Protein AF-A0A397JER7-F1 (afdb_monomer_lite)

Structure (mmCIF, N/CA/C/O backbone):
data_AF-A0A397JER7-F1
#
_entry.id   AF-A0A397JER7-F1
#
loop_
_atom_site.group_PDB
_atom_site.id
_atom_site.type_symbol
_atom_site.label_atom_id
_atom_site.label_alt_id
_atom_site.label_comp_id
_atom_site.label_asym_id
_atom_site.label_entity_id
_atom_site.label_seq_id
_atom_site.pdbx_PDB_ins_code
_atom_site.Cartn_x
_atom_site.Cartn_y
_atom_site.Cartn_z
_atom_site.occupancy
_atom_site.B_iso_or_equiv
_atom_site.auth_seq_id
_atom_site.auth_comp_id
_atom_site.auth_asym_id
_atom_site.auth_atom_id
_atom_site.pdbx_PDB_model_num
ATOM 1 N N . MET A 1 1 ? -2.626 11.116 -39.412 1.00 38.66 1 MET A N 1
ATOM 2 C CA . MET A 1 1 ? -1.523 12.015 -39.000 1.00 38.66 1 MET A CA 1
ATOM 3 C C . MET A 1 1 ? -2.077 13.429 -38.934 1.00 38.66 1 MET A C 1
ATOM 5 O O . MET A 1 1 ? -2.364 13.953 -39.995 1.00 38.66 1 MET A O 1
ATOM 9 N N . ASN A 1 2 ? -2.366 13.943 -37.727 1.00 33.88 2 ASN A N 1
ATOM 10 C CA . ASN A 1 2 ? -2.564 15.376 -37.386 1.00 33.88 2 ASN A CA 1
ATOM 11 C C . ASN A 1 2 ? -3.170 15.623 -35.983 1.00 33.88 2 ASN A C 1
ATOM 13 O O . ASN A 1 2 ? -3.496 16.757 -35.665 1.00 33.88 2 ASN A O 1
ATOM 17 N N . HIS A 1 3 ? -3.252 14.618 -35.100 1.00 29.52 3 HIS A N 1
ATOM 18 C CA . HIS A 1 3 ? -3.629 14.844 -33.691 1.00 29.52 3 HIS A CA 1
ATOM 19 C C . HIS A 1 3 ? -2.485 14.651 -32.680 1.00 29.52 3 HIS A C 1
ATOM 21 O O . HIS A 1 3 ? -2.607 15.083 -31.542 1.00 29.52 3 HIS A O 1
ATOM 27 N N . LEU A 1 4 ? -1.331 14.117 -33.102 1.00 27.48 4 LEU A N 1
ATOM 28 C CA . LEU A 1 4 ? -0.162 13.933 -32.227 1.00 27.48 4 LEU A CA 1
ATOM 29 C C . LEU A 1 4 ? 0.678 15.217 -32.045 1.00 27.48 4 LEU A C 1
ATOM 31 O O . LEU A 1 4 ? 1.490 15.313 -31.135 1.00 27.48 4 LEU A O 1
ATOM 35 N N . SER A 1 5 ? 0.471 16.223 -32.902 1.00 28.89 5 SER A N 1
ATOM 36 C CA . SER A 1 5 ? 1.252 17.469 -32.908 1.00 28.89 5 SER A CA 1
ATOM 37 C C . SER A 1 5 ? 0.798 18.494 -31.864 1.00 28.89 5 SER A C 1
ATOM 39 O O . SER A 1 5 ? 1.547 19.427 -31.591 1.00 28.89 5 SER A O 1
ATOM 41 N N . LEU A 1 6 ? -0.409 18.360 -31.303 1.00 26.73 6 LEU A N 1
ATOM 42 C CA . LEU A 1 6 ? -0.947 19.350 -30.363 1.00 26.73 6 LEU A CA 1
ATOM 43 C C . LEU A 1 6 ? -0.578 19.035 -28.903 1.00 26.73 6 LEU A C 1
ATOM 45 O O . LEU A 1 6 ? -0.463 19.950 -28.096 1.00 26.73 6 LEU A O 1
ATOM 49 N N . LEU A 1 7 ? -0.313 17.762 -28.577 1.00 28.97 7 LEU A N 1
ATOM 50 C CA . LEU A 1 7 ? 0.130 17.352 -27.237 1.00 28.97 7 LEU A CA 1
ATOM 51 C C . LEU A 1 7 ? 1.578 17.779 -26.938 1.00 28.97 7 LEU A C 1
ATOM 53 O O . LEU A 1 7 ? 1.926 18.042 -25.791 1.00 28.97 7 LEU A O 1
ATOM 57 N N . LEU A 1 8 ? 2.419 17.888 -27.973 1.00 27.78 8 LEU A N 1
ATOM 58 C CA . LEU A 1 8 ? 3.852 18.156 -27.821 1.00 27.78 8 LEU A CA 1
ATOM 59 C C . LEU A 1 8 ? 4.189 19.634 -27.543 1.00 27.78 8 LEU A C 1
ATOM 61 O O . LEU A 1 8 ? 5.320 19.938 -27.178 1.00 27.78 8 LEU A O 1
ATOM 65 N N . GLN A 1 9 ? 3.236 20.559 -27.706 1.00 25.73 9 GLN A N 1
ATOM 66 C CA . GLN A 1 9 ? 3.479 22.001 -27.535 1.00 25.73 9 GLN A CA 1
ATOM 67 C C . GLN A 1 9 ? 3.109 22.555 -26.154 1.00 25.73 9 GLN A C 1
ATOM 69 O O . GLN A 1 9 ? 3.455 23.694 -25.858 1.00 25.73 9 GLN A O 1
ATOM 74 N N . VAL A 1 10 ? 2.474 21.767 -25.282 1.00 28.38 10 VAL A N 1
ATOM 75 C CA . VAL A 1 10 ? 2.087 22.232 -23.934 1.00 28.38 10 VAL A CA 1
ATOM 76 C C . VAL A 1 10 ? 3.136 21.876 -22.862 1.00 28.38 10 VAL A C 1
ATOM 78 O O . VAL A 1 10 ? 3.124 22.442 -21.778 1.00 28.38 10 VAL A O 1
ATOM 81 N N . LEU A 1 11 ? 4.108 21.010 -23.166 1.00 26.31 11 LEU A N 1
ATOM 82 C CA . LEU A 1 11 ? 5.014 20.406 -22.173 1.00 26.31 11 LEU A CA 1
ATOM 83 C C . LEU A 1 11 ? 6.433 21.003 -22.092 1.00 26.31 11 LEU A C 1
ATOM 85 O O . LEU A 1 11 ? 7.289 20.437 -21.419 1.00 26.31 11 LEU A O 1
ATOM 89 N N . LEU A 1 12 ? 6.709 22.134 -22.752 1.00 25.31 12 LEU A N 1
ATOM 90 C CA . LEU A 1 12 ? 8.080 22.656 -22.903 1.00 25.31 12 LEU A CA 1
ATOM 91 C C . LEU A 1 12 ? 8.395 23.978 -22.194 1.00 25.31 12 LEU A C 1
ATOM 93 O O . LEU A 1 12 ? 9.414 24.599 -22.490 1.00 25.31 12 LEU A O 1
ATOM 97 N N . LEU A 1 13 ? 7.598 24.402 -21.217 1.00 24.88 13 LEU A N 1
ATOM 98 C CA . LEU A 1 13 ? 7.982 25.522 -20.361 1.00 24.88 13 LEU A CA 1
ATOM 99 C C . LEU A 1 13 ? 7.815 25.141 -18.892 1.00 24.88 13 LEU A C 1
ATOM 101 O O . LEU A 1 13 ? 6.727 24.764 -18.473 1.00 24.88 13 LEU A O 1
ATOM 105 N N . ILE A 1 14 ? 8.905 25.347 -18.141 1.00 24.58 14 ILE A N 1
ATOM 106 C CA . ILE A 1 14 ? 9.056 25.334 -16.674 1.00 24.58 14 ILE A CA 1
ATOM 107 C C . ILE A 1 14 ? 9.749 24.075 -16.108 1.00 24.58 14 ILE A C 1
ATOM 109 O O . ILE A 1 14 ? 9.133 23.164 -15.574 1.00 24.58 14 ILE A O 1
ATOM 113 N N . PHE A 1 15 ? 11.083 24.103 -16.149 1.00 24.19 15 PHE A N 1
ATOM 114 C CA . PHE A 1 15 ? 11.981 23.580 -15.106 1.00 24.19 15 PHE A CA 1
ATOM 115 C C . PHE A 1 15 ? 13.158 24.577 -14.991 1.00 24.19 15 PHE A C 1
ATOM 117 O O . PHE A 1 15 ? 13.509 25.188 -16.005 1.00 24.19 15 PHE A O 1
ATOM 124 N N . PRO A 1 16 ? 13.751 24.801 -13.798 1.00 26.41 16 PRO A N 1
ATOM 125 C CA . PRO A 1 16 ? 14.803 23.890 -13.348 1.00 26.41 16 PRO A CA 1
ATOM 126 C C . PRO A 1 16 ? 14.810 23.559 -11.842 1.00 26.41 16 PRO A C 1
ATOM 128 O O . PRO A 1 16 ? 14.403 24.321 -10.973 1.00 26.41 16 PRO A O 1
ATOM 131 N N . LEU A 1 17 ? 15.331 22.362 -11.591 1.00 32.44 17 LEU A N 1
ATOM 132 C CA . LEU A 1 17 ? 15.682 21.712 -10.326 1.00 32.44 17 LEU A CA 1
ATOM 133 C C . LEU A 1 17 ? 16.881 22.376 -9.617 1.00 32.44 17 LEU A C 1
ATOM 135 O O . LEU A 1 17 ? 17.688 23.017 -10.290 1.00 32.44 17 LEU A O 1
ATOM 139 N N . PRO A 1 18 ? 17.111 22.101 -8.312 1.00 24.80 18 PRO A N 1
ATOM 140 C CA . PRO A 1 18 ? 18.399 21.474 -7.977 1.00 24.80 18 PRO A CA 1
ATOM 141 C C . PRO A 1 18 ? 18.400 20.431 -6.835 1.00 24.80 18 PRO A C 1
ATOM 143 O O . PRO A 1 18 ? 17.459 20.260 -6.061 1.00 24.80 18 PRO A O 1
ATOM 146 N N . GLN A 1 19 ? 19.527 19.715 -6.795 1.00 21.89 19 GLN A N 1
ATOM 147 C CA . GLN A 1 19 ? 19.892 18.527 -6.023 1.00 21.89 19 GLN A CA 1
ATOM 148 C C . GLN A 1 19 ? 20.399 18.808 -4.577 1.00 21.89 19 GLN A C 1
ATOM 150 O O . GLN A 1 19 ? 21.109 19.773 -4.327 1.00 21.89 19 GLN A O 1
ATOM 155 N N . ILE A 1 20 ? 19.986 17.923 -3.653 1.00 23.84 20 ILE A N 1
ATOM 156 C CA . ILE A 1 20 ? 20.642 17.181 -2.524 1.00 23.84 20 ILE A CA 1
ATOM 157 C C . ILE A 1 20 ? 22.156 17.492 -2.219 1.00 23.84 20 ILE A C 1
ATOM 159 O O . ILE A 1 20 ? 22.902 17.695 -3.164 1.00 23.84 20 ILE A O 1
ATOM 163 N N . ILE A 1 21 ? 22.730 17.531 -0.980 1.00 24.03 21 ILE A N 1
ATOM 164 C CA . ILE A 1 21 ? 23.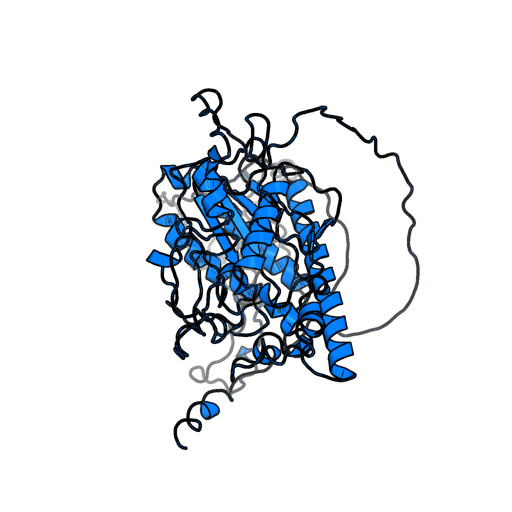135 16.420 -0.045 1.00 24.03 21 ILE A CA 1
ATOM 165 C C . ILE A 1 21 ? 23.742 16.913 1.325 1.00 24.03 21 ILE A C 1
ATOM 167 O O . ILE A 1 21 ? 24.524 17.851 1.352 1.00 24.03 21 ILE A O 1
ATOM 171 N N . TYR A 1 22 ? 23.345 16.205 2.415 1.00 24.33 22 TYR A N 1
ATOM 172 C CA . TYR A 1 22 ? 23.897 15.791 3.759 1.00 24.33 22 TYR A CA 1
ATOM 173 C C . TYR A 1 22 ? 25.068 16.490 4.533 1.00 24.33 22 TYR A C 1
ATOM 175 O O . TYR A 1 22 ? 26.111 16.728 3.949 1.00 24.33 22 TYR A O 1
ATOM 183 N N . THR A 1 23 ? 24.909 16.911 5.821 1.00 26.55 23 THR A N 1
ATOM 184 C CA . THR A 1 23 ? 25.050 16.297 7.214 1.00 26.55 23 THR A CA 1
ATOM 185 C C . THR A 1 23 ? 26.431 16.492 7.887 1.00 26.55 23 THR A C 1
ATOM 187 O O . THR A 1 23 ? 27.401 16.608 7.163 1.00 26.55 23 THR A O 1
ATOM 190 N N . GLN A 1 24 ? 26.631 16.576 9.222 1.00 26.62 24 GLN A N 1
ATOM 191 C CA . GLN A 1 24 ? 26.221 15.671 10.323 1.00 26.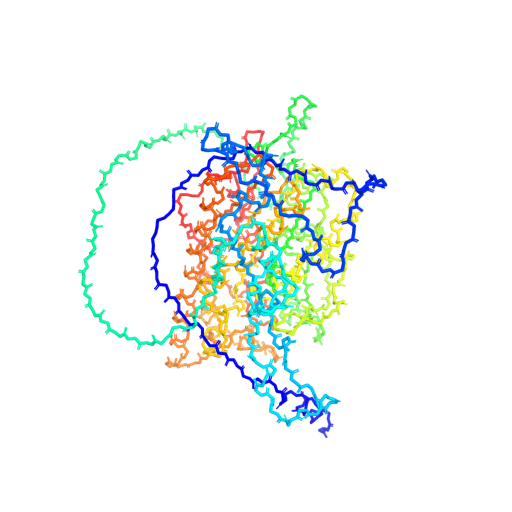62 24 GLN A CA 1
ATOM 192 C C . GLN A 1 24 ? 26.450 16.289 11.735 1.00 26.62 24 GLN A C 1
ATOM 194 O O . GLN A 1 24 ? 27.405 17.035 11.913 1.00 26.62 24 GLN A O 1
ATOM 199 N N . GLU A 1 25 ? 25.630 15.842 12.708 1.00 27.94 25 GLU A N 1
ATOM 200 C CA . GLU A 1 25 ? 25.949 15.565 14.136 1.00 27.94 25 GLU A CA 1
ATOM 201 C C . GLU A 1 25 ? 26.277 16.731 15.115 1.00 27.94 25 GLU A C 1
ATOM 203 O O . GLU A 1 25 ? 26.907 17.708 14.751 1.00 27.94 25 GLU A O 1
ATOM 208 N N . ASN A 1 26 ? 25.898 16.750 16.406 1.00 24.47 26 ASN A N 1
ATOM 209 C CA . ASN A 1 26 ? 25.633 15.686 17.385 1.00 24.47 26 ASN A CA 1
ATOM 210 C C . ASN A 1 26 ? 24.863 16.215 18.632 1.00 24.47 26 ASN A C 1
ATOM 212 O O . ASN A 1 26 ? 24.969 17.390 18.975 1.00 24.47 26 ASN A O 1
ATOM 216 N N . ASN A 1 27 ? 24.233 15.283 19.367 1.00 29.62 27 ASN A N 1
ATOM 217 C CA . ASN A 1 27 ? 23.820 15.317 20.791 1.00 29.62 27 ASN A CA 1
ATOM 218 C C . ASN A 1 27 ? 22.599 16.149 21.245 1.00 29.62 27 ASN A C 1
ATOM 220 O O . ASN A 1 27 ? 22.736 17.326 21.564 1.00 29.62 27 ASN A O 1
ATOM 224 N N . ILE A 1 28 ? 21.457 15.483 21.500 1.00 24.56 28 ILE A N 1
ATOM 225 C CA . ILE A 1 28 ? 20.437 15.948 22.470 1.00 24.56 28 ILE A CA 1
ATOM 226 C C . ILE A 1 28 ? 19.901 14.757 23.308 1.00 24.56 28 ILE A C 1
ATOM 228 O O . ILE A 1 28 ? 19.659 13.691 22.738 1.00 24.56 28 ILE A O 1
ATOM 232 N N . PRO A 1 29 ? 19.712 14.888 24.643 1.00 26.34 29 PRO A N 1
ATOM 233 C CA . PRO A 1 29 ? 19.227 13.815 25.519 1.00 26.34 29 PRO A CA 1
ATOM 234 C C . PRO A 1 29 ? 17.696 13.633 25.476 1.00 26.34 29 PRO A C 1
ATOM 236 O O . PRO A 1 29 ? 16.947 14.581 25.255 1.00 26.34 29 PRO A O 1
ATOM 239 N N . LYS A 1 30 ? 17.239 12.406 25.763 1.00 28.89 30 LYS A N 1
ATOM 240 C CA . LYS A 1 30 ? 15.824 11.990 25.864 1.00 28.89 30 LYS A CA 1
ATOM 241 C C . LYS A 1 30 ? 15.076 12.694 27.015 1.00 28.89 30 LYS A C 1
ATOM 243 O O . LYS A 1 30 ? 15.583 12.713 28.135 1.00 28.89 30 LYS A O 1
ATOM 248 N N . TYR A 1 31 ? 13.839 13.146 26.769 1.00 25.48 31 TYR A N 1
ATOM 249 C CA . TYR A 1 31 ? 12.870 13.559 27.800 1.00 25.48 31 TYR A CA 1
ATOM 250 C C . TYR A 1 31 ? 11.531 12.811 27.678 1.00 25.48 31 TYR A C 1
ATOM 252 O O . TYR A 1 31 ? 11.071 12.496 26.585 1.00 25.48 31 TYR A O 1
ATOM 260 N N . ASN A 1 32 ? 10.951 12.514 28.845 1.00 29.20 32 ASN A N 1
ATOM 261 C CA . ASN A 1 32 ? 9.743 11.721 29.090 1.00 29.20 32 ASN A CA 1
ATOM 262 C C . ASN A 1 32 ? 8.442 12.420 28.650 1.00 29.20 32 ASN A C 1
ATOM 264 O O . ASN A 1 32 ? 8.234 13.595 28.947 1.00 29.20 32 ASN A O 1
ATOM 268 N N . ASN A 1 33 ? 7.528 11.641 28.066 1.00 37.84 33 ASN A N 1
ATOM 269 C CA . ASN A 1 33 ? 6.139 12.014 27.794 1.00 37.84 33 ASN A CA 1
ATOM 270 C C . ASN A 1 33 ? 5.319 12.116 29.089 1.00 37.84 33 ASN A C 1
ATOM 272 O O . ASN A 1 33 ? 5.347 11.192 29.899 1.00 37.84 33 ASN A O 1
ATOM 276 N N . ASN A 1 34 ? 4.575 13.217 29.251 1.00 31.39 34 ASN A N 1
ATOM 277 C CA . ASN A 1 34 ? 3.165 13.250 29.679 1.00 31.39 34 ASN A CA 1
ATOM 278 C C . ASN A 1 34 ? 2.741 14.689 30.016 1.00 31.39 34 ASN A C 1
ATOM 280 O O . ASN A 1 34 ? 3.036 15.166 31.112 1.00 31.39 34 ASN A O 1
ATOM 284 N N . LYS A 1 35 ? 2.042 15.347 29.075 1.00 26.75 35 LYS A N 1
ATOM 285 C CA . LYS A 1 35 ? 0.994 16.382 29.252 1.00 26.75 35 LYS A CA 1
ATOM 286 C C . LYS A 1 35 ? 0.714 17.046 27.893 1.00 26.75 35 LYS A C 1
ATOM 288 O O . LYS A 1 35 ? 1.528 17.827 27.414 1.00 26.75 35 LYS A O 1
ATOM 293 N N . GLN A 1 36 ? -0.429 16.745 27.274 1.00 24.31 36 GLN A N 1
ATOM 294 C CA . GLN A 1 36 ? -0.978 17.589 26.207 1.00 24.31 36 GLN A CA 1
ATOM 295 C C . GLN A 1 36 ? -1.466 18.896 26.844 1.00 24.31 36 GLN A C 1
ATOM 297 O O . GLN A 1 36 ? -2.300 18.870 27.748 1.00 24.31 36 GLN A O 1
ATOM 302 N N . ILE A 1 37 ? -0.924 20.029 26.400 1.00 27.19 37 ILE A N 1
ATOM 303 C CA . ILE A 1 37 ? -1.392 21.364 26.782 1.00 27.19 37 ILE A CA 1
ATOM 304 C C . ILE A 1 37 ? -2.347 21.825 25.679 1.00 27.19 37 ILE A C 1
ATOM 306 O O . ILE A 1 37 ? -1.920 22.070 24.555 1.00 27.19 37 ILE A O 1
ATOM 310 N N . ILE A 1 38 ? -3.640 21.911 25.993 1.00 23.47 38 ILE A N 1
ATOM 311 C CA . ILE A 1 38 ? -4.645 22.543 25.132 1.00 23.47 38 ILE A CA 1
ATOM 312 C C . ILE A 1 38 ? -4.639 24.036 25.466 1.00 23.47 38 ILE A C 1
ATOM 314 O O . ILE A 1 38 ? -4.937 24.416 26.598 1.00 23.47 38 ILE A O 1
ATOM 318 N N . PHE A 1 39 ? -4.296 24.884 24.498 1.00 24.64 39 PHE A N 1
ATOM 319 C CA . PHE A 1 39 ? -4.461 26.330 24.621 1.00 24.64 39 PHE A CA 1
ATOM 320 C C . PHE A 1 39 ? -5.865 26.705 24.136 1.00 24.64 39 PHE A C 1
ATOM 322 O O . PHE A 1 39 ? -6.149 26.615 22.946 1.00 24.64 39 PHE A O 1
ATOM 329 N N . SER A 1 40 ? -6.745 27.134 25.043 1.00 26.67 40 SER A N 1
ATOM 330 C CA . SER A 1 40 ? -7.962 27.867 24.681 1.00 26.67 40 SER A CA 1
ATOM 331 C C . SER A 1 40 ? -7.814 29.313 25.145 1.00 26.67 40 SER A C 1
ATOM 333 O O . SER A 1 40 ? -7.783 29.565 26.350 1.00 26.67 40 SER A O 1
ATOM 335 N N . SER A 1 41 ? -7.725 30.269 24.223 1.00 30.84 41 SER A N 1
ATOM 336 C CA . SER A 1 41 ? -7.898 31.685 24.551 1.00 30.84 41 SER A CA 1
ATOM 337 C C . SER A 1 41 ? -9.358 32.074 24.326 1.00 30.84 41 SER A C 1
ATOM 339 O O . SER A 1 41 ? -9.845 32.143 23.201 1.00 30.84 41 SER A O 1
ATOM 341 N N . THR A 1 42 ? -10.084 32.327 25.412 1.00 31.78 42 THR A N 1
ATOM 342 C CA . THR A 1 42 ? -11.348 33.069 25.371 1.00 31.78 42 THR A CA 1
ATOM 343 C C . THR A 1 42 ? -11.035 34.544 25.598 1.00 31.78 42 THR A C 1
ATOM 345 O O . THR A 1 42 ? -10.649 34.916 26.705 1.00 31.78 42 THR A O 1
ATOM 348 N N . PHE A 1 43 ? -11.192 35.378 24.568 1.00 36.62 43 PHE A N 1
ATOM 349 C CA . PHE A 1 43 ? -11.146 36.836 24.704 1.00 36.62 43 PHE A CA 1
ATOM 350 C C . PHE A 1 43 ? -12.448 37.311 25.350 1.00 36.62 43 PHE A C 1
ATOM 352 O O . PHE A 1 43 ? -13.461 37.479 24.680 1.00 36.62 43 PHE A O 1
ATOM 359 N N . ASN A 1 44 ? -12.433 37.461 26.667 1.00 38.75 44 ASN A N 1
ATOM 360 C CA . ASN A 1 44 ? -13.498 38.101 27.425 1.00 38.75 44 ASN A CA 1
ATOM 361 C C . ASN A 1 44 ? -12.827 38.917 28.525 1.00 38.75 44 ASN A C 1
ATOM 363 O O . ASN A 1 44 ? -12.443 38.326 29.529 1.00 38.75 44 ASN A O 1
ATOM 367 N N . ASN A 1 45 ? -12.666 40.229 28.321 1.00 40.66 45 ASN A N 1
ATOM 368 C CA . ASN A 1 45 ? -12.812 41.272 29.345 1.00 40.66 45 ASN A CA 1
ATOM 369 C C . ASN A 1 45 ? -12.665 42.677 28.730 1.00 40.66 45 ASN A C 1
ATOM 371 O O . ASN A 1 45 ? -11.826 42.920 27.872 1.00 40.66 45 ASN A O 1
ATOM 375 N N . ASN A 1 46 ? -13.478 43.622 29.210 1.00 45.56 46 ASN A N 1
ATOM 376 C CA . ASN A 1 46 ? -13.518 45.029 28.781 1.00 45.56 46 ASN A CA 1
ATOM 377 C C . ASN A 1 46 ? -12.324 45.883 29.281 1.00 45.56 46 ASN A C 1
ATOM 379 O O . ASN A 1 46 ? -12.415 47.107 29.261 1.00 45.56 46 ASN A O 1
ATOM 383 N N . ASP A 1 47 ? -11.227 45.255 29.716 1.00 52.94 47 ASP A N 1
ATOM 384 C CA . ASP A 1 47 ? -10.031 45.917 30.267 1.00 52.94 47 ASP A CA 1
ATOM 385 C C . ASP A 1 47 ? -8.765 45.684 29.411 1.00 52.94 47 ASP A C 1
ATOM 387 O O . ASP A 1 47 ? -7.662 46.071 29.805 1.00 52.94 47 ASP A O 1
ATOM 391 N N . ASP A 1 48 ? -8.896 45.063 28.233 1.00 56.81 48 ASP A N 1
ATOM 392 C CA . ASP A 1 48 ? -7.763 44.800 27.342 1.00 56.81 48 ASP A CA 1
ATOM 393 C C . ASP A 1 48 ? -7.303 46.090 26.635 1.00 56.81 48 ASP A C 1
ATOM 395 O O . ASP A 1 48 ? -8.031 46.698 25.846 1.00 56.81 48 ASP A O 1
ATOM 399 N N . LEU A 1 49 ? -6.061 46.512 26.900 1.00 59.94 49 LEU A N 1
ATOM 400 C CA . LEU A 1 49 ? -5.416 47.621 26.195 1.00 59.94 49 LEU A CA 1
ATOM 401 C C . LEU A 1 49 ? -5.051 47.177 24.767 1.00 59.94 49 LEU A C 1
ATOM 403 O O . LEU A 1 49 ? -3.994 46.592 24.534 1.00 59.94 49 LEU A O 1
ATOM 407 N N . LEU A 1 50 ? -5.931 47.457 23.808 1.00 64.44 50 LEU A N 1
ATOM 408 C CA . LEU A 1 50 ? -5.674 47.240 22.386 1.00 64.44 50 LEU A CA 1
ATOM 409 C C . LEU A 1 50 ? -4.940 48.452 21.806 1.00 64.44 50 LEU A C 1
ATOM 411 O O . LEU A 1 50 ? -5.496 49.547 21.733 1.00 64.44 50 LEU A O 1
ATOM 415 N N . VAL A 1 51 ? -3.694 48.250 21.384 1.00 65.25 51 VAL A N 1
ATOM 416 C CA . VAL A 1 51 ? -2.844 49.291 20.791 1.00 65.25 51 VAL A CA 1
ATOM 417 C C . VAL A 1 51 ? -2.469 48.929 19.361 1.00 65.25 51 VAL A C 1
ATOM 419 O O . VAL A 1 51 ? -2.375 47.755 19.006 1.00 65.25 51 VAL A O 1
ATOM 422 N N . THR A 1 52 ? -2.231 49.942 18.530 1.00 65.94 52 THR A N 1
ATOM 423 C CA . THR A 1 52 ? -1.789 49.740 17.135 1.00 65.94 52 THR A CA 1
ATOM 424 C C . THR A 1 52 ? -0.266 49.694 16.999 1.00 65.94 52 THR A C 1
ATOM 426 O O . THR A 1 52 ? 0.252 49.250 15.976 1.00 65.94 52 THR A O 1
ATOM 429 N N . ASN A 1 53 ? 0.458 50.103 18.046 1.00 69.81 53 ASN A N 1
ATOM 430 C CA . ASN A 1 53 ? 1.912 50.087 18.118 1.00 69.81 53 ASN A CA 1
ATOM 431 C C . ASN A 1 53 ? 2.370 49.497 19.458 1.00 69.81 53 ASN A C 1
ATOM 433 O O . ASN A 1 53 ? 1.952 49.953 20.519 1.00 69.81 53 ASN A O 1
ATOM 437 N N . ILE A 1 54 ? 3.281 48.520 19.421 1.00 76.25 54 ILE A N 1
ATOM 438 C CA . ILE A 1 54 ? 3.786 47.846 20.627 1.00 76.25 54 ILE A CA 1
ATOM 439 C C . ILE A 1 54 ? 4.453 48.810 21.623 1.00 76.25 54 ILE A C 1
ATOM 441 O O . ILE A 1 54 ? 4.458 48.549 22.822 1.00 76.25 54 ILE A O 1
ATOM 445 N N . ASN A 1 55 ? 4.963 49.956 21.164 1.00 78.88 55 ASN A N 1
ATOM 446 C CA . ASN A 1 55 ? 5.571 50.962 22.036 1.00 78.88 55 ASN A CA 1
ATOM 447 C C . ASN A 1 55 ? 4.565 51.652 22.972 1.00 78.88 55 ASN A C 1
ATOM 449 O O . ASN A 1 55 ? 4.977 52.232 23.975 1.00 78.88 55 ASN A O 1
ATOM 453 N N . GLU A 1 56 ? 3.268 51.579 22.665 1.00 79.12 56 GLU A N 1
ATOM 454 C CA . GLU A 1 56 ? 2.187 52.074 23.525 1.00 79.12 56 GLU A CA 1
ATOM 455 C C . GLU A 1 56 ? 1.886 51.104 24.681 1.00 79.12 56 GLU A C 1
ATOM 457 O O . GLU A 1 56 ? 1.274 51.495 25.676 1.00 79.12 56 GLU A O 1
ATOM 462 N N . CYS A 1 57 ? 2.355 49.851 24.599 1.00 77.94 57 CYS A N 1
ATOM 463 C CA . CYS A 1 57 ? 2.238 48.901 25.698 1.00 77.94 57 CYS A CA 1
ATOM 464 C C . CYS A 1 57 ? 3.196 49.262 26.848 1.00 77.94 57 CYS A C 1
ATOM 466 O O . CYS A 1 57 ? 4.387 49.503 26.611 1.00 77.94 57 CYS A O 1
ATOM 468 N N . PRO A 1 58 ? 2.747 49.198 28.115 1.00 81.31 58 PRO A N 1
ATOM 469 C CA . PRO A 1 58 ? 3.616 49.441 29.262 1.00 81.31 58 PRO A CA 1
ATOM 470 C C . PRO A 1 58 ? 4.752 48.410 29.335 1.00 81.31 58 PRO A C 1
ATOM 472 O O . PRO A 1 58 ? 4.562 47.233 29.026 1.00 81.31 58 PRO A O 1
ATOM 475 N N . LYS A 1 59 ? 5.944 48.835 29.775 1.00 81.75 59 LYS A N 1
ATOM 476 C CA . LYS A 1 59 ? 7.061 47.917 30.053 1.00 81.75 59 LYS A CA 1
ATOM 477 C C . LYS A 1 59 ? 6.759 47.068 31.291 1.00 81.75 59 LYS A C 1
ATOM 479 O O . LYS A 1 59 ? 6.117 47.532 32.232 1.00 81.75 59 LYS A O 1
ATOM 484 N N . LEU A 1 60 ? 7.269 45.837 31.308 1.00 78.56 60 LEU A N 1
ATOM 485 C CA . LEU A 1 60 ? 7.196 44.964 32.477 1.00 78.56 60 LEU A CA 1
ATOM 486 C C . LEU A 1 60 ? 8.378 45.232 33.411 1.00 78.56 60 LEU A C 1
ATOM 488 O O . LEU A 1 60 ? 9.509 45.419 32.966 1.00 78.56 60 LEU A O 1
ATOM 492 N N . ASN A 1 61 ? 8.117 45.215 34.717 1.00 78.62 61 ASN A N 1
ATOM 493 C CA . ASN A 1 61 ? 9.183 45.211 35.710 1.00 78.62 61 ASN A CA 1
ATOM 494 C C . ASN A 1 61 ? 9.815 43.816 35.759 1.00 78.62 61 ASN A C 1
ATOM 496 O O . ASN A 1 61 ? 9.116 42.829 36.032 1.00 78.62 61 ASN A O 1
ATOM 500 N N . SER A 1 62 ? 11.128 43.757 35.530 1.00 69.12 62 SER A N 1
ATOM 501 C CA . SER A 1 62 ? 11.908 42.521 35.597 1.00 69.12 62 SER A CA 1
ATOM 502 C C . SER A 1 62 ? 11.734 41.837 36.947 1.00 69.12 62 SER A C 1
ATOM 504 O O . SER A 1 62 ? 11.795 42.484 37.997 1.00 69.12 62 SER A O 1
ATOM 506 N N . ARG A 1 63 ? 11.555 40.514 36.932 1.00 71.75 63 ARG A N 1
ATOM 507 C CA . ARG A 1 63 ? 11.518 39.732 38.170 1.00 71.75 63 ARG A CA 1
ATOM 508 C C . ARG A 1 63 ? 12.862 39.775 38.886 1.00 71.75 63 ARG A C 1
ATOM 510 O O . ARG A 1 63 ? 13.927 39.699 38.279 1.00 71.75 63 ARG A O 1
ATOM 517 N N . ASN A 1 64 ? 12.799 39.832 40.206 1.00 70.56 64 ASN A N 1
ATOM 518 C CA . ASN A 1 64 ? 13.945 39.684 41.088 1.00 70.56 64 ASN A CA 1
ATOM 519 C C . ASN A 1 64 ? 14.446 38.227 40.999 1.00 70.56 64 ASN A C 1
ATOM 521 O O . ASN A 1 64 ? 13.629 37.316 40.865 1.00 70.56 64 ASN A O 1
ATOM 525 N N . ASN A 1 65 ? 15.750 37.975 41.170 1.00 64.50 65 ASN A N 1
ATOM 526 C CA . ASN A 1 65 ? 16.346 36.626 41.055 1.00 64.50 65 ASN A CA 1
ATOM 527 C C . ASN A 1 65 ? 15.715 35.549 41.965 1.00 64.50 65 ASN A C 1
ATOM 529 O O . ASN A 1 65 ? 15.862 34.363 41.694 1.00 64.50 65 ASN A O 1
ATOM 533 N N . ASN A 1 66 ? 14.985 35.945 43.012 1.00 65.06 66 ASN A N 1
ATOM 534 C CA . ASN A 1 66 ? 14.281 35.030 43.917 1.00 65.06 66 ASN A CA 1
ATOM 535 C C . ASN A 1 66 ? 12.865 34.637 43.440 1.00 65.06 66 ASN A C 1
ATOM 537 O O . ASN A 1 66 ? 12.236 33.807 44.084 1.00 65.06 66 ASN A O 1
ATOM 541 N N . ASN A 1 67 ? 12.367 35.219 42.340 1.00 69.31 67 ASN A N 1
ATOM 542 C CA . ASN A 1 67 ? 11.005 35.034 41.812 1.00 69.31 67 ASN A CA 1
ATOM 543 C C . ASN A 1 67 ? 10.985 34.564 40.341 1.00 69.31 67 ASN A C 1
ATOM 545 O O . ASN A 1 67 ? 10.015 34.811 39.618 1.00 69.31 67 ASN A O 1
ATOM 549 N N . LEU A 1 68 ? 12.049 33.905 39.872 1.00 75.56 68 LEU A N 1
ATOM 550 C CA . LEU A 1 68 ? 12.096 33.346 38.518 1.00 75.56 68 LEU A CA 1
ATOM 551 C C . LEU A 1 68 ? 10.988 32.293 38.317 1.00 75.56 68 LEU A C 1
ATOM 553 O O . LEU A 1 68 ? 10.710 31.522 39.240 1.00 75.56 68 LEU A O 1
ATOM 557 N N . PRO A 1 69 ? 10.345 32.247 37.136 1.00 74.62 69 PRO A N 1
ATOM 558 C CA . PRO A 1 69 ? 9.311 31.258 36.860 1.00 74.62 69 PRO A CA 1
ATOM 559 C C . PRO A 1 69 ? 9.912 29.848 36.870 1.00 74.62 69 PRO A C 1
ATOM 561 O O . PRO A 1 69 ? 10.918 29.578 36.217 1.00 74.62 69 PRO A O 1
ATOM 564 N N . THR A 1 70 ? 9.286 28.938 37.611 1.00 73.25 70 THR A N 1
ATOM 565 C CA . THR A 1 70 ? 9.672 27.516 37.680 1.00 73.25 70 THR A CA 1
ATOM 566 C C . THR A 1 70 ? 8.785 26.628 36.803 1.00 73.25 70 THR A C 1
ATOM 568 O O . THR A 1 70 ? 9.030 25.429 36.683 1.00 73.25 70 THR A O 1
ATOM 571 N N . SER A 1 71 ? 7.765 27.218 36.175 1.00 72.38 71 SER A N 1
ATOM 572 C CA . SER A 1 71 ? 6.774 26.562 35.330 1.00 72.38 71 SER A CA 1
ATOM 573 C C . SER A 1 71 ? 6.506 27.391 34.078 1.00 72.38 71 SER A C 1
ATOM 575 O O . SER A 1 71 ? 6.493 28.621 34.121 1.00 72.38 71 SER A O 1
ATOM 577 N N . VAL A 1 72 ? 6.221 26.710 32.967 1.00 58.16 72 VAL A N 1
ATOM 578 C CA . VAL A 1 72 ? 5.847 27.350 31.696 1.00 58.16 72 VAL A CA 1
ATOM 579 C C . VAL A 1 72 ? 4.529 28.124 31.784 1.00 58.16 72 VAL A C 1
ATOM 581 O O . VAL A 1 72 ? 4.322 29.063 31.026 1.00 58.16 72 VAL A O 1
ATOM 584 N N . HIS A 1 73 ? 3.658 27.764 32.731 1.00 66.19 73 HIS A N 1
ATOM 585 C CA . HIS A 1 73 ? 2.384 28.450 32.964 1.00 66.19 73 HIS A CA 1
ATOM 586 C C . HIS A 1 73 ? 2.545 29.802 33.670 1.00 66.19 73 HIS A C 1
ATOM 588 O O . HIS A 1 73 ? 1.620 30.607 33.645 1.00 66.19 73 HIS A O 1
ATOM 594 N N . ASP A 1 74 ? 3.717 30.057 34.255 1.00 71.69 74 ASP A N 1
ATOM 595 C CA . ASP A 1 74 ? 4.027 31.307 34.947 1.00 71.69 74 ASP A CA 1
ATOM 596 C C . ASP A 1 74 ? 4.877 32.245 34.084 1.00 71.69 74 ASP A C 1
ATOM 598 O O . ASP A 1 74 ? 5.319 33.276 34.585 1.00 71.69 74 ASP A O 1
ATOM 602 N N . LEU A 1 75 ? 5.161 31.901 32.822 1.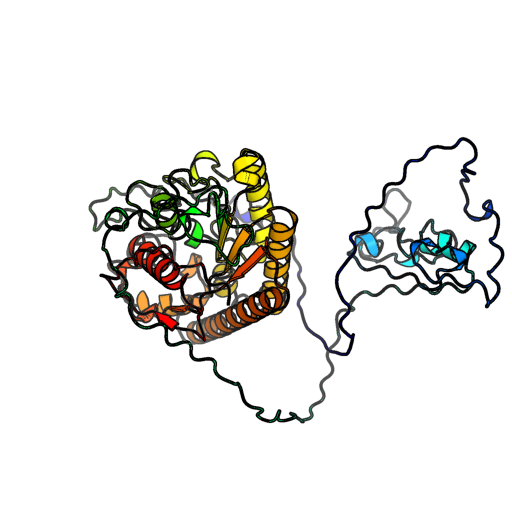00 73.00 75 LEU A N 1
ATOM 603 C CA . LEU A 1 75 ? 6.001 32.719 31.947 1.00 73.00 75 LEU A CA 1
ATOM 604 C C . LEU A 1 75 ? 5.283 34.003 31.532 1.00 73.00 75 LEU A C 1
ATOM 606 O O . LEU A 1 75 ? 4.150 33.982 31.054 1.00 73.00 75 LEU A O 1
ATOM 610 N N . ARG A 1 76 ? 5.987 35.126 31.651 1.00 77.19 76 ARG A N 1
ATOM 611 C CA . ARG A 1 76 ? 5.606 36.407 31.051 1.00 77.19 76 ARG A CA 1
ATOM 612 C C . ARG A 1 76 ? 6.511 36.719 29.857 1.00 77.19 76 ARG A C 1
ATOM 614 O O . ARG A 1 76 ? 7.593 36.141 29.743 1.00 77.19 76 ARG A O 1
ATOM 621 N N . PRO A 1 77 ? 6.134 37.667 28.985 1.00 74.19 77 PRO A N 1
ATOM 622 C CA . PRO A 1 77 ? 6.971 38.055 27.853 1.00 74.19 77 PRO A CA 1
ATOM 623 C C . PRO A 1 77 ? 8.400 38.489 28.217 1.00 74.19 77 PRO A C 1
ATOM 625 O O . PRO A 1 77 ? 9.323 38.205 27.460 1.00 74.19 77 PRO A O 1
ATOM 628 N N . ASP A 1 78 ? 8.614 39.112 29.382 1.00 78.88 78 ASP A N 1
ATOM 629 C CA . ASP A 1 78 ? 9.951 39.498 29.857 1.00 78.88 78 ASP A CA 1
ATOM 630 C C . ASP A 1 78 ? 10.805 38.309 30.335 1.00 78.88 78 ASP A C 1
ATOM 632 O O . ASP A 1 78 ? 12.030 38.429 30.408 1.00 78.88 78 ASP A O 1
ATOM 636 N N . ASP A 1 79 ? 10.191 37.155 30.611 1.00 75.69 79 ASP A N 1
ATOM 637 C CA . ASP A 1 79 ? 10.878 35.924 31.018 1.00 75.69 79 ASP A CA 1
ATOM 638 C C . ASP A 1 79 ? 11.455 35.153 29.804 1.00 75.69 79 ASP A C 1
ATOM 640 O O . ASP A 1 79 ? 12.344 34.313 29.963 1.00 75.69 79 ASP A O 1
ATOM 644 N N . ILE A 1 80 ? 11.009 35.459 28.576 1.00 74.38 80 ILE A N 1
ATOM 645 C CA . ILE A 1 80 ? 11.475 34.804 27.342 1.00 74.38 80 ILE A CA 1
ATOM 646 C C . ILE A 1 80 ? 12.731 35.504 26.815 1.00 74.38 80 ILE A C 1
ATOM 648 O O . ILE A 1 80 ? 12.704 36.660 26.398 1.00 74.38 80 ILE A O 1
ATOM 652 N N . LYS A 1 81 ? 13.858 34.783 26.826 1.00 69.00 81 LYS A N 1
ATOM 653 C CA . LYS A 1 81 ? 15.178 35.308 26.420 1.00 69.00 81 LYS A CA 1
ATOM 654 C C . LYS A 1 81 ? 15.655 34.837 25.048 1.00 69.00 81 LYS A C 1
ATOM 656 O O . LYS A 1 81 ? 16.603 35.404 24.507 1.00 69.00 81 LYS A O 1
ATOM 661 N N . LEU A 1 82 ? 14.990 33.836 24.478 1.00 62.81 82 LEU A N 1
ATOM 662 C CA . LEU A 1 82 ? 15.291 33.285 23.163 1.00 62.81 82 LEU A CA 1
ATOM 663 C C . LEU A 1 82 ? 13.989 32.900 22.467 1.00 62.81 82 LEU A C 1
ATOM 665 O O . LEU A 1 82 ? 13.166 32.199 23.054 1.00 62.81 82 LEU A O 1
ATOM 669 N N . ILE A 1 83 ? 13.836 33.322 21.215 1.00 59.06 83 ILE A N 1
ATOM 670 C CA . ILE A 1 83 ? 12.780 32.835 20.324 1.00 59.06 83 ILE A CA 1
ATOM 671 C C . ILE A 1 83 ? 13.437 32.126 19.149 1.00 59.06 83 ILE A C 1
ATOM 673 O O . ILE A 1 83 ? 14.401 32.625 18.563 1.00 59.06 83 ILE A O 1
ATOM 677 N N . LEU A 1 84 ? 12.897 30.950 18.842 1.00 56.84 84 LEU A N 1
ATOM 678 C CA . LEU A 1 84 ? 13.284 30.088 17.737 1.00 56.84 84 LEU A CA 1
ATOM 679 C C . LEU A 1 84 ? 12.044 29.856 16.877 1.00 56.84 84 LEU A C 1
ATOM 681 O O . LEU A 1 84 ? 10.982 29.545 17.414 1.00 56.84 84 LEU A O 1
ATOM 685 N N . ALA A 1 85 ? 12.185 29.953 15.562 1.00 54.88 85 ALA A N 1
ATOM 686 C CA . ALA A 1 85 ? 11.183 29.492 14.614 1.00 54.88 85 ALA A CA 1
ATOM 687 C C . ALA A 1 85 ? 11.847 28.598 13.573 1.00 54.88 85 ALA A C 1
ATOM 689 O O . ALA A 1 85 ? 12.990 28.810 13.159 1.00 54.88 85 ALA A O 1
ATOM 690 N N . LEU A 1 86 ? 11.096 27.573 13.194 1.00 49.94 86 LEU A N 1
ATOM 691 C CA . LEU A 1 86 ? 11.442 26.561 12.214 1.00 49.94 86 LEU A CA 1
ATOM 692 C C . LEU A 1 86 ? 10.255 26.475 11.264 1.00 49.94 86 LEU A C 1
ATOM 694 O O . LEU A 1 86 ? 9.126 26.298 11.720 1.00 49.94 86 LEU A O 1
ATOM 698 N N . GLY A 1 87 ? 10.500 26.595 9.967 1.00 52.28 87 GLY A N 1
ATOM 699 C CA . GLY A 1 87 ? 9.428 26.527 8.990 1.00 52.28 87 GLY A CA 1
ATOM 700 C C . GLY A 1 87 ? 9.918 26.692 7.562 1.00 52.28 87 GLY A C 1
ATOM 701 O O . GLY A 1 87 ? 11.117 26.632 7.290 1.00 52.28 87 GLY A O 1
ATOM 702 N N . ASP A 1 88 ? 8.962 26.823 6.654 1.00 56.28 88 ASP A N 1
ATOM 703 C CA . ASP A 1 88 ? 9.169 26.887 5.211 1.00 56.28 88 ASP A CA 1
ATOM 704 C C . ASP A 1 88 ? 9.417 28.324 4.715 1.00 56.28 88 ASP A C 1
ATOM 706 O O . ASP A 1 88 ? 9.708 29.241 5.491 1.00 56.28 88 ASP A O 1
ATOM 710 N N . SER A 1 89 ? 9.272 28.525 3.404 1.00 62.31 89 SER A N 1
ATOM 711 C CA . SER A 1 89 ? 9.420 29.817 2.733 1.00 62.31 89 SER A CA 1
ATOM 712 C C . SER A 1 89 ? 8.536 30.921 3.330 1.00 62.31 89 SER A C 1
ATOM 714 O O . SER A 1 89 ? 8.940 32.085 3.325 1.00 62.31 89 SER A O 1
ATOM 716 N N . ILE A 1 90 ? 7.388 30.585 3.925 1.00 60.59 90 ILE A N 1
ATOM 717 C CA . ILE A 1 90 ? 6.503 31.545 4.600 1.00 60.59 90 ILE A CA 1
ATOM 718 C C . ILE A 1 90 ? 7.160 32.044 5.892 1.00 60.59 90 ILE A C 1
ATOM 720 O O . ILE A 1 90 ? 7.174 33.243 6.167 1.00 60.59 90 ILE A O 1
ATOM 724 N N . THR A 1 91 ? 7.794 31.146 6.653 1.00 69.50 91 THR A N 1
ATOM 725 C CA . THR A 1 91 ? 8.532 31.512 7.879 1.00 69.50 91 THR A CA 1
ATOM 726 C C . THR A 1 91 ? 9.743 32.393 7.565 1.00 69.50 91 THR A C 1
ATOM 728 O O . THR A 1 91 ? 10.105 33.260 8.364 1.00 69.50 91 THR A O 1
ATOM 731 N N . THR A 1 92 ? 10.338 32.227 6.381 1.00 66.50 92 THR A N 1
ATOM 732 C CA . THR A 1 92 ? 11.457 33.055 5.898 1.00 66.50 92 THR A CA 1
ATOM 733 C C . THR A 1 92 ? 11.044 34.385 5.264 1.00 66.50 92 THR A C 1
ATOM 735 O O . THR A 1 92 ? 11.925 35.181 4.944 1.00 66.50 92 THR A O 1
ATOM 738 N N . ALA A 1 93 ? 9.737 34.627 5.092 1.00 70.25 93 ALA A N 1
ATOM 739 C CA . ALA A 1 93 ? 9.195 35.774 4.361 1.00 70.25 93 ALA A CA 1
ATOM 740 C C . ALA A 1 93 ? 9.750 35.879 2.925 1.00 70.25 93 ALA A C 1
ATOM 742 O O . ALA A 1 93 ? 10.230 36.925 2.484 1.00 70.25 93 ALA A O 1
ATOM 743 N N . PHE A 1 94 ? 9.720 34.756 2.203 1.00 68.19 94 PHE A N 1
ATOM 744 C CA . PHE A 1 94 ? 10.163 34.674 0.812 1.00 68.19 94 PHE A CA 1
ATOM 745 C C . PHE A 1 94 ? 9.355 35.628 -0.076 1.00 68.19 94 PHE A C 1
ATOM 747 O O . PHE A 1 94 ? 8.126 35.566 -0.092 1.00 68.19 94 PHE A O 1
ATOM 754 N N . GLY A 1 95 ? 10.047 36.530 -0.771 1.00 65.38 95 GLY A N 1
ATOM 755 C CA . GLY A 1 95 ? 9.453 37.550 -1.636 1.00 65.38 95 GLY A CA 1
ATOM 756 C C . GLY A 1 95 ? 8.680 38.660 -0.910 1.00 65.38 95 GLY A C 1
ATOM 757 O O . GLY A 1 95 ? 8.046 39.470 -1.573 1.00 65.38 95 GLY A O 1
ATOM 758 N N . ALA A 1 96 ? 8.702 38.717 0.428 1.00 72.69 96 ALA A N 1
ATOM 759 C CA . ALA A 1 96 ? 7.789 39.573 1.194 1.00 72.69 96 ALA A CA 1
ATOM 760 C C . ALA A 1 96 ? 7.996 41.090 1.028 1.00 72.69 96 ALA A C 1
ATOM 762 O O . ALA A 1 96 ? 7.060 41.838 1.291 1.00 72.69 96 ALA A O 1
ATOM 763 N N . ASP A 1 97 ? 9.177 41.541 0.600 1.00 71.56 97 ASP A N 1
ATOM 764 C CA . ASP A 1 97 ? 9.472 42.961 0.329 1.00 71.56 97 ASP A CA 1
ATOM 765 C C . ASP A 1 97 ? 10.005 43.156 -1.107 1.00 71.56 97 ASP A C 1
ATOM 767 O O . ASP A 1 97 ? 10.746 44.092 -1.412 1.00 71.56 97 ASP A O 1
ATOM 771 N N . ALA A 1 98 ? 9.664 42.223 -2.006 1.00 70.94 98 ALA A N 1
ATOM 772 C CA . ALA A 1 98 ? 9.986 42.337 -3.422 1.00 70.94 98 ALA A CA 1
ATOM 773 C C . ALA A 1 98 ? 9.124 43.436 -4.061 1.00 70.94 98 ALA A C 1
ATOM 775 O O . ALA A 1 98 ? 7.897 43.439 -3.922 1.00 70.94 98 ALA A O 1
ATOM 776 N N . LYS A 1 99 ? 9.747 44.373 -4.785 1.00 64.38 99 LYS A N 1
ATOM 777 C CA . LYS A 1 99 ? 9.012 45.472 -5.425 1.00 64.38 99 LYS A CA 1
ATOM 778 C C . LYS A 1 99 ? 8.353 45.003 -6.712 1.00 64.38 99 LYS A C 1
ATOM 780 O O . LYS A 1 99 ? 9.018 44.762 -7.718 1.00 64.38 99 LYS A O 1
ATOM 785 N N . CYS A 1 100 ? 7.028 44.926 -6.691 1.00 56.72 100 CYS A N 1
ATOM 786 C CA . CYS A 1 100 ? 6.244 44.609 -7.874 1.00 56.72 100 CYS A CA 1
ATOM 787 C C . CYS A 1 100 ? 6.185 45.814 -8.829 1.00 56.72 100 CYS A C 1
ATOM 789 O O . CYS A 1 100 ? 6.383 46.969 -8.448 1.00 56.72 100 CYS A O 1
ATOM 791 N N . LYS A 1 101 ? 5.895 45.549 -10.105 1.00 53.34 101 LYS A N 1
ATOM 792 C CA . LYS A 1 101 ? 5.904 46.546 -11.192 1.00 53.34 101 LYS A CA 1
ATOM 793 C C . LYS A 1 101 ? 4.974 47.747 -10.949 1.00 53.34 101 LYS A C 1
ATOM 795 O O . LYS A 1 101 ? 5.250 48.843 -11.435 1.00 53.34 101 LYS A O 1
ATOM 800 N N . ASP A 1 102 ? 3.911 47.542 -10.177 1.00 57.50 102 ASP A N 1
ATOM 801 C CA . ASP A 1 102 ? 2.932 48.573 -9.822 1.00 57.50 102 ASP A CA 1
ATOM 802 C C . ASP A 1 102 ? 3.417 49.499 -8.682 1.00 57.50 102 ASP A C 1
ATOM 804 O O . ASP A 1 102 ? 2.875 50.589 -8.509 1.00 57.50 102 ASP A O 1
ATOM 808 N N . ASP A 1 103 ? 4.504 49.132 -7.990 1.00 57.56 103 ASP A N 1
ATOM 809 C CA . ASP A 1 103 ? 5.120 49.887 -6.885 1.00 57.56 103 ASP A CA 1
ATOM 810 C C . ASP A 1 103 ? 6.384 50.664 -7.316 1.00 57.56 103 ASP A C 1
ATOM 812 O O . ASP A 1 103 ? 7.170 51.136 -6.489 1.00 57.56 103 ASP A O 1
ATOM 816 N N . GLY A 1 104 ? 6.601 50.808 -8.630 1.00 58.00 104 GLY A N 1
ATOM 817 C CA . GLY A 1 104 ? 7.728 51.555 -9.200 1.00 58.00 104 GLY A CA 1
ATOM 818 C C . GLY A 1 104 ? 9.073 50.819 -9.171 1.00 58.00 104 GLY A C 1
ATOM 819 O O . GLY A 1 104 ? 10.115 51.471 -9.237 1.00 58.00 104 GLY A O 1
ATOM 820 N N . GLY A 1 105 ? 9.066 49.487 -9.051 1.00 57.78 105 GLY A N 1
ATOM 821 C CA . GLY A 1 105 ? 10.264 48.646 -9.145 1.00 57.78 105 GLY A CA 1
ATOM 822 C C . GLY A 1 105 ? 10.733 48.419 -10.589 1.00 57.78 105 GLY A C 1
ATOM 823 O O . GLY A 1 105 ? 9.920 48.253 -11.502 1.00 57.78 105 GLY A O 1
ATOM 824 N N . ASP A 1 106 ? 12.051 48.381 -10.804 1.00 56.66 106 ASP A N 1
ATOM 825 C CA . ASP A 1 106 ? 12.633 47.867 -12.049 1.00 56.66 106 ASP A CA 1
ATOM 826 C C . ASP A 1 106 ? 12.402 46.346 -12.109 1.00 56.66 106 ASP A C 1
ATOM 828 O O . ASP A 1 106 ? 12.522 45.688 -11.082 1.00 56.66 106 ASP A O 1
ATOM 832 N N . ASN A 1 107 ? 12.062 45.781 -13.283 1.00 53.81 107 ASN A N 1
ATOM 833 C CA . ASN A 1 107 ? 11.714 44.355 -13.489 1.00 53.81 107 ASN A CA 1
ATOM 834 C C . ASN A 1 107 ? 12.882 43.387 -13.175 1.00 53.81 107 ASN A C 1
ATOM 836 O O . ASN A 1 107 ? 13.400 42.702 -14.064 1.00 53.81 107 ASN A O 1
ATOM 840 N N . ASN A 1 108 ? 13.319 43.323 -11.926 1.00 55.62 108 ASN A N 1
ATOM 841 C CA . ASN A 1 108 ? 14.345 42.422 -11.454 1.00 55.62 108 ASN A CA 1
ATOM 842 C C . ASN A 1 108 ? 13.671 41.229 -10.777 1.00 55.62 108 ASN A C 1
ATOM 844 O O . ASN A 1 108 ? 13.523 41.186 -9.561 1.00 55.62 108 ASN A O 1
ATOM 848 N N . TYR A 1 109 ? 13.292 40.237 -11.584 1.00 54.97 109 TYR A N 1
ATOM 849 C CA . TYR A 1 109 ? 12.674 38.976 -11.145 1.00 54.97 109 TYR A CA 1
ATOM 850 C C . TYR A 1 109 ? 13.491 38.197 -10.096 1.00 54.97 109 TYR A C 1
ATOM 852 O O . TYR A 1 109 ? 13.010 37.217 -9.536 1.00 54.97 109 TYR A O 1
ATOM 860 N N . LEU A 1 110 ? 14.736 38.604 -9.833 1.00 53.12 110 LEU A N 1
ATOM 861 C CA . LEU A 1 110 ? 15.556 38.041 -8.766 1.00 53.12 110 LEU A CA 1
ATOM 862 C C . LEU A 1 110 ? 15.122 38.519 -7.373 1.00 53.12 110 LEU A C 1
ATOM 864 O O . LEU A 1 110 ? 15.411 37.820 -6.406 1.00 53.12 110 LEU A O 1
ATOM 868 N N . GLU A 1 111 ? 14.423 39.655 -7.251 1.00 53.31 111 GLU A N 1
ATOM 869 C CA . GLU A 1 111 ? 13.971 40.160 -5.947 1.00 53.31 111 GLU A CA 1
ATOM 870 C C . GLU A 1 111 ? 12.873 39.294 -5.318 1.00 53.31 111 GLU A C 1
ATOM 872 O O . GLU A 1 111 ? 12.881 39.037 -4.115 1.00 53.31 111 GLU A O 1
ATOM 877 N N . GLU A 1 112 ? 12.004 38.723 -6.151 1.00 57.03 112 GLU A N 1
ATOM 878 C CA . GLU A 1 112 ? 10.969 37.758 -5.753 1.00 57.03 112 GLU A CA 1
ATOM 879 C C . GLU A 1 112 ? 11.552 36.427 -5.244 1.00 57.03 112 GLU A C 1
ATOM 881 O O . GLU A 1 112 ? 10.829 35.607 -4.682 1.00 57.03 112 GLU A O 1
ATOM 886 N N . LEU A 1 113 ? 12.863 36.214 -5.420 1.00 52.28 113 LEU A N 1
ATOM 887 C CA . LEU A 1 113 ? 13.583 35.030 -4.959 1.00 52.28 113 LEU A CA 1
ATOM 888 C C . LEU A 1 113 ? 14.367 35.261 -3.654 1.00 52.28 113 LEU A C 1
ATOM 890 O O . LEU A 1 113 ? 15.060 34.346 -3.199 1.00 52.28 113 LEU A O 1
ATOM 894 N N . TYR A 1 114 ? 14.289 36.454 -3.049 1.00 53.00 114 TYR A N 1
ATOM 895 C CA . TYR A 1 114 ? 14.939 36.738 -1.767 1.00 53.00 114 TYR A CA 1
ATOM 896 C C . TYR A 1 114 ? 14.075 36.347 -0.568 1.00 53.00 114 TYR A C 1
ATOM 898 O O . TYR A 1 114 ? 12.857 36.500 -0.546 1.00 53.00 114 TYR A O 1
ATOM 906 N N . GLU A 1 115 ? 14.740 35.887 0.488 1.00 69.94 115 GLU A N 1
ATOM 907 C CA . GLU A 1 115 ? 14.130 35.687 1.798 1.00 69.94 115 GLU A CA 1
ATOM 908 C C . GLU A 1 115 ? 14.293 36.952 2.643 1.00 69.94 115 GLU A C 1
ATOM 910 O O . GLU A 1 115 ? 15.385 37.247 3.140 1.00 69.94 115 GLU A O 1
ATOM 915 N N . TYR A 1 116 ? 13.200 37.680 2.860 1.00 73.62 116 TYR A N 1
ATOM 916 C CA . TYR A 1 116 ? 13.183 38.906 3.659 1.00 73.62 116 TYR A CA 1
ATOM 917 C C . TYR A 1 116 ? 13.009 38.577 5.143 1.00 73.62 116 TYR A C 1
ATOM 919 O O . TYR A 1 116 ? 12.080 39.007 5.821 1.00 73.62 116 TYR A O 1
ATOM 927 N N . ARG A 1 117 ? 13.931 37.775 5.680 1.00 75.31 117 ARG A N 1
ATOM 928 C CA . ARG A 1 117 ? 13.833 37.203 7.036 1.00 75.31 117 ARG A CA 1
ATOM 929 C C . ARG A 1 117 ? 13.643 38.256 8.125 1.00 75.31 117 ARG A C 1
ATOM 931 O O . ARG A 1 117 ? 13.000 37.974 9.132 1.00 75.31 117 ARG A O 1
ATOM 938 N N . GLY A 1 118 ? 14.189 39.449 7.911 1.00 73.69 118 GLY A N 1
ATOM 939 C CA . GLY A 1 118 ? 14.081 40.588 8.811 1.00 73.69 118 GLY A CA 1
ATOM 940 C C . GLY A 1 118 ? 12.664 41.155 8.966 1.00 73.69 118 GLY A C 1
ATOM 941 O O . GLY A 1 118 ? 12.370 41.719 10.018 1.00 73.69 118 GLY A O 1
ATOM 942 N N . VAL A 1 119 ? 11.750 40.891 8.020 1.00 76.19 119 VAL A N 1
ATOM 943 C CA . VAL A 1 119 ? 10.337 41.326 8.077 1.00 76.19 119 VAL A CA 1
ATOM 944 C C . VAL A 1 119 ? 9.347 40.183 8.333 1.00 76.19 119 VAL A C 1
ATOM 946 O O . VAL A 1 119 ? 8.137 40.395 8.352 1.00 76.19 119 VAL A O 1
ATOM 949 N N . SER A 1 120 ? 9.835 38.962 8.575 1.00 81.50 120 SER A N 1
ATOM 950 C CA . SER A 1 120 ? 8.987 37.802 8.881 1.00 81.50 120 SER A CA 1
ATOM 951 C C . SER A 1 120 ? 8.101 38.036 10.106 1.00 81.50 120 SER A C 1
ATOM 953 O O . SER A 1 120 ? 8.578 38.449 11.161 1.00 81.50 120 SER A O 1
ATOM 955 N N . TYR A 1 121 ? 6.815 37.686 10.025 1.00 73.31 121 TYR A N 1
ATOM 956 C CA . TYR A 1 121 ? 5.898 37.818 11.164 1.00 73.31 121 TYR A CA 1
ATOM 957 C C . TYR A 1 121 ? 6.341 36.974 12.374 1.00 73.31 121 TYR A C 1
ATOM 959 O O . TYR A 1 121 ? 6.067 37.332 13.520 1.00 73.31 121 TYR A O 1
ATOM 967 N N . ALA A 1 122 ? 7.039 35.856 12.142 1.00 73.88 122 ALA A N 1
ATOM 968 C CA . ALA A 1 122 ? 7.455 34.939 13.197 1.00 73.88 122 ALA A CA 1
ATOM 969 C C . ALA A 1 122 ? 8.739 35.401 13.905 1.00 73.88 122 ALA A C 1
ATOM 971 O O . ALA A 1 122 ? 8.846 35.279 15.125 1.00 73.88 122 ALA A O 1
ATOM 972 N N . MET A 1 123 ? 9.722 35.919 13.157 1.00 74.75 123 MET A N 1
ATOM 973 C CA . MET A 1 123 ? 11.065 36.220 13.690 1.00 74.75 123 MET A CA 1
ATOM 974 C C . MET A 1 123 ? 11.721 37.497 13.157 1.00 74.75 123 MET A C 1
ATOM 976 O O . MET A 1 123 ? 12.891 37.732 13.447 1.00 74.75 123 MET A O 1
ATOM 980 N N . GLY A 1 124 ? 11.010 38.312 12.385 1.00 78.25 124 GLY A N 1
ATOM 981 C CA . GLY A 1 124 ? 11.556 39.512 11.766 1.00 78.25 124 GLY A CA 1
ATOM 982 C C . GLY A 1 124 ? 12.132 40.474 12.798 1.00 78.25 124 GLY A C 1
ATOM 983 O O . GLY A 1 124 ? 11.416 40.942 13.676 1.00 78.25 124 GLY A O 1
ATOM 984 N N . GLY A 1 125 ? 13.438 40.715 12.742 1.00 71.94 125 GLY A N 1
ATOM 985 C CA . GLY A 1 125 ? 14.143 41.566 13.700 1.00 71.94 125 GLY A CA 1
ATOM 986 C C . GLY A 1 125 ? 14.398 42.986 13.205 1.00 71.94 125 GLY A C 1
ATOM 987 O O . GLY A 1 125 ? 15.014 43.752 13.947 1.00 71.94 125 GLY A O 1
ATOM 988 N N . ASP A 1 126 ? 13.976 43.316 11.981 1.00 76.75 126 ASP A N 1
ATOM 989 C CA . ASP A 1 126 ? 14.214 44.631 11.394 1.00 76.75 126 ASP A CA 1
ATOM 990 C C . ASP A 1 126 ? 13.426 45.701 12.150 1.00 76.75 126 ASP A C 1
ATOM 992 O O . ASP A 1 126 ? 12.323 45.464 12.662 1.00 76.75 126 ASP A O 1
ATOM 996 N N . ASP A 1 127 ? 14.006 46.895 12.233 1.00 72.38 127 ASP A N 1
ATOM 997 C CA . ASP A 1 127 ? 13.387 48.018 12.922 1.00 72.38 127 ASP A CA 1
ATOM 998 C C . ASP A 1 127 ? 12.068 48.392 12.225 1.00 72.38 127 ASP A C 1
ATOM 1000 O O . ASP A 1 127 ? 12.041 48.764 11.055 1.00 72.38 127 ASP A O 1
ATOM 1004 N N . GLY A 1 128 ? 10.957 48.280 12.959 1.00 69.25 128 GLY A N 1
ATOM 1005 C CA . GLY A 1 128 ? 9.610 48.551 12.446 1.00 69.25 128 GLY A CA 1
ATOM 1006 C C . GLY A 1 128 ? 8.855 47.330 11.908 1.00 69.25 128 GLY A C 1
ATOM 1007 O O . GLY A 1 128 ? 7.664 47.454 11.628 1.00 69.25 128 GLY A O 1
ATOM 1008 N N . ALA A 1 129 ? 9.479 46.148 11.828 1.00 73.25 129 ALA A N 1
ATOM 1009 C CA . ALA A 1 129 ? 8.773 44.925 11.450 1.00 73.25 129 ALA A CA 1
ATOM 1010 C C . ALA A 1 129 ? 7.713 44.550 12.502 1.00 73.25 129 ALA A C 1
ATOM 1012 O O . ALA A 1 129 ? 8.008 44.461 13.701 1.00 73.25 129 ALA A O 1
ATOM 1013 N N . ILE A 1 130 ? 6.481 44.294 12.051 1.00 75.06 130 ILE A N 1
ATOM 1014 C CA . ILE A 1 130 ? 5.395 43.789 12.898 1.00 75.06 130 ILE A CA 1
ATOM 1015 C C . ILE A 1 130 ? 5.579 42.278 13.041 1.00 75.06 130 ILE A C 1
ATOM 1017 O O . ILE A 1 130 ? 5.046 41.483 12.269 1.00 75.06 130 ILE A O 1
ATOM 1021 N N . SER A 1 131 ? 6.394 41.887 14.014 1.00 78.19 131 SER A N 1
ATOM 1022 C CA . SER A 1 131 ? 6.765 40.495 14.238 1.00 78.19 131 SER A CA 1
ATOM 1023 C C . SER A 1 131 ? 6.655 40.107 15.705 1.00 78.19 131 SER A C 1
ATOM 1025 O O . SER A 1 131 ? 6.810 40.927 16.616 1.00 78.19 131 SER A O 1
ATOM 1027 N N . LEU A 1 132 ? 6.479 38.808 15.938 1.00 74.69 132 LEU A N 1
ATOM 1028 C CA . LEU A 1 132 ? 6.503 38.227 17.272 1.00 74.69 132 LEU A CA 1
ATOM 1029 C C . LEU A 1 132 ? 7.836 38.524 17.979 1.00 74.69 132 LEU A C 1
ATOM 1031 O O . LEU A 1 132 ? 7.846 38.900 19.147 1.00 74.69 132 LEU A O 1
ATOM 1035 N N . ALA A 1 133 ? 8.962 38.444 17.263 1.00 75.06 133 ALA A N 1
ATOM 1036 C CA . ALA A 1 133 ? 10.278 38.776 17.805 1.00 75.06 133 ALA A CA 1
ATOM 1037 C C . ALA A 1 133 ? 10.364 40.225 18.315 1.00 75.06 133 ALA A C 1
ATOM 1039 O O . ALA A 1 133 ? 10.814 40.444 19.442 1.00 75.06 133 ALA A O 1
ATOM 1040 N N . ASN A 1 134 ? 9.888 41.205 17.544 1.00 77.38 134 ASN A N 1
ATOM 1041 C CA . ASN A 1 134 ? 9.880 42.606 17.970 1.00 77.38 134 ASN A CA 1
ATOM 1042 C C . ASN A 1 134 ? 8.882 42.858 19.108 1.00 77.38 134 ASN A C 1
ATOM 1044 O O . ASN A 1 134 ? 9.172 43.649 20.011 1.00 77.38 134 ASN A O 1
ATOM 1048 N N . PHE A 1 135 ? 7.763 42.128 19.143 1.00 81.62 135 PHE A N 1
ATOM 1049 C CA . PHE A 1 135 ? 6.834 42.176 20.271 1.00 81.62 135 PHE A CA 1
ATOM 1050 C C . PHE A 1 135 ? 7.484 41.705 21.573 1.00 81.62 135 PHE A C 1
ATOM 1052 O O . PHE A 1 135 ? 7.376 42.382 22.593 1.00 81.62 135 PHE A O 1
ATOM 1059 N N . TYR A 1 136 ? 8.225 40.596 21.557 1.00 76.44 136 TYR A N 1
ATOM 1060 C CA . TYR A 1 136 ? 8.940 40.127 22.747 1.00 76.44 136 TYR A CA 1
ATOM 1061 C C . TYR A 1 136 ? 10.162 40.990 23.089 1.00 76.44 136 TYR A C 1
ATOM 1063 O O . TYR A 1 136 ? 10.441 41.193 24.271 1.00 76.44 136 TYR A O 1
ATOM 1071 N N . LYS A 1 137 ? 10.855 41.567 22.097 1.00 78.38 137 LYS A N 1
ATOM 1072 C CA . LYS A 1 137 ? 11.985 42.494 22.309 1.00 78.38 137 LYS A CA 1
ATOM 1073 C C . LYS A 1 137 ? 11.560 43.763 23.051 1.00 78.38 137 LYS A C 1
ATOM 1075 O O . LYS A 1 137 ? 12.339 44.308 23.832 1.00 78.38 137 LYS A O 1
ATOM 1080 N N . HIS A 1 138 ? 10.307 44.200 22.882 1.00 82.19 138 HIS A N 1
ATOM 1081 C CA . HIS A 1 138 ? 9.736 45.287 23.683 1.00 82.19 138 HIS A CA 1
ATOM 1082 C C . HIS A 1 138 ? 9.792 44.982 25.188 1.00 82.19 138 HIS A C 1
ATOM 1084 O O . HIS A 1 138 ? 10.129 45.865 25.976 1.00 82.19 138 HIS A O 1
ATOM 1090 N N . TYR A 1 139 ? 9.521 43.744 25.599 1.00 78.81 139 TYR A N 1
ATOM 1091 C CA . TYR A 1 139 ? 9.488 43.351 27.013 1.00 78.81 139 TYR A CA 1
ATOM 1092 C C . TYR A 1 139 ? 10.814 42.787 27.529 1.00 78.81 139 TYR A C 1
ATOM 1094 O O . TYR A 1 139 ? 11.132 42.946 28.706 1.00 78.81 139 TYR A O 1
ATOM 1102 N N . SER A 1 140 ? 11.610 42.170 26.658 1.00 76.75 140 SER A N 1
ATOM 1103 C CA . SER A 1 140 ? 12.953 41.681 26.957 1.00 76.75 140 SER A CA 1
ATOM 1104 C C . SER A 1 140 ? 13.952 42.286 25.965 1.00 76.75 140 SER A C 1
ATOM 1106 O O . SER A 1 140 ? 14.215 41.684 24.926 1.00 76.75 140 SER A O 1
ATOM 1108 N N . PRO A 1 141 ? 14.561 43.444 26.281 1.00 71.75 141 PRO A N 1
ATOM 1109 C CA . PRO A 1 141 ? 15.550 44.088 25.409 1.00 71.75 141 PRO A CA 1
ATOM 1110 C C . PRO A 1 141 ? 16.759 43.198 25.073 1.00 71.75 141 PRO A C 1
ATOM 1112 O O . PRO A 1 141 ? 17.353 43.337 24.011 1.00 71.75 141 PRO A O 1
ATOM 1115 N N . GLU A 1 142 ? 17.078 42.247 25.957 1.00 69.31 142 GLU A N 1
ATOM 1116 C CA . GLU A 1 142 ? 18.150 41.249 25.807 1.00 69.31 142 GLU A CA 1
ATOM 1117 C C . GLU A 1 142 ? 17.726 40.003 25.004 1.00 69.31 142 GLU A C 1
ATOM 1119 O O . GLU A 1 142 ? 18.450 39.004 24.969 1.00 69.31 142 GLU A O 1
ATOM 1124 N N . LEU A 1 143 ? 16.525 40.009 24.414 1.00 61.25 143 LEU A N 1
ATOM 1125 C CA . LEU A 1 143 ? 16.017 38.898 23.617 1.00 61.25 143 LEU A CA 1
ATOM 1126 C C . LEU A 1 143 ? 16.971 38.604 22.457 1.00 61.25 143 LEU A C 1
ATOM 1128 O O . LEU A 1 143 ? 17.258 39.465 21.625 1.00 61.25 143 LEU A O 1
ATOM 1132 N N . ARG A 1 144 ? 17.402 37.347 22.366 1.00 60.09 144 ARG A N 1
ATOM 1133 C CA . ARG A 1 144 ? 18.116 36.838 21.198 1.00 60.09 144 ARG A CA 1
ATOM 1134 C C . ARG A 1 144 ? 17.127 36.157 20.265 1.00 60.09 144 ARG A C 1
ATOM 1136 O O . ARG A 1 144 ? 16.269 35.392 20.698 1.00 60.09 144 ARG A O 1
ATOM 1143 N N . VAL A 1 145 ? 17.266 36.435 18.979 1.00 50.66 145 VAL A N 1
ATOM 1144 C CA . VAL A 1 145 ? 16.438 35.866 17.916 1.00 50.66 145 VAL A CA 1
ATOM 1145 C C . VAL A 1 145 ? 17.364 35.006 17.071 1.00 50.66 145 VAL A C 1
ATOM 1147 O O . VAL A 1 145 ? 18.364 35.503 16.556 1.00 50.66 145 VAL A O 1
ATOM 1150 N N . LEU A 1 146 ? 17.083 33.707 16.987 1.00 41.22 146 LEU A N 1
ATOM 1151 C CA . LEU A 1 146 ? 17.917 32.770 16.237 1.00 41.22 146 LEU A CA 1
ATOM 1152 C C . LEU A 1 146 ? 17.049 31.991 15.251 1.00 41.22 146 LEU A C 1
ATOM 1154 O O . LEU A 1 146 ? 16.350 31.051 15.623 1.00 41.22 146 LEU A O 1
ATOM 1158 N N . LEU A 1 147 ? 17.101 32.395 13.987 1.00 41.25 147 LEU A N 1
ATOM 1159 C CA . LEU A 1 147 ? 16.407 31.721 12.899 1.00 41.25 147 LEU A CA 1
ATOM 1160 C C . LEU A 1 147 ? 17.310 30.607 12.352 1.00 41.25 147 LEU A C 1
ATOM 1162 O O . LEU A 1 147 ? 18.367 30.877 11.780 1.00 41.25 147 LEU A O 1
ATOM 1166 N N . LEU A 1 148 ? 16.910 29.352 12.554 1.00 35.97 148 LEU A N 1
ATOM 1167 C CA . LEU A 1 148 ? 17.651 28.184 12.081 1.00 35.97 148 LEU A CA 1
ATOM 1168 C C . LEU A 1 148 ? 17.049 27.700 10.765 1.00 35.97 148 LEU A C 1
ATOM 1170 O O . LEU A 1 148 ? 15.958 27.140 10.740 1.00 35.97 148 LEU A O 1
ATOM 1174 N N . ILE A 1 149 ? 17.779 27.904 9.671 1.00 37.16 149 ILE A N 1
ATOM 1175 C CA . ILE A 1 149 ? 17.429 27.386 8.345 1.00 37.16 149 ILE A CA 1
ATOM 1176 C C . ILE A 1 149 ? 18.669 26.696 7.782 1.00 37.16 149 ILE A C 1
ATOM 1178 O O . ILE A 1 149 ? 19.776 27.224 7.885 1.00 37.16 149 ILE A O 1
ATOM 1182 N N . PHE A 1 150 ? 18.491 25.502 7.218 1.00 30.89 150 PHE A N 1
ATOM 1183 C CA . PHE A 1 150 ? 19.570 24.730 6.605 1.00 30.89 150 PHE A CA 1
ATOM 1184 C C . PHE A 1 150 ? 20.122 25.465 5.366 1.00 30.89 150 PHE A C 1
ATOM 1186 O O . PHE A 1 150 ? 19.357 25.684 4.427 1.00 30.89 150 PHE A O 1
ATOM 1193 N N . PRO A 1 151 ? 21.420 25.819 5.303 1.00 32.53 151 PRO A N 1
ATOM 1194 C CA . PRO A 1 151 ? 22.034 26.275 4.062 1.00 32.53 151 PRO A CA 1
ATOM 1195 C C . PRO A 1 151 ? 22.324 25.073 3.143 1.00 32.53 151 PRO A C 1
ATOM 1197 O O . PRO A 1 151 ? 22.695 23.995 3.610 1.00 32.53 151 PRO A O 1
ATOM 1200 N N . LEU A 1 152 ? 22.181 25.256 1.827 1.00 28.91 152 LEU A N 1
ATOM 1201 C CA . LEU A 1 152 ? 22.762 24.364 0.810 1.00 28.91 152 LEU A CA 1
ATOM 1202 C C . LEU A 1 152 ? 24.301 24.334 0.986 1.00 28.91 152 LEU A C 1
ATOM 1204 O O . LEU A 1 152 ? 24.887 25.418 1.032 1.00 28.91 152 LEU A O 1
ATOM 1208 N N . PRO A 1 153 ? 24.998 23.178 1.079 1.00 33.03 153 PRO A N 1
ATOM 1209 C CA . PRO A 1 153 ? 26.447 23.182 1.281 1.00 33.03 153 PRO A CA 1
ATOM 1210 C C . PRO A 1 153 ? 27.250 23.168 -0.031 1.00 33.03 153 PRO A C 1
ATOM 1212 O O . PRO A 1 153 ? 26.977 22.392 -0.946 1.00 33.03 153 PRO A O 1
ATOM 1215 N N . GLN A 1 154 ? 28.299 24.000 -0.072 1.00 26.39 154 GLN A N 1
ATOM 1216 C CA . GLN A 1 154 ? 29.434 23.908 -0.995 1.00 26.39 154 GLN A CA 1
ATOM 1217 C C . GLN A 1 154 ? 30.384 22.762 -0.587 1.00 26.39 154 GLN A C 1
ATOM 1219 O O . GLN A 1 154 ? 30.594 22.500 0.595 1.00 26.39 154 GLN A O 1
ATOM 1224 N N . ILE A 1 155 ? 30.971 22.100 -1.588 1.00 25.66 155 ILE A N 1
ATOM 1225 C CA . ILE A 1 155 ? 31.882 20.947 -1.487 1.00 25.66 155 ILE A CA 1
ATOM 1226 C C . ILE A 1 155 ? 33.278 21.373 -1.004 1.00 25.66 155 ILE A C 1
ATOM 1228 O O . ILE A 1 155 ? 33.917 22.176 -1.679 1.00 25.66 155 ILE A O 1
ATOM 1232 N N . ILE A 1 156 ? 33.810 20.748 0.059 1.00 21.95 156 ILE A N 1
ATOM 1233 C CA . ILE A 1 156 ? 35.263 20.619 0.302 1.00 21.95 156 ILE A CA 1
ATOM 1234 C C . ILE A 1 156 ? 35.564 19.219 0.872 1.00 21.95 156 ILE A C 1
ATOM 1236 O O . ILE A 1 156 ? 34.969 18.794 1.857 1.00 21.95 156 ILE A O 1
ATOM 1240 N N . TYR A 1 157 ? 36.491 18.505 0.226 1.00 25.61 157 TYR A N 1
ATOM 1241 C CA . TYR A 1 157 ? 37.039 17.204 0.632 1.00 25.61 157 TYR A CA 1
ATOM 1242 C C . TYR A 1 157 ? 38.051 17.341 1.777 1.00 25.61 157 TYR A C 1
ATOM 1244 O O . TYR A 1 157 ? 38.971 18.141 1.639 1.00 25.61 157 TYR A O 1
ATOM 1252 N N . THR A 1 158 ? 38.015 16.432 2.759 1.00 21.36 158 THR A N 1
ATOM 1253 C CA . THR A 1 158 ? 39.228 15.833 3.356 1.00 21.36 158 THR A CA 1
ATOM 1254 C C . THR A 1 158 ? 38.945 14.428 3.911 1.00 21.36 158 THR A C 1
ATOM 1256 O O . THR A 1 158 ? 37.925 14.177 4.546 1.00 21.36 158 THR A O 1
ATOM 1259 N N . GLN A 1 159 ? 39.858 13.493 3.625 1.00 34.91 159 GLN A N 1
ATOM 1260 C CA . GLN A 1 159 ? 39.932 12.153 4.220 1.00 34.91 159 GLN A CA 1
ATOM 1261 C C . GLN A 1 159 ? 40.354 12.248 5.695 1.00 34.91 159 GLN A C 1
ATOM 1263 O O . GLN A 1 159 ? 41.244 13.036 5.989 1.00 34.91 159 GLN A O 1
ATOM 1268 N N . GLU A 1 160 ? 39.816 11.398 6.579 1.00 26.31 160 GLU A N 1
ATOM 1269 C CA . GLU A 1 160 ? 40.615 10.415 7.337 1.00 26.31 160 GLU A CA 1
ATOM 1270 C C . GLU A 1 160 ? 39.783 9.534 8.287 1.00 26.31 160 GLU A C 1
ATOM 1272 O O . GLU A 1 160 ? 38.676 9.856 8.707 1.00 26.31 160 GLU A O 1
ATOM 1277 N N . ASN A 1 161 ? 40.358 8.363 8.556 1.00 33.72 161 ASN A N 1
ATOM 1278 C CA . ASN A 1 161 ? 39.808 7.194 9.230 1.00 33.72 161 ASN A CA 1
ATOM 1279 C C . ASN A 1 161 ? 39.571 7.401 10.736 1.00 33.72 161 ASN A C 1
ATOM 1281 O O . ASN A 1 161 ? 40.427 7.973 11.402 1.00 33.72 161 ASN A O 1
ATOM 1285 N N . ASN A 1 162 ? 38.502 6.803 11.289 1.00 26.41 162 ASN A N 1
ATOM 1286 C CA . ASN A 1 162 ? 38.565 5.908 12.463 1.00 26.41 162 ASN A CA 1
ATOM 1287 C C . ASN A 1 162 ? 37.172 5.385 12.870 1.00 26.41 162 ASN A C 1
ATOM 1289 O O . ASN A 1 162 ? 36.304 6.133 13.308 1.00 26.41 162 ASN A O 1
ATOM 1293 N N . ILE A 1 163 ? 36.990 4.066 12.768 1.00 25.05 163 ILE A N 1
ATOM 1294 C CA . ILE A 1 163 ? 35.803 3.316 13.209 1.00 25.05 163 ILE A CA 1
ATOM 1295 C C . ILE A 1 163 ? 36.013 2.874 14.669 1.00 25.05 163 ILE A C 1
ATOM 1297 O O . ILE A 1 163 ? 36.976 2.142 14.922 1.00 25.05 163 ILE A O 1
ATOM 1301 N N . PRO A 1 164 ? 35.125 3.188 15.634 1.00 24.39 164 PRO A N 1
ATOM 1302 C CA . PRO A 1 164 ? 35.128 2.506 16.922 1.00 24.39 164 PRO A CA 1
ATOM 1303 C C . PRO A 1 164 ? 34.366 1.178 16.817 1.00 24.39 164 PRO A C 1
ATOM 1305 O O . PRO A 1 164 ? 33.177 1.137 16.504 1.00 24.39 164 PRO A O 1
ATOM 1308 N N . LYS A 1 165 ? 35.059 0.073 17.114 1.00 28.03 165 LYS A N 1
ATOM 1309 C CA . LYS A 1 165 ? 34.458 -1.246 17.356 1.00 28.03 165 LYS A CA 1
ATOM 1310 C C . LYS A 1 165 ? 33.605 -1.197 18.627 1.00 28.03 165 LYS A C 1
ATOM 1312 O O . LYS A 1 165 ? 34.135 -0.900 19.696 1.00 28.03 165 LYS A O 1
ATOM 1317 N N . TYR A 1 166 ? 32.328 -1.566 18.529 1.00 25.27 166 TYR A N 1
ATOM 1318 C CA . TYR A 1 166 ? 31.489 -1.821 19.701 1.00 25.27 166 TYR A CA 1
ATOM 1319 C C . TYR A 1 166 ? 31.572 -3.282 20.146 1.00 25.27 166 TYR A C 1
ATOM 1321 O O . TYR A 1 166 ? 31.496 -4.215 19.349 1.00 25.27 166 TYR A O 1
ATOM 1329 N N . ASN A 1 167 ? 31.774 -3.436 21.454 1.00 25.52 167 ASN A N 1
ATOM 1330 C CA . ASN A 1 167 ? 31.944 -4.691 22.167 1.00 25.52 167 ASN A CA 1
ATOM 1331 C C . ASN A 1 167 ? 30.618 -5.441 22.336 1.00 25.52 167 ASN A C 1
ATOM 1333 O O . ASN A 1 167 ? 29.603 -4.868 22.731 1.00 25.52 167 ASN A O 1
ATOM 1337 N N . ASN A 1 168 ? 30.696 -6.755 22.131 1.00 34.91 168 ASN A N 1
ATOM 1338 C CA . ASN A 1 168 ? 29.692 -7.747 22.488 1.00 34.91 168 ASN A CA 1
ATOM 1339 C C . ASN A 1 168 ? 29.307 -7.648 23.967 1.00 34.91 168 ASN A C 1
ATOM 1341 O O . ASN A 1 168 ? 30.148 -7.894 24.828 1.00 34.91 168 ASN A O 1
ATOM 1345 N N . ASN A 1 169 ? 28.024 -7.430 24.258 1.00 26.92 169 ASN A N 1
ATOM 1346 C CA . ASN A 1 169 ? 27.439 -7.825 25.535 1.00 26.92 169 ASN A CA 1
ATOM 1347 C C . ASN A 1 169 ? 26.106 -8.549 25.309 1.00 26.92 169 ASN A C 1
ATOM 1349 O O . ASN A 1 169 ? 25.102 -7.954 24.938 1.00 26.92 169 ASN A O 1
ATOM 1353 N N . LYS A 1 170 ? 26.184 -9.870 25.515 1.00 28.31 170 LYS A N 1
ATOM 1354 C CA . LYS A 1 170 ? 25.139 -10.868 25.797 1.00 28.31 170 LYS A CA 1
ATOM 1355 C C . LYS A 1 170 ? 23.686 -10.417 25.577 1.00 28.31 170 LYS A C 1
ATOM 1357 O O . LYS A 1 170 ? 23.040 -9.918 26.495 1.00 28.31 170 LYS A O 1
ATOM 1362 N N . GLN A 1 171 ? 23.139 -10.756 24.409 1.00 24.61 171 GLN A N 1
ATOM 1363 C CA . GLN A 1 171 ? 21.704 -11.002 24.281 1.00 24.61 171 GLN A CA 1
ATOM 1364 C C . GLN A 1 171 ? 21.344 -12.231 25.123 1.00 24.61 171 GLN A C 1
ATOM 1366 O O . GLN A 1 171 ? 21.795 -13.345 24.855 1.00 24.61 171 GLN A O 1
ATOM 1371 N N . ILE A 1 172 ? 20.535 -12.023 26.159 1.00 24.73 172 ILE A N 1
ATOM 1372 C CA . ILE A 1 172 ? 19.778 -13.101 26.790 1.00 24.73 172 ILE A CA 1
ATOM 1373 C C . ILE A 1 172 ? 18.649 -13.433 25.813 1.00 24.73 172 ILE A C 1
ATOM 1375 O O . ILE A 1 172 ? 17.677 -12.691 25.694 1.00 24.73 172 ILE A O 1
ATOM 1379 N N . ILE A 1 173 ? 18.826 -14.518 25.061 1.00 22.66 173 ILE A N 1
ATOM 1380 C CA . ILE A 1 173 ? 17.806 -15.067 24.169 1.00 22.66 173 ILE A CA 1
ATOM 1381 C C . ILE A 1 173 ? 16.743 -15.720 25.053 1.00 22.66 173 ILE A C 1
ATOM 1383 O O . ILE A 1 173 ? 16.941 -16.820 25.572 1.00 22.66 173 ILE A O 1
ATOM 1387 N N . PHE A 1 174 ? 15.602 -15.054 25.222 1.00 23.66 174 PHE A N 1
ATOM 1388 C CA . PHE A 1 174 ? 14.382 -15.730 25.647 1.00 23.66 174 PHE A CA 1
ATOM 1389 C C . PHE A 1 174 ? 13.865 -16.546 24.460 1.00 23.66 174 PHE A C 1
ATOM 1391 O O . PHE A 1 174 ? 13.084 -16.060 23.647 1.00 23.66 174 PHE A O 1
ATOM 1398 N N . SER A 1 175 ? 14.324 -17.793 24.337 1.00 22.84 175 SER A N 1
ATOM 1399 C CA . SER A 1 175 ? 13.614 -18.771 23.514 1.00 22.84 175 SER A CA 1
ATOM 1400 C C . SER A 1 175 ? 12.386 -19.217 24.304 1.00 22.84 175 SER A C 1
ATOM 1402 O O . SER A 1 175 ? 12.477 -20.001 25.245 1.00 22.84 175 SER A O 1
ATOM 1404 N N . SER A 1 176 ? 11.226 -18.654 23.969 1.00 24.98 176 SER A N 1
ATOM 1405 C CA . SER A 1 176 ? 9.966 -19.308 24.308 1.00 24.98 176 SER A CA 1
ATOM 1406 C C . SER A 1 176 ? 9.699 -20.337 23.217 1.00 24.98 176 SER A C 1
ATOM 1408 O O . SER A 1 176 ? 9.276 -20.022 22.110 1.00 24.98 176 SER A O 1
ATOM 1410 N N . THR A 1 177 ? 10.042 -21.585 23.507 1.00 25.14 177 THR A N 1
ATOM 1411 C CA . THR A 1 177 ? 9.535 -22.739 22.772 1.00 25.14 177 THR A CA 1
ATOM 1412 C C . THR A 1 177 ? 8.074 -22.922 23.178 1.00 25.14 177 THR A C 1
ATOM 1414 O O . THR A 1 177 ? 7.770 -23.551 24.188 1.00 25.14 177 THR A O 1
ATOM 1417 N N . PHE A 1 178 ? 7.149 -22.334 22.418 1.00 31.19 178 PHE A N 1
ATOM 1418 C CA . PHE A 1 178 ? 5.757 -22.772 22.465 1.00 31.19 178 PHE A CA 1
ATOM 1419 C C . PHE A 1 178 ? 5.641 -24.041 21.618 1.00 31.19 178 PHE A C 1
ATOM 1421 O O . PHE A 1 178 ? 5.692 -23.995 20.393 1.00 31.19 178 PHE A O 1
ATOM 1428 N N . ASN A 1 179 ? 5.553 -25.183 22.299 1.00 31.33 179 ASN A N 1
ATOM 1429 C CA . ASN A 1 179 ? 5.242 -26.472 21.693 1.00 31.33 179 ASN A CA 1
ATOM 1430 C C . ASN A 1 179 ? 3.764 -26.527 21.264 1.00 31.33 179 ASN A C 1
ATOM 1432 O O . ASN A 1 179 ? 2.879 -26.299 22.086 1.00 31.33 179 ASN A O 1
ATOM 1436 N N . ASN A 1 180 ? 3.567 -26.952 20.013 1.00 37.41 180 ASN A N 1
ATOM 1437 C CA . ASN A 1 180 ? 2.433 -27.685 19.438 1.00 37.41 180 ASN A CA 1
ATOM 1438 C C . ASN A 1 180 ? 1.038 -27.039 19.445 1.00 37.41 180 ASN A C 1
ATOM 1440 O O . ASN A 1 180 ? 0.215 -27.330 20.306 1.00 37.41 180 ASN A O 1
ATOM 1444 N N . ASN A 1 181 ? 0.731 -26.338 18.354 1.00 46.00 181 ASN A N 1
ATOM 1445 C CA . ASN A 1 181 ? -0.434 -26.673 17.534 1.00 46.00 181 ASN A CA 1
ATOM 1446 C C . ASN A 1 181 ? 0.090 -26.831 16.103 1.00 46.00 181 ASN A C 1
ATOM 1448 O O . ASN A 1 181 ? 0.778 -25.933 15.624 1.00 46.00 181 ASN A O 1
ATOM 1452 N N . ASP A 1 182 ? -0.174 -27.960 15.443 1.00 61.50 182 ASP A N 1
ATOM 1453 C CA . ASP A 1 182 ? 0.042 -28.052 13.999 1.00 61.50 182 ASP A CA 1
ATOM 1454 C C . ASP A 1 182 ? -0.801 -26.945 13.358 1.00 61.50 182 ASP A C 1
ATOM 1456 O O . ASP A 1 182 ? -2.028 -26.941 13.489 1.00 61.50 182 ASP A O 1
ATOM 1460 N N . ASP A 1 183 ? -0.147 -25.956 12.751 1.00 79.88 183 ASP A N 1
ATOM 1461 C CA . ASP A 1 183 ? -0.840 -24.887 12.044 1.00 79.88 183 ASP A CA 1
ATOM 1462 C C . ASP A 1 183 ? -1.794 -25.523 11.021 1.00 79.88 183 ASP A C 1
ATOM 1464 O O . ASP A 1 183 ? -1.366 -26.254 10.125 1.00 79.88 183 ASP A O 1
ATOM 1468 N N . LEU A 1 184 ? -3.100 -25.270 11.154 1.00 92.25 184 LEU A N 1
ATOM 1469 C CA . LEU A 1 184 ? -4.076 -25.742 10.178 1.00 92.25 184 LEU A CA 1
ATOM 1470 C C . LEU A 1 184 ? -3.888 -24.941 8.887 1.00 92.25 184 LEU A C 1
ATOM 1472 O O . LEU A 1 184 ? -4.087 -23.725 8.862 1.00 92.25 184 LEU A O 1
ATOM 1476 N N . LEU A 1 185 ? -3.504 -25.638 7.821 1.00 95.00 185 LEU A N 1
ATOM 1477 C CA . LEU A 1 185 ? -3.262 -25.075 6.500 1.00 95.00 185 LEU A CA 1
ATOM 1478 C C . LEU A 1 185 ? -4.365 -25.512 5.531 1.00 95.00 185 LEU A C 1
ATOM 1480 O O . LEU A 1 185 ? -4.619 -26.705 5.379 1.00 95.00 185 LEU A O 1
ATOM 1484 N N . VAL A 1 186 ? -4.987 -24.554 4.845 1.00 96.19 186 VAL A N 1
ATOM 1485 C CA . VAL A 1 186 ? -6.124 -24.787 3.937 1.00 96.19 186 VAL A CA 1
ATOM 1486 C C . VAL A 1 186 ? -5.913 -24.151 2.567 1.00 96.19 186 VAL A C 1
ATOM 1488 O O . VAL A 1 186 ? -5.042 -23.300 2.377 1.00 96.19 186 VAL A O 1
ATOM 1491 N N . THR A 1 187 ? -6.703 -24.560 1.577 1.00 94.44 187 THR A N 1
ATOM 1492 C CA . THR A 1 187 ? -6.686 -23.949 0.236 1.00 94.44 187 THR A CA 1
ATOM 1493 C C . THR A 1 187 ? -7.626 -22.765 0.102 1.00 94.44 187 THR A C 1
ATOM 1495 O O . THR A 1 187 ? -7.298 -21.806 -0.595 1.00 94.44 187 THR A O 1
ATOM 1498 N N . ASN A 1 188 ? -8.771 -22.825 0.775 1.00 94.56 188 ASN A N 1
ATOM 1499 C CA . ASN A 1 188 ? -9.784 -21.787 0.799 1.00 94.56 188 ASN A CA 1
ATOM 1500 C C . ASN A 1 188 ? -9.991 -21.322 2.243 1.00 94.56 188 ASN A C 1
ATOM 1502 O O . ASN A 1 188 ? -10.157 -22.143 3.142 1.00 94.56 188 ASN A O 1
ATOM 1506 N N . ILE A 1 189 ? -10.018 -20.007 2.470 1.00 96.50 189 ILE A N 1
ATOM 1507 C CA . ILE A 1 189 ? -10.183 -19.441 3.815 1.00 96.50 189 ILE A CA 1
ATOM 1508 C C . ILE A 1 189 ? -11.474 -19.912 4.504 1.00 96.50 189 ILE A C 1
ATOM 1510 O O . ILE A 1 189 ? -11.494 -20.057 5.721 1.00 96.50 189 ILE A O 1
ATOM 1514 N N . ASN A 1 190 ? -12.521 -20.241 3.741 1.00 95.62 190 ASN A N 1
ATOM 1515 C CA . ASN A 1 190 ? -13.786 -20.743 4.281 1.00 95.62 190 ASN A CA 1
ATOM 1516 C C . ASN A 1 190 ? -13.657 -22.108 4.979 1.00 95.62 190 ASN A C 1
ATOM 1518 O O . ASN A 1 190 ? -14.531 -22.471 5.763 1.00 95.62 190 ASN A O 1
ATOM 1522 N N . GLU A 1 191 ? -12.580 -22.853 4.718 1.00 96.81 191 GLU A N 1
ATOM 1523 C CA . GLU A 1 191 ? -12.253 -24.096 5.425 1.00 96.81 191 GLU A CA 1
ATOM 1524 C C . GLU A 1 191 ? -11.699 -23.825 6.837 1.00 96.81 191 GLU A C 1
ATOM 1526 O O . GLU A 1 191 ? -11.690 -24.723 7.680 1.00 96.81 191 GLU A O 1
ATOM 1531 N N . CYS A 1 192 ? -11.249 -22.596 7.124 1.00 96.50 192 CYS A N 1
ATOM 1532 C CA . CYS A 1 192 ? -10.778 -22.232 8.452 1.00 96.50 192 CYS A CA 1
ATOM 1533 C C . CYS A 1 192 ? -11.936 -22.110 9.449 1.00 96.50 192 CYS A C 1
ATOM 1535 O O . CYS A 1 192 ? -12.948 -21.465 9.145 1.00 96.50 192 CYS A O 1
ATOM 1537 N N . PRO A 1 193 ? -11.775 -22.625 10.682 1.00 96.00 193 PRO A N 1
ATOM 1538 C CA . PRO A 1 193 ? -12.754 -22.403 11.735 1.00 96.00 193 PRO A CA 1
ATOM 1539 C C . PRO A 1 193 ? -12.899 -20.903 12.018 1.00 96.00 193 PRO A C 1
ATOM 1541 O O . PRO A 1 193 ? -11.933 -20.142 11.948 1.00 96.00 193 PRO A O 1
ATOM 1544 N N . LYS A 1 194 ? -14.121 -20.470 12.342 1.00 93.56 194 LYS A N 1
ATOM 1545 C CA . LYS A 1 194 ? -14.344 -19.122 12.877 1.00 93.56 194 LYS A CA 1
ATOM 1546 C C . LYS A 1 194 ? -13.758 -19.035 14.287 1.00 93.56 194 LYS A C 1
ATOM 1548 O O . LYS A 1 194 ? -13.743 -20.029 15.013 1.00 93.56 194 LYS A O 1
ATOM 1553 N N . LEU A 1 195 ? -13.326 -17.838 14.670 1.00 92.75 195 LEU A N 1
ATOM 1554 C CA . LEU A 1 195 ? -12.957 -17.544 16.051 1.00 92.75 195 LEU A CA 1
ATOM 1555 C C . LEU A 1 195 ? -14.224 -17.340 16.885 1.00 92.75 195 LEU A C 1
ATOM 1557 O O . LEU A 1 195 ? -15.237 -16.828 16.402 1.00 92.75 195 LEU A O 1
ATOM 1561 N N . ASN A 1 196 ? -14.166 -17.736 18.147 1.00 90.19 196 ASN A N 1
ATOM 1562 C CA . ASN A 1 196 ? -15.190 -17.420 19.121 1.00 90.19 196 ASN A CA 1
ATOM 1563 C C . ASN A 1 196 ? -15.159 -15.917 19.388 1.00 90.19 196 ASN A C 1
ATOM 1565 O O . ASN A 1 196 ? -14.111 -15.336 19.697 1.00 90.19 196 ASN A O 1
ATOM 1569 N N . SER A 1 197 ? -16.334 -15.295 19.306 1.00 84.88 197 SER A N 1
ATOM 1570 C CA . SER A 1 197 ? -16.485 -13.878 19.603 1.00 84.88 197 SER A CA 1
ATOM 1571 C C . SER A 1 197 ? -15.987 -13.574 21.013 1.00 84.88 197 SER A C 1
ATOM 1573 O O . SER A 1 197 ? -16.322 -14.272 21.977 1.00 84.88 197 SER A O 1
ATOM 1575 N N . ARG A 1 198 ? -15.203 -12.503 21.147 1.00 83.69 198 ARG A N 1
ATOM 1576 C CA . ARG A 1 198 ? -14.824 -11.988 22.464 1.00 83.69 198 ARG A CA 1
ATOM 1577 C C . ARG A 1 198 ? -16.079 -11.555 23.216 1.00 83.69 198 ARG A C 1
ATOM 1579 O O . ARG A 1 198 ? -16.982 -10.945 22.649 1.00 83.69 198 ARG A O 1
ATOM 1586 N N . ASN A 1 199 ? -16.135 -11.863 24.508 1.00 79.69 199 ASN A N 1
ATOM 1587 C CA . ASN A 1 199 ? -17.157 -11.291 25.377 1.00 79.69 199 ASN A CA 1
ATOM 1588 C C . ASN A 1 199 ? -16.826 -9.815 25.678 1.00 79.69 199 ASN A C 1
ATOM 1590 O O . ASN A 1 199 ? -15.678 -9.389 25.545 1.00 79.69 199 ASN A O 1
ATOM 1594 N N . ASN A 1 200 ? -17.813 -9.045 26.144 1.00 74.56 200 ASN A N 1
ATOM 1595 C CA . ASN A 1 200 ? -17.633 -7.616 26.444 1.00 74.56 200 ASN A CA 1
ATOM 1596 C C . ASN A 1 200 ? -16.532 -7.324 27.483 1.00 74.56 200 ASN A C 1
ATOM 1598 O O . ASN A 1 200 ? -16.022 -6.210 27.524 1.00 74.56 200 ASN A O 1
ATOM 1602 N N . ASN A 1 201 ? -16.144 -8.308 28.300 1.00 74.62 201 ASN A N 1
ATOM 1603 C CA . ASN A 1 201 ? -15.088 -8.152 29.303 1.00 74.62 201 ASN A CA 1
ATOM 1604 C C . ASN A 1 201 ? -13.674 -8.393 28.740 1.00 74.62 201 ASN A C 1
ATOM 1606 O O . ASN A 1 201 ? -12.703 -8.103 29.432 1.00 74.62 201 ASN A O 1
ATOM 1610 N N . ASN A 1 202 ? -13.558 -8.909 27.510 1.00 78.44 202 ASN A N 1
ATOM 1611 C CA . ASN A 1 202 ? -12.298 -9.316 26.882 1.00 78.44 202 ASN A CA 1
ATOM 1612 C C . ASN A 1 202 ? -12.057 -8.641 25.521 1.00 78.44 202 ASN A C 1
ATOM 1614 O O . ASN A 1 202 ? -11.226 -9.126 24.749 1.00 78.44 202 ASN A O 1
ATOM 1618 N N . LEU A 1 203 ? -12.783 -7.564 25.199 1.00 88.44 203 LEU A N 1
ATOM 1619 C CA . LEU A 1 203 ? -12.532 -6.774 23.991 1.00 88.44 203 LEU A CA 1
ATOM 1620 C C . LEU A 1 203 ? -11.108 -6.197 24.026 1.00 88.44 203 LEU A C 1
ATOM 1622 O O . LEU A 1 203 ? -10.652 -5.775 25.095 1.00 88.44 203 LEU A O 1
ATOM 1626 N N . PRO A 1 204 ? -10.392 -6.172 22.891 1.00 92.00 204 PRO A N 1
ATOM 1627 C CA . PRO A 1 204 ? -9.052 -5.616 22.868 1.00 92.00 204 PRO A CA 1
ATOM 1628 C C . PRO A 1 204 ? -9.112 -4.118 23.163 1.00 92.00 204 PRO A C 1
ATOM 1630 O O . PRO A 1 204 ? -9.957 -3.388 22.652 1.00 92.00 204 PRO A O 1
ATOM 1633 N N . THR A 1 205 ? -8.174 -3.647 23.974 1.00 92.00 205 THR A N 1
ATOM 1634 C CA . THR A 1 205 ? -7.963 -2.214 24.237 1.00 92.00 205 THR A CA 1
ATOM 1635 C C . THR A 1 205 ? -6.614 -1.738 23.706 1.00 92.00 205 THR A C 1
ATOM 1637 O O . THR A 1 205 ? -6.199 -0.614 23.980 1.00 92.00 205 THR A O 1
ATOM 1640 N N . SER A 1 206 ? -5.881 -2.620 23.020 1.00 95.38 206 SER A N 1
ATOM 1641 C CA . SER A 1 206 ? -4.531 -2.362 22.543 1.00 95.38 206 SER A CA 1
ATOM 1642 C C . SER A 1 206 ? -4.260 -3.080 21.225 1.00 95.38 206 SER A C 1
ATOM 1644 O O . SER A 1 206 ? -4.633 -4.243 21.068 1.00 95.38 206 SER A O 1
ATOM 1646 N N . VAL A 1 207 ? -3.519 -2.426 20.326 1.00 95.44 207 VAL A N 1
ATOM 1647 C CA . VAL A 1 207 ? -2.983 -3.021 19.092 1.00 95.44 207 VAL A CA 1
ATOM 1648 C C . VAL A 1 207 ? -2.143 -4.277 19.369 1.00 95.44 207 VAL A C 1
ATOM 1650 O O . VAL A 1 207 ? -2.032 -5.152 18.519 1.00 95.44 207 VAL A O 1
ATOM 1653 N N . HIS A 1 208 ? -1.599 -4.418 20.581 1.00 93.06 208 HIS A N 1
ATOM 1654 C CA . HIS A 1 208 ? -0.798 -5.570 21.005 1.00 93.06 208 HIS A CA 1
ATOM 1655 C C . HIS A 1 208 ? -1.604 -6.845 21.314 1.00 93.06 208 HIS A C 1
ATOM 1657 O O . HIS A 1 208 ? -0.997 -7.888 21.557 1.00 93.06 208 HIS A O 1
ATOM 1663 N N . ASP A 1 209 ? -2.939 -6.782 21.314 1.00 94.38 209 ASP A N 1
ATOM 1664 C CA . ASP A 1 209 ? -3.832 -7.921 21.583 1.00 94.38 209 ASP A CA 1
ATOM 1665 C C . ASP A 1 209 ? -4.830 -8.159 20.436 1.00 94.38 209 ASP A C 1
ATOM 1667 O O . ASP A 1 209 ? -5.912 -8.686 20.669 1.00 94.38 209 ASP A O 1
ATOM 1671 N N . LEU A 1 210 ? -4.493 -7.796 19.192 1.00 95.88 210 LEU A N 1
ATOM 1672 C CA . LEU A 1 210 ? -5.422 -7.943 18.066 1.00 95.88 210 LEU A CA 1
ATOM 1673 C C . LEU A 1 210 ? -5.367 -9.312 17.396 1.00 95.88 210 LEU A C 1
ATOM 1675 O O . LEU A 1 210 ? -4.297 -9.856 17.108 1.00 95.88 210 LEU A O 1
ATOM 1679 N N . ARG A 1 211 ? -6.557 -9.814 17.087 1.00 95.69 211 ARG A N 1
ATOM 1680 C CA . ARG A 1 211 ? -6.841 -10.926 16.181 1.00 95.69 211 ARG A CA 1
ATOM 1681 C C . ARG A 1 211 ? -7.533 -10.407 14.914 1.00 95.69 211 ARG A C 1
ATOM 1683 O O . ARG A 1 211 ? -7.950 -9.250 14.875 1.00 95.69 211 ARG A O 1
ATOM 1690 N N . PRO A 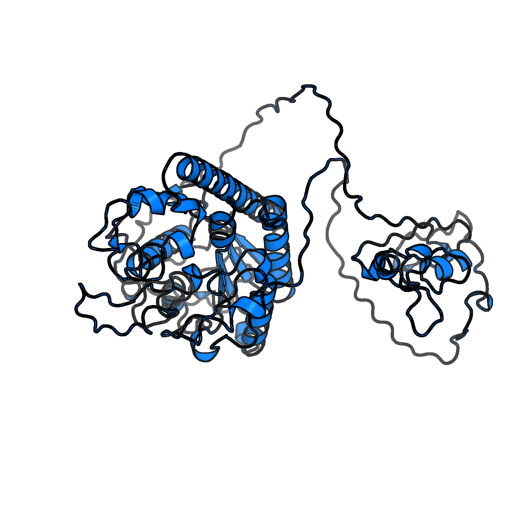1 212 ? -7.720 -11.240 13.880 1.00 96.69 212 PRO A N 1
ATOM 1691 C CA . PRO A 1 212 ? -8.382 -10.804 12.661 1.00 96.69 212 PRO A CA 1
ATOM 1692 C C . PRO A 1 212 ? -9.849 -10.411 12.851 1.00 96.69 212 PRO A C 1
ATOM 1694 O O . PRO A 1 212 ? -10.324 -9.526 12.149 1.00 96.69 212 PRO A O 1
ATOM 1697 N N . ASP A 1 213 ? -10.555 -11.013 13.813 1.00 95.81 213 ASP A N 1
ATOM 1698 C CA . ASP A 1 213 ? -11.938 -10.652 14.156 1.00 95.81 213 ASP A CA 1
ATOM 1699 C C . ASP A 1 213 ? -12.057 -9.301 14.889 1.00 95.81 213 ASP A C 1
ATOM 1701 O O . ASP A 1 213 ? -13.145 -8.730 14.960 1.00 95.81 213 ASP A O 1
ATOM 1705 N N . ASP A 1 214 ? -10.937 -8.758 15.378 1.00 96.31 214 ASP A N 1
ATOM 1706 C CA . ASP A 1 214 ? -10.873 -7.454 16.043 1.00 96.31 214 ASP A CA 1
ATOM 1707 C C . ASP A 1 214 ? -10.713 -6.284 15.043 1.00 96.31 214 ASP A C 1
ATOM 1709 O O . ASP A 1 214 ? -10.945 -5.124 15.393 1.00 96.31 214 ASP A O 1
ATOM 1713 N N . ILE A 1 215 ? -10.336 -6.570 13.790 1.00 97.88 215 ILE A N 1
ATOM 1714 C CA . ILE A 1 215 ? -10.198 -5.574 12.720 1.00 97.88 215 ILE A CA 1
ATOM 1715 C C . ILE A 1 215 ? -11.551 -5.366 12.033 1.00 97.88 215 ILE A C 1
ATOM 1717 O O . ILE A 1 215 ? -12.182 -6.315 11.563 1.00 97.88 215 ILE A O 1
ATOM 1721 N N . LYS A 1 216 ? -12.002 -4.109 11.948 1.00 98.12 216 LYS A N 1
ATOM 1722 C CA . LYS A 1 216 ? -13.288 -3.752 11.312 1.00 98.12 216 LYS A CA 1
ATOM 1723 C C . LYS A 1 216 ? -13.141 -2.896 10.056 1.00 98.12 216 LYS A C 1
ATOM 1725 O O . LYS A 1 216 ? -14.048 -2.902 9.231 1.00 98.12 216 LYS A O 1
ATOM 1730 N N . LEU A 1 217 ? -12.003 -2.224 9.878 1.00 98.75 217 LEU A N 1
ATOM 1731 C CA . LEU A 1 217 ? -11.655 -1.539 8.633 1.00 98.75 217 LEU A CA 1
ATOM 1732 C C . LEU A 1 217 ? -10.305 -2.030 8.119 1.00 98.75 217 LEU A C 1
ATOM 1734 O O . LEU A 1 217 ? -9.336 -2.106 8.882 1.00 98.75 217 LEU A O 1
ATOM 1738 N N . ILE A 1 218 ? -10.247 -2.312 6.822 1.00 98.81 218 ILE A N 1
ATOM 1739 C CA . ILE A 1 218 ? -8.998 -2.491 6.086 1.00 98.81 218 ILE A CA 1
ATOM 1740 C C . ILE A 1 218 ? -8.780 -1.275 5.185 1.00 98.81 218 ILE A C 1
ATOM 1742 O O . ILE A 1 218 ? -9.737 -0.756 4.614 1.00 98.81 218 ILE A O 1
ATOM 1746 N N . LEU A 1 219 ? -7.546 -0.782 5.113 1.00 98.88 219 LEU A N 1
ATOM 1747 C CA . LEU A 1 219 ? -7.174 0.404 4.338 1.00 98.88 219 LEU A CA 1
ATOM 1748 C C . LEU A 1 219 ? -5.905 0.119 3.535 1.00 98.88 219 LEU A C 1
ATOM 1750 O O . LEU A 1 219 ? -5.106 -0.733 3.939 1.00 98.88 219 LEU A O 1
ATOM 1754 N N . ALA A 1 220 ? -5.666 0.868 2.459 1.00 98.81 220 ALA A N 1
ATOM 1755 C CA . ALA A 1 220 ? -4.373 0.822 1.785 1.00 98.81 220 ALA A CA 1
ATOM 1756 C C . ALA A 1 220 ? -3.908 2.160 1.213 1.00 98.81 220 ALA A C 1
ATOM 1758 O O . ALA A 1 220 ? -4.721 2.977 0.783 1.00 98.81 220 ALA A O 1
ATOM 1759 N N . LEU A 1 221 ? -2.585 2.322 1.197 1.00 98.88 221 LEU A N 1
ATOM 1760 C CA . LEU A 1 221 ? -1.835 3.322 0.434 1.00 98.88 221 LEU A CA 1
ATOM 1761 C C . LEU A 1 221 ? -0.835 2.576 -0.461 1.00 98.88 221 LEU A C 1
ATOM 1763 O O . LEU A 1 221 ? -0.283 1.551 -0.042 1.00 98.88 221 LEU A O 1
ATOM 1767 N N . GLY A 1 222 ? -0.563 3.078 -1.659 1.00 98.00 222 GLY A N 1
ATOM 1768 C CA . GLY A 1 222 ? 0.440 2.482 -2.528 1.00 98.00 222 GLY A CA 1
ATOM 1769 C C . GLY A 1 222 ? 0.338 2.842 -4.001 1.00 98.00 222 GLY A C 1
ATOM 1770 O O . GLY A 1 222 ? -0.354 3.769 -4.403 1.00 98.00 222 GLY A O 1
ATOM 1771 N N . ASP A 1 223 ? 1.035 2.063 -4.819 1.00 95.69 223 ASP A N 1
ATOM 1772 C CA . ASP A 1 223 ? 1.107 2.272 -6.264 1.00 95.69 223 ASP A CA 1
ATOM 1773 C C . ASP A 1 223 ? 0.236 1.295 -7.077 1.00 95.69 223 ASP A C 1
ATOM 1775 O O . ASP A 1 223 ? -0.660 0.623 -6.552 1.00 95.69 223 ASP A O 1
ATOM 1779 N N . SER A 1 224 ? 0.523 1.199 -8.378 1.00 95.00 224 SER A N 1
ATOM 1780 C CA . SER A 1 224 ? -0.121 0.313 -9.349 1.00 95.00 224 SER A CA 1
ATOM 1781 C C . SER A 1 224 ? -0.171 -1.148 -8.909 1.00 95.00 224 SER A C 1
ATOM 1783 O O . SER A 1 224 ? -1.146 -1.839 -9.214 1.00 95.00 224 SER A O 1
ATOM 1785 N N . ILE A 1 225 ? 0.798 -1.622 -8.121 1.00 96.56 225 ILE A N 1
ATOM 1786 C CA . ILE A 1 225 ? 0.757 -2.976 -7.564 1.00 96.56 225 ILE A CA 1
ATOM 1787 C C . ILE A 1 225 ? -0.391 -3.079 -6.556 1.00 96.56 225 ILE A C 1
ATOM 1789 O O . ILE A 1 225 ? -1.177 -4.019 -6.594 1.00 96.56 225 ILE A O 1
ATOM 1793 N N . THR A 1 226 ? -0.570 -2.097 -5.679 1.00 98.25 226 THR A N 1
ATOM 1794 C CA . THR A 1 226 ? -1.677 -2.108 -4.707 1.00 98.25 226 THR A CA 1
ATOM 1795 C C . THR A 1 226 ? -3.046 -1.919 -5.378 1.00 98.25 226 THR A C 1
ATOM 1797 O O . THR A 1 226 ? -4.036 -2.490 -4.905 1.00 98.25 226 THR A O 1
ATOM 1800 N N . THR A 1 227 ? -3.107 -1.217 -6.516 1.00 96.50 227 THR A N 1
ATOM 1801 C CA . THR A 1 227 ? -4.325 -1.117 -7.352 1.00 96.50 227 THR A CA 1
ATOM 1802 C C . THR A 1 227 ? -4.669 -2.406 -8.115 1.00 96.50 227 THR A C 1
ATOM 1804 O O . THR A 1 227 ? -5.788 -2.541 -8.606 1.00 96.50 227 THR A O 1
ATOM 1807 N N . ALA A 1 228 ? -3.730 -3.360 -8.190 1.00 96.56 228 ALA A N 1
ATOM 1808 C CA . ALA A 1 228 ? -3.807 -4.554 -9.033 1.00 96.56 228 ALA A CA 1
ATOM 1809 C C . ALA A 1 228 ? -3.985 -4.226 -10.526 1.00 96.56 228 ALA A C 1
ATOM 1811 O O . ALA A 1 228 ? -4.830 -4.802 -11.223 1.00 96.56 228 ALA A O 1
ATOM 1812 N N . PHE A 1 229 ? -3.180 -3.282 -11.019 1.00 91.94 229 PHE A N 1
ATOM 1813 C CA . PHE A 1 229 ? -3.141 -2.923 -12.432 1.00 91.94 229 PHE A CA 1
ATOM 1814 C C . PHE A 1 229 ? -2.869 -4.155 -13.305 1.00 91.94 229 PHE A C 1
ATOM 1816 O O . PHE A 1 229 ? -1.904 -4.889 -13.090 1.00 91.94 229 PHE A O 1
ATOM 1823 N N . GLY A 1 230 ? -3.764 -4.413 -14.261 1.00 88.31 230 GLY A N 1
ATOM 1824 C CA . GLY A 1 230 ? -3.649 -5.528 -15.201 1.00 88.31 230 GLY A CA 1
ATOM 1825 C C . GLY A 1 230 ? -3.713 -6.933 -14.584 1.00 88.31 230 GLY A C 1
ATOM 1826 O O . GLY A 1 230 ? -3.477 -7.901 -15.308 1.00 88.31 230 GLY A O 1
ATOM 1827 N N . ALA A 1 231 ? -4.008 -7.089 -13.288 1.00 91.38 231 ALA A N 1
ATOM 1828 C CA . ALA A 1 231 ? -3.818 -8.361 -12.587 1.00 91.38 231 ALA A CA 1
ATOM 1829 C C . ALA A 1 231 ? -4.661 -9.523 -13.146 1.00 91.38 231 ALA A C 1
ATOM 1831 O O . ALA A 1 231 ? -4.135 -10.628 -13.298 1.00 91.38 231 ALA A O 1
ATOM 1832 N N . ASP A 1 232 ? -5.935 -9.271 -13.468 1.00 89.62 232 ASP A N 1
ATOM 1833 C CA . ASP A 1 232 ? -6.897 -10.278 -13.959 1.00 89.62 232 ASP A CA 1
ATOM 1834 C C . ASP A 1 232 ? -7.277 -10.078 -15.435 1.00 89.62 232 ASP A C 1
ATOM 1836 O O . ASP A 1 232 ? -8.301 -10.565 -15.917 1.00 89.62 232 ASP A O 1
ATOM 1840 N N . ALA A 1 233 ? -6.457 -9.325 -16.168 1.00 83.19 233 ALA A N 1
ATOM 1841 C CA . ALA A 1 233 ? -6.691 -9.071 -17.578 1.00 83.19 233 ALA A CA 1
ATOM 1842 C C . ALA A 1 233 ? -6.628 -10.370 -18.393 1.00 83.19 233 ALA A C 1
ATOM 1844 O O . ALA A 1 233 ? -5.710 -11.178 -18.247 1.00 83.19 233 ALA A O 1
ATOM 1845 N N . LYS A 1 234 ? -7.592 -10.553 -19.302 1.00 75.38 234 LYS A N 1
ATOM 1846 C CA . LYS A 1 234 ? -7.621 -11.705 -20.209 1.00 75.38 234 LYS A CA 1
ATOM 1847 C C . LYS A 1 234 ? -6.800 -11.417 -21.457 1.00 75.38 234 LYS A C 1
ATOM 1849 O O . LYS A 1 234 ? -7.156 -10.566 -22.273 1.00 75.38 234 LYS A O 1
ATOM 1854 N N . CYS A 1 235 ? -5.712 -12.155 -21.645 1.00 67.19 235 CYS A N 1
ATOM 1855 C CA . CYS A 1 235 ? -4.902 -12.058 -22.858 1.00 67.19 235 CYS A CA 1
ATOM 1856 C C . CYS A 1 235 ? -5.274 -13.131 -23.888 1.00 67.19 235 CYS A C 1
ATOM 1858 O O . CYS A 1 235 ? -6.077 -14.022 -23.624 1.00 67.19 235 CYS A O 1
ATOM 1860 N N . LYS A 1 236 ? -4.746 -13.000 -25.114 1.00 54.78 236 LYS A N 1
ATOM 1861 C CA . LYS A 1 236 ? -5.172 -13.793 -26.283 1.00 54.78 236 LYS A CA 1
ATOM 1862 C C . LYS A 1 236 ? -5.090 -15.308 -26.069 1.00 54.78 236 LYS A C 1
ATOM 1864 O O . LYS A 1 236 ? -5.932 -16.024 -26.605 1.00 54.78 236 LYS A O 1
ATOM 1869 N N . ASP A 1 237 ? -4.136 -15.774 -25.269 1.00 52.97 237 ASP A N 1
ATOM 1870 C CA . ASP A 1 237 ? -3.940 -17.202 -25.002 1.00 52.97 237 ASP A CA 1
ATOM 1871 C C . ASP A 1 237 ? -5.007 -17.791 -24.055 1.00 52.97 237 ASP A C 1
ATOM 1873 O O . ASP A 1 237 ? -5.203 -19.004 -24.033 1.00 52.97 237 ASP A O 1
ATOM 1877 N N . ASP A 1 238 ? -5.784 -16.934 -23.378 1.00 51.62 238 ASP A N 1
ATOM 1878 C CA . ASP A 1 238 ? -6.919 -17.305 -22.519 1.00 51.62 238 ASP A CA 1
ATOM 1879 C C . ASP A 1 238 ? -8.286 -17.152 -23.222 1.00 51.62 238 ASP A C 1
ATOM 1881 O O . ASP A 1 238 ? -9.344 -17.232 -22.590 1.00 51.62 238 ASP A O 1
ATOM 1885 N N . GLY A 1 239 ? -8.296 -16.921 -24.542 1.00 48.75 239 GLY A N 1
ATOM 1886 C CA . GLY A 1 239 ? -9.523 -16.776 -25.336 1.00 48.75 239 GLY A CA 1
ATOM 1887 C C . GLY A 1 239 ? -10.217 -15.413 -25.215 1.00 48.75 239 GLY A C 1
ATOM 1888 O O . GLY A 1 239 ? -11.409 -15.318 -25.508 1.00 48.75 239 GLY A O 1
ATOM 1889 N N . GLY A 1 240 ? -9.503 -14.371 -24.772 1.00 54.16 240 GLY A N 1
ATOM 1890 C CA . GLY A 1 240 ? -10.018 -12.999 -24.683 1.00 54.16 240 GLY A CA 1
ATOM 1891 C C . GLY A 1 240 ? -10.116 -12.286 -26.040 1.00 54.16 240 GLY A C 1
ATOM 1892 O O . GLY A 1 240 ? -9.229 -12.414 -26.888 1.00 54.16 240 GLY A O 1
ATOM 1893 N N . ASP A 1 241 ? -11.182 -11.504 -26.233 1.00 49.12 241 ASP A N 1
ATOM 1894 C CA . ASP A 1 241 ? -11.320 -10.587 -27.371 1.00 49.12 241 ASP A CA 1
ATOM 1895 C C . ASP A 1 241 ? -10.306 -9.427 -27.269 1.00 49.12 241 ASP A C 1
ATOM 1897 O O . ASP A 1 241 ? -9.859 -9.058 -26.186 1.00 49.12 241 ASP A O 1
ATOM 1901 N N . ASN A 1 242 ? -9.931 -8.825 -28.406 1.00 50.69 242 ASN A N 1
ATOM 1902 C CA . ASN A 1 242 ? -8.992 -7.689 -28.488 1.00 50.69 242 ASN A CA 1
ATOM 1903 C C . ASN A 1 242 ? -9.599 -6.374 -27.959 1.00 50.69 242 ASN A C 1
ATOM 1905 O O . ASN A 1 242 ? -9.651 -5.377 -28.686 1.00 50.69 242 ASN A O 1
ATOM 1909 N N . ASN A 1 243 ? -10.092 -6.353 -26.723 1.00 54.56 243 ASN A N 1
ATOM 1910 C CA . ASN A 1 243 ? -10.532 -5.119 -26.097 1.00 54.56 243 ASN A CA 1
ATOM 1911 C C . ASN A 1 243 ? -9.335 -4.402 -25.461 1.00 54.56 243 ASN A C 1
ATOM 1913 O O . ASN A 1 243 ? -9.040 -4.577 -24.285 1.00 54.56 243 ASN A O 1
ATOM 1917 N N . TYR A 1 244 ? -8.661 -3.564 -26.250 1.00 56.56 244 TYR A N 1
ATOM 1918 C CA . TYR A 1 244 ? -7.521 -2.748 -25.809 1.00 56.56 244 TYR A CA 1
ATOM 1919 C C . TYR A 1 244 ? -7.824 -1.842 -24.601 1.00 56.56 244 TYR A C 1
ATOM 1921 O O . TYR A 1 244 ? -6.904 -1.322 -23.983 1.00 56.56 244 TYR A O 1
ATOM 1929 N N . LEU A 1 245 ? -9.100 -1.612 -24.264 1.00 55.22 245 LEU A N 1
ATOM 1930 C CA . LEU A 1 245 ? -9.465 -0.843 -23.074 1.00 55.22 245 LEU A CA 1
ATOM 1931 C C . LEU A 1 245 ? -9.286 -1.650 -21.781 1.00 55.22 245 LEU A C 1
ATOM 1933 O O . LEU A 1 245 ? -8.859 -1.068 -20.793 1.00 55.22 245 LEU A O 1
ATOM 1937 N N . GLU A 1 246 ? -9.528 -2.966 -21.793 1.00 57.41 246 GLU A N 1
ATOM 1938 C CA . GLU A 1 246 ? -9.341 -3.854 -20.624 1.00 57.41 246 GLU A CA 1
ATOM 1939 C C . GLU A 1 246 ? -7.860 -4.027 -20.234 1.00 57.41 246 GLU A C 1
ATOM 1941 O O . GLU A 1 246 ? -7.548 -4.491 -19.137 1.00 57.41 246 GLU A O 1
ATOM 1946 N N . GLU A 1 247 ? -6.948 -3.610 -21.117 1.00 63.50 247 GLU A N 1
ATOM 1947 C CA . GLU A 1 247 ? -5.497 -3.552 -20.902 1.00 63.50 247 GLU A CA 1
ATOM 1948 C C . GLU A 1 247 ? -5.070 -2.336 -20.052 1.00 63.50 247 GLU A C 1
ATOM 1950 O O . GLU A 1 247 ? -3.928 -2.261 -19.626 1.00 63.50 247 GLU A O 1
ATOM 1955 N N . LEU A 1 248 ? -5.965 -1.383 -19.771 1.00 74.69 248 LEU A N 1
ATOM 1956 C CA . LEU A 1 248 ? -5.677 -0.198 -18.945 1.00 74.69 248 LEU A CA 1
ATOM 1957 C C . LEU A 1 248 ? -6.486 -0.190 -17.645 1.00 74.69 248 LEU A C 1
ATOM 1959 O O . LEU A 1 248 ? -6.853 0.876 -17.151 1.00 74.69 248 LEU A O 1
ATOM 1963 N N . TYR A 1 249 ? -6.852 -1.367 -17.143 1.00 87.12 249 TYR A N 1
ATOM 1964 C CA . TYR A 1 249 ? -7.739 -1.498 -15.992 1.00 87.12 249 TYR A CA 1
ATOM 1965 C C . TYR A 1 249 ? -6.975 -1.827 -14.712 1.00 87.12 249 TYR A C 1
ATOM 1967 O O . TYR A 1 249 ? -6.042 -2.634 -14.694 1.00 87.12 249 TYR A O 1
ATOM 1975 N N . GLU A 1 250 ? -7.441 -1.237 -13.621 1.00 90.81 250 GLU A N 1
ATOM 1976 C CA . GLU A 1 250 ? -7.073 -1.597 -12.260 1.00 90.81 250 GLU A CA 1
ATOM 1977 C C . GLU A 1 250 ? -8.086 -2.612 -11.739 1.00 90.81 250 GLU A C 1
ATOM 1979 O O . GLU A 1 250 ? -9.278 -2.322 -11.617 1.00 90.81 250 GLU A O 1
ATOM 1984 N N . TYR A 1 251 ? -7.623 -3.824 -11.437 1.00 95.44 251 TYR A N 1
ATOM 1985 C CA . TYR A 1 251 ? -8.469 -4.906 -10.939 1.00 95.44 251 TYR A CA 1
ATOM 1986 C C . TYR A 1 251 ? -8.532 -4.872 -9.411 1.00 95.44 251 TYR A C 1
ATOM 1988 O O . TYR A 1 251 ? -8.161 -5.825 -8.721 1.00 95.44 251 TYR A O 1
ATOM 1996 N N . ARG A 1 252 ? -9.009 -3.742 -8.876 1.00 96.38 252 ARG A N 1
ATOM 1997 C CA . ARG A 1 252 ? -9.047 -3.425 -7.439 1.00 96.38 252 ARG A CA 1
ATOM 1998 C C . ARG A 1 252 ? -9.609 -4.569 -6.586 1.00 96.38 252 ARG A C 1
ATOM 2000 O O . ARG A 1 252 ? -9.078 -4.853 -5.511 1.00 96.38 252 ARG A O 1
ATOM 2007 N N . GLY A 1 253 ? -10.632 -5.260 -7.088 1.00 97.75 253 GLY A N 1
ATOM 2008 C CA . GLY A 1 253 ? -11.314 -6.384 -6.448 1.00 97.75 253 GLY A CA 1
ATOM 2009 C C . GLY A 1 253 ? -10.472 -7.645 -6.217 1.00 97.75 253 GLY A C 1
ATOM 2010 O O . GLY A 1 253 ? -10.826 -8.443 -5.347 1.00 97.75 253 GLY A O 1
ATOM 2011 N N . VAL A 1 254 ? -9.325 -7.805 -6.892 1.00 98.19 254 VAL A N 1
ATOM 2012 C CA . VAL A 1 254 ? -8.393 -8.942 -6.699 1.00 98.19 254 VAL A CA 1
ATOM 2013 C C . VAL A 1 254 ? -7.038 -8.544 -6.105 1.00 98.19 254 VAL A C 1
ATOM 2015 O O . VAL A 1 254 ? -6.144 -9.383 -5.984 1.00 98.19 254 VAL A O 1
ATOM 2018 N N . SER A 1 255 ? -6.876 -7.283 -5.689 1.00 98.44 255 SER A N 1
ATOM 2019 C CA . SER A 1 255 ? -5.656 -6.807 -5.032 1.00 98.44 255 SER A CA 1
ATOM 2020 C C . SER A 1 255 ? -5.288 -7.662 -3.820 1.00 98.44 255 SER A C 1
ATOM 2022 O O . SER A 1 255 ? -6.126 -7.950 -2.963 1.00 98.44 255 SER A O 1
ATOM 2024 N N . TYR A 1 256 ? -4.004 -8.021 -3.703 1.00 98.44 256 TYR A N 1
ATOM 2025 C CA . TYR A 1 256 ? -3.490 -8.812 -2.576 1.00 98.44 256 TYR A CA 1
ATOM 2026 C C . TYR A 1 256 ? -3.841 -8.191 -1.214 1.00 98.44 256 TYR A C 1
ATOM 2028 O O . TYR A 1 256 ? -4.057 -8.910 -0.238 1.00 98.44 256 TYR A O 1
ATOM 2036 N N . ALA A 1 257 ? -3.884 -6.857 -1.153 1.00 97.88 257 ALA A N 1
ATOM 2037 C CA . ALA A 1 257 ? -4.139 -6.088 0.053 1.00 97.88 257 ALA A CA 1
ATOM 2038 C C . ALA A 1 257 ? -5.639 -5.890 0.282 1.00 97.88 257 ALA A C 1
ATOM 2040 O O . ALA A 1 257 ? -6.140 -6.146 1.374 1.00 97.88 257 ALA A O 1
ATOM 2041 N N . MET A 1 258 ? -6.344 -5.447 -0.760 1.00 98.62 258 MET A N 1
ATOM 2042 C CA . MET A 1 258 ? -7.659 -4.818 -0.624 1.00 98.62 258 MET A CA 1
ATOM 2043 C C . MET A 1 258 ? -8.787 -5.533 -1.362 1.00 98.62 258 MET A C 1
ATOM 2045 O O . MET A 1 258 ? -9.936 -5.140 -1.191 1.00 98.62 258 MET A O 1
ATOM 2049 N N . GLY A 1 259 ? -8.497 -6.570 -2.150 1.00 98.62 259 GLY A N 1
ATOM 2050 C CA . GLY A 1 259 ? -9.481 -7.203 -3.024 1.00 98.62 259 GLY A CA 1
ATOM 2051 C C . GLY A 1 259 ? -10.651 -7.837 -2.271 1.00 98.62 259 GLY A C 1
ATOM 2052 O O . GLY A 1 259 ? -10.459 -8.762 -1.487 1.00 98.62 259 GLY A O 1
ATOM 2053 N N . GLY A 1 260 ? -11.860 -7.337 -2.490 1.00 98.38 260 GLY A N 1
ATOM 2054 C CA . GLY A 1 260 ? -13.095 -7.761 -1.834 1.00 98.38 260 GLY A CA 1
ATOM 2055 C C . GLY A 1 260 ? -14.039 -8.574 -2.717 1.00 98.38 260 GLY A C 1
ATOM 2056 O O . GLY A 1 260 ? -15.128 -8.911 -2.247 1.00 98.38 260 GLY A O 1
ATOM 2057 N N . ASP A 1 261 ? -13.649 -8.886 -3.958 1.00 98.44 261 ASP A N 1
ATOM 2058 C CA . ASP A 1 261 ? -14.467 -9.698 -4.862 1.00 98.44 261 ASP A CA 1
ATOM 2059 C C . ASP A 1 261 ? -14.670 -11.108 -4.301 1.00 98.44 261 ASP A C 1
ATOM 2061 O O . ASP A 1 261 ? -13.806 -11.669 -3.614 1.00 98.44 261 ASP A O 1
ATOM 2065 N N . ASP A 1 26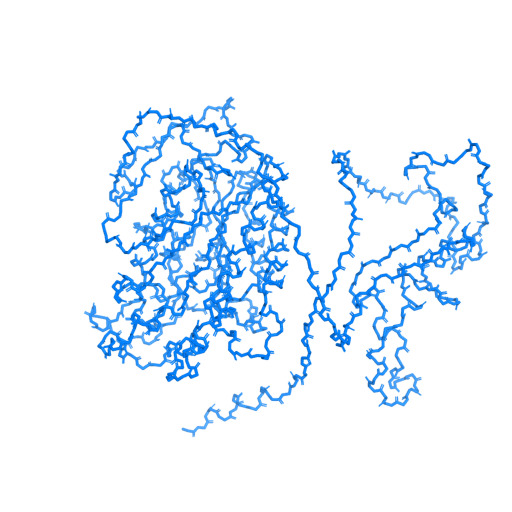2 ? -15.823 -11.703 -4.601 1.00 96.00 262 ASP A N 1
ATOM 2066 C CA . ASP A 1 262 ? -16.164 -13.033 -4.111 1.00 96.00 262 ASP A CA 1
ATOM 2067 C C . ASP A 1 262 ? -15.127 -14.069 -4.572 1.00 96.00 262 ASP A C 1
ATOM 2069 O O . ASP A 1 262 ? -14.902 -14.292 -5.760 1.00 96.00 262 ASP A O 1
ATOM 2073 N N . GLY A 1 263 ? -14.486 -14.729 -3.604 1.00 93.62 263 GLY A N 1
ATOM 2074 C CA . GLY A 1 263 ? -13.458 -15.738 -3.862 1.00 93.62 263 GLY A CA 1
ATOM 2075 C C . GLY A 1 263 ? -12.049 -15.190 -4.109 1.00 93.62 263 GLY A C 1
ATOM 2076 O O . GLY A 1 263 ? -11.124 -15.996 -4.232 1.00 93.62 263 GLY A O 1
ATOM 2077 N N . ALA A 1 264 ? -11.843 -13.868 -4.117 1.00 97.50 264 ALA A N 1
ATOM 2078 C CA . ALA A 1 264 ? -10.502 -13.295 -4.202 1.00 97.50 264 ALA A CA 1
ATOM 2079 C C . ALA A 1 264 ? -9.650 -13.722 -2.992 1.00 97.50 264 ALA A C 1
ATOM 2081 O O . ALA A 1 264 ? -10.080 -13.642 -1.838 1.00 97.50 264 ALA A O 1
ATOM 2082 N N . ILE A 1 265 ? -8.427 -14.187 -3.254 1.00 98.19 265 ILE A N 1
ATOM 2083 C CA . ILE A 1 265 ? -7.445 -14.541 -2.222 1.00 98.19 265 ILE A CA 1
ATOM 2084 C C . ILE A 1 265 ? -6.640 -13.274 -1.909 1.00 98.19 265 ILE A C 1
ATOM 2086 O O . ILE A 1 265 ? -5.664 -12.958 -2.588 1.00 98.19 265 ILE A O 1
ATOM 2090 N N . SER A 1 266 ? -7.070 -12.560 -0.874 1.00 98.62 266 SER A N 1
ATOM 2091 C CA . SER A 1 266 ? -6.549 -11.255 -0.459 1.00 98.62 266 SER A CA 1
ATOM 2092 C C . SER A 1 266 ? -6.563 -11.124 1.066 1.00 98.62 266 SER A C 1
ATOM 2094 O O . SER A 1 266 ? -7.304 -11.832 1.754 1.00 98.62 266 SER A O 1
ATOM 2096 N N . LEU A 1 267 ? -5.799 -10.173 1.611 1.00 98.69 267 LEU A N 1
ATOM 2097 C CA . LEU A 1 267 ? -5.876 -9.827 3.032 1.00 98.69 267 LEU A CA 1
ATOM 2098 C C . LEU A 1 267 ? -7.292 -9.383 3.421 1.00 98.69 267 LEU A C 1
ATOM 2100 O O . LEU A 1 267 ? -7.798 -9.840 4.443 1.00 98.69 267 LEU A O 1
ATOM 2104 N N . ALA A 1 268 ? -7.952 -8.559 2.601 1.00 98.69 268 ALA A N 1
ATOM 2105 C CA . ALA A 1 268 ? -9.323 -8.111 2.842 1.00 98.69 268 ALA A CA 1
ATOM 2106 C C . ALA A 1 268 ? -10.302 -9.278 3.039 1.00 98.69 268 ALA A C 1
ATOM 2108 O O . ALA A 1 268 ? -10.993 -9.332 4.057 1.00 98.69 268 ALA A O 1
ATOM 2109 N N . ASN A 1 269 ? -10.324 -10.257 2.133 1.00 98.69 269 ASN A N 1
ATOM 2110 C CA . ASN A 1 269 ? -11.213 -11.411 2.271 1.00 98.69 269 ASN A CA 1
ATOM 2111 C C . ASN A 1 269 ? -10.793 -12.353 3.404 1.00 98.69 269 ASN A C 1
ATOM 2113 O O . ASN A 1 269 ? -11.655 -12.958 4.048 1.00 98.69 269 ASN A O 1
ATOM 2117 N N . PHE A 1 270 ? -9.495 -12.454 3.706 1.00 98.75 270 PHE A N 1
ATOM 2118 C CA . PHE A 1 270 ? -9.043 -13.209 4.873 1.00 98.75 270 PHE A CA 1
ATOM 2119 C C . PHE A 1 270 ? -9.527 -12.583 6.181 1.00 98.75 270 PHE A C 1
ATOM 2121 O O . PHE A 1 270 ? -10.079 -13.293 7.019 1.00 98.75 270 PHE A O 1
ATOM 2128 N N . TYR A 1 271 ? -9.409 -11.263 6.344 1.00 98.56 271 TYR A N 1
ATOM 2129 C CA . TYR A 1 271 ? -9.984 -10.560 7.491 1.00 98.56 271 TYR A CA 1
ATOM 2130 C C . TYR A 1 271 ? -11.512 -10.680 7.515 1.00 98.56 271 TYR A C 1
ATOM 2132 O O . TYR A 1 271 ? -12.065 -11.002 8.563 1.00 98.56 271 TYR A O 1
ATOM 2140 N N . LYS A 1 272 ? -12.196 -10.521 6.373 1.00 98.38 272 LYS A N 1
ATOM 2141 C CA . LYS A 1 272 ? -13.665 -10.623 6.256 1.00 98.38 272 LYS A CA 1
ATOM 2142 C C . LYS A 1 272 ? -14.194 -11.990 6.690 1.00 98.38 272 LYS A C 1
ATOM 2144 O O . LYS A 1 272 ? -15.285 -12.085 7.249 1.00 98.38 272 LYS A O 1
ATOM 2149 N N . HIS A 1 273 ? -13.416 -13.059 6.496 1.00 98.00 273 HIS A N 1
ATOM 2150 C CA . HIS A 1 273 ? -13.768 -14.377 7.027 1.00 98.00 273 HIS A CA 1
ATOM 2151 C C . HIS A 1 273 ? -13.902 -14.356 8.554 1.00 98.00 273 HIS A C 1
ATOM 2153 O O . HIS A 1 273 ? -14.871 -14.898 9.083 1.00 98.00 273 HIS A O 1
ATOM 2159 N N . TYR A 1 274 ? -12.982 -13.729 9.280 1.00 97.50 274 TYR A N 1
ATOM 2160 C CA . TYR A 1 274 ? -13.042 -13.675 10.748 1.00 97.50 274 TYR A CA 1
ATOM 2161 C C . TYR A 1 274 ? -13.887 -12.510 11.275 1.00 97.50 274 TYR A C 1
ATOM 2163 O O . TYR A 1 274 ? -14.459 -12.616 12.356 1.00 97.50 274 TYR A O 1
ATOM 2171 N N . SER A 1 275 ? -14.016 -11.439 10.495 1.00 96.50 275 SER A N 1
ATOM 2172 C CA . SER A 1 275 ? -14.779 -10.230 10.796 1.00 96.50 275 SER A CA 1
ATOM 2173 C C . SER A 1 275 ? -15.825 -9.992 9.696 1.00 96.50 275 SER A C 1
ATOM 2175 O O . SER A 1 275 ? -15.564 -9.258 8.745 1.00 96.50 275 SER A O 1
ATOM 2177 N N . PRO A 1 276 ? -17.024 -10.606 9.779 1.00 95.56 276 PRO A N 1
ATOM 2178 C CA . PRO A 1 276 ? -18.028 -10.538 8.707 1.00 95.56 276 PRO A CA 1
ATOM 2179 C C . PRO A 1 276 ? -18.511 -9.124 8.354 1.00 95.56 276 PRO A C 1
ATOM 2181 O O . PRO A 1 276 ? -19.031 -8.905 7.265 1.00 95.56 276 PRO A O 1
ATOM 2184 N N . GLU A 1 277 ? -18.344 -8.174 9.274 1.00 95.62 277 GLU A N 1
ATOM 2185 C CA . GLU A 1 277 ? -18.712 -6.763 9.111 1.00 95.62 277 GLU A CA 1
ATOM 2186 C C . GLU A 1 277 ? -17.552 -5.893 8.609 1.00 95.62 277 GLU A C 1
ATOM 2188 O O . GLU A 1 277 ? -17.692 -4.672 8.584 1.00 95.62 277 GLU A O 1
ATOM 2193 N N . LEU A 1 278 ? -16.404 -6.484 8.249 1.00 98.25 278 LEU A N 1
ATOM 2194 C CA . LEU A 1 278 ? -15.253 -5.749 7.724 1.00 98.25 278 LEU A CA 1
ATOM 2195 C C . LEU A 1 278 ? -15.670 -4.855 6.545 1.00 98.25 278 LEU A C 1
ATOM 2197 O O . LEU A 1 278 ? -16.307 -5.323 5.598 1.00 98.25 278 LEU A O 1
ATOM 2201 N N . ARG A 1 279 ? -15.248 -3.588 6.580 1.00 98.50 279 ARG A N 1
ATOM 2202 C CA . ARG A 1 279 ? -15.406 -2.626 5.478 1.00 98.50 279 ARG A CA 1
ATOM 2203 C C . ARG A 1 279 ? -14.061 -2.131 4.953 1.00 98.50 279 ARG A C 1
ATOM 2205 O O . ARG A 1 279 ? -13.014 -2.370 5.555 1.00 98.50 279 ARG A O 1
ATOM 2212 N N . GLY A 1 280 ? -14.116 -1.432 3.823 1.00 98.25 280 GLY A N 1
ATOM 2213 C CA . GLY A 1 280 ? -12.972 -0.775 3.191 1.00 98.25 280 GLY A CA 1
ATOM 2214 C C . GLY A 1 280 ? -12.351 -1.536 2.024 1.00 98.25 280 GLY A C 1
ATOM 2215 O O . GLY A 1 280 ? -11.609 -0.928 1.260 1.00 98.25 280 GLY A O 1
ATOM 2216 N N . ALA A 1 281 ? -12.678 -2.821 1.858 1.00 98.62 281 ALA A N 1
ATOM 2217 C CA . ALA A 1 281 ? -12.225 -3.634 0.733 1.00 98.62 281 ALA A CA 1
ATOM 2218 C C . ALA A 1 281 ? -12.697 -3.050 -0.607 1.00 98.62 281 ALA A C 1
ATOM 2220 O O . ALA A 1 281 ? -13.838 -2.604 -0.715 1.00 98.62 281 ALA A O 1
ATOM 2221 N N . SER A 1 282 ? -11.833 -3.086 -1.617 1.00 98.50 282 SER A N 1
ATOM 2222 C CA . SER A 1 282 ? -12.170 -2.648 -2.969 1.00 98.50 282 SER A CA 1
ATOM 2223 C C . SER A 1 282 ? -12.892 -3.743 -3.745 1.00 98.50 282 SER A C 1
ATOM 2225 O O . SER A 1 282 ? -12.701 -4.924 -3.466 1.00 98.50 282 SER A O 1
ATOM 2227 N N . VAL A 1 283 ? -13.689 -3.378 -4.744 1.00 98.12 283 VAL A N 1
ATOM 2228 C CA . VAL A 1 283 ? -14.479 -4.325 -5.545 1.00 98.12 283 VAL A CA 1
ATOM 2229 C C . VAL A 1 283 ? -14.373 -4.026 -7.034 1.00 98.12 283 VAL A C 1
ATOM 2231 O O . VAL A 1 283 ? -14.216 -2.876 -7.442 1.00 98.12 283 VAL A O 1
ATOM 2234 N N . GLY A 1 284 ? -14.499 -5.067 -7.851 1.00 96.44 284 GLY A N 1
ATOM 2235 C CA . GLY A 1 284 ? -14.521 -4.978 -9.302 1.00 96.44 284 GLY A CA 1
ATOM 2236 C C . GLY A 1 284 ? -13.246 -4.392 -9.906 1.00 96.44 284 GLY A C 1
ATOM 2237 O O . GLY A 1 284 ? -12.132 -4.578 -9.412 1.00 96.44 284 GLY A O 1
ATOM 2238 N N . ASN A 1 285 ? -13.423 -3.711 -11.031 1.00 94.50 285 ASN A N 1
ATOM 2239 C CA . ASN A 1 285 ? -12.356 -3.079 -11.790 1.00 94.50 285 ASN A CA 1
ATOM 2240 C C . ASN A 1 285 ? -12.867 -1.801 -12.461 1.00 94.50 285 ASN A C 1
ATOM 2242 O O . ASN A 1 285 ? -14.073 -1.620 -12.651 1.00 94.50 285 ASN A O 1
ATOM 2246 N N . HIS A 1 286 ? -11.942 -0.923 -12.821 1.00 91.94 286 HIS A N 1
ATOM 2247 C CA . HIS A 1 286 ? -12.214 0.280 -13.602 1.00 91.94 286 HIS A CA 1
ATOM 2248 C C . HIS A 1 286 ? -10.965 0.698 -14.377 1.00 91.94 286 HIS A C 1
ATOM 2250 O O . HIS A 1 286 ? -9.890 0.122 -14.215 1.00 91.94 286 HIS A O 1
ATOM 2256 N N . ILE A 1 287 ? -11.118 1.702 -15.239 1.00 85.94 287 ILE A N 1
ATOM 2257 C CA . ILE A 1 287 ? -9.993 2.294 -15.960 1.00 85.94 287 ILE A CA 1
ATOM 2258 C C . ILE A 1 287 ? -9.004 2.945 -14.983 1.00 85.94 287 ILE A C 1
ATOM 2260 O O . ILE A 1 287 ? -9.411 3.509 -13.971 1.00 85.94 287 ILE A O 1
ATOM 2264 N N . VAL A 1 288 ? -7.719 2.862 -15.311 1.00 83.00 288 VAL A N 1
ATOM 2265 C CA . VAL A 1 288 ? -6.589 3.319 -14.496 1.00 83.00 288 VAL A CA 1
ATOM 2266 C C . VAL A 1 288 ? -6.697 4.760 -13.993 1.00 83.00 288 VAL A C 1
ATOM 2268 O O . VAL A 1 288 ? -7.065 5.682 -14.731 1.00 83.00 288 VAL A O 1
ATOM 2271 N N . GLU A 1 289 ? -6.270 4.961 -12.748 1.00 85.25 289 GLU A N 1
ATOM 2272 C CA . GLU A 1 289 ? -6.135 6.261 -12.100 1.00 85.25 289 GLU A CA 1
ATOM 2273 C C . GLU A 1 289 ? -4.656 6.652 -12.043 1.00 85.25 289 GLU A C 1
ATOM 2275 O O . GLU A 1 289 ? -3.854 6.068 -11.316 1.00 85.25 289 GLU A O 1
ATOM 2280 N N . ILE A 1 290 ? -4.265 7.632 -12.859 1.00 77.31 290 ILE A N 1
ATOM 2281 C CA . ILE A 1 290 ? -2.849 7.941 -13.090 1.00 77.31 290 ILE A CA 1
ATOM 2282 C C . ILE A 1 290 ? -2.375 9.044 -12.151 1.00 77.31 290 ILE A C 1
ATOM 2284 O O . ILE A 1 290 ? -2.803 10.189 -12.291 1.00 77.31 290 ILE A O 1
ATOM 2288 N N . CYS A 1 291 ? -1.388 8.746 -11.310 1.00 79.38 291 CYS A N 1
ATOM 2289 C CA . CYS A 1 291 ? -0.657 9.729 -10.518 1.00 79.38 291 CYS A CA 1
ATOM 2290 C C . CYS A 1 291 ? 0.846 9.488 -10.622 1.00 79.38 291 CYS A C 1
ATOM 2292 O O . CYS A 1 291 ? 1.404 8.697 -9.882 1.00 79.38 291 CYS A O 1
ATOM 2294 N N . TYR A 1 292 ? 1.524 10.198 -11.522 1.00 71.25 292 TYR A N 1
ATOM 2295 C CA . TYR A 1 292 ? 2.953 10.017 -11.773 1.00 71.25 292 TYR A CA 1
ATOM 2296 C C . TYR A 1 292 ? 3.759 11.253 -11.357 1.00 71.25 292 TYR A C 1
ATOM 2298 O O . TYR A 1 292 ? 3.884 12.250 -12.081 1.00 71.25 292 TYR A O 1
ATOM 2306 N N . GLY A 1 293 ? 4.311 11.210 -10.145 1.00 64.88 293 GLY A N 1
ATOM 2307 C CA . GLY A 1 293 ? 5.169 12.257 -9.594 1.00 64.88 293 GLY A CA 1
ATOM 2308 C C . GLY A 1 293 ? 4.482 13.588 -9.344 1.00 64.88 293 GLY A C 1
ATOM 2309 O O . GLY A 1 293 ? 4.043 13.837 -8.229 1.00 64.88 293 GLY A O 1
ATOM 2310 N N . ILE A 1 294 ? 4.502 14.510 -10.305 1.00 65.19 294 ILE A N 1
ATOM 2311 C CA . ILE A 1 294 ? 3.801 15.808 -10.178 1.00 65.19 294 ILE A CA 1
ATOM 2312 C C . ILE A 1 294 ? 2.455 15.765 -10.923 1.00 65.19 294 ILE A C 1
ATOM 2314 O O . ILE A 1 294 ? 1.583 16.595 -10.686 1.00 65.19 294 ILE A O 1
ATOM 2318 N N . LEU A 1 295 ? 2.260 14.776 -11.798 1.00 73.75 295 LEU A N 1
ATOM 2319 C CA . LEU A 1 295 ? 1.053 14.616 -12.595 1.00 73.75 295 LEU A CA 1
ATOM 2320 C C . LEU A 1 295 ? 0.061 13.710 -11.868 1.00 73.75 295 LEU A C 1
ATOM 2322 O O . LEU A 1 295 ? 0.024 12.517 -12.136 1.00 73.75 295 LEU A O 1
ATOM 2326 N N . CYS A 1 296 ? -0.734 14.283 -10.967 1.00 80.94 296 CYS A N 1
ATOM 2327 C CA . CYS A 1 296 ? -1.834 13.593 -10.285 1.00 80.94 296 CYS A CA 1
ATOM 2328 C C . CYS A 1 296 ? -3.127 14.385 -10.515 1.00 80.94 296 CYS A C 1
ATOM 2330 O O . CYS A 1 296 ? -3.413 15.329 -9.772 1.00 80.94 296 CYS A O 1
ATOM 2332 N N . PRO A 1 297 ? -3.859 14.108 -11.610 1.00 79.06 297 PRO A N 1
ATOM 2333 C CA . PRO A 1 297 ? -5.098 14.795 -11.925 1.00 79.06 297 PRO A CA 1
ATOM 2334 C C . PRO A 1 297 ? -6.127 14.639 -10.795 1.00 79.06 297 PRO A C 1
ATOM 2336 O O . PRO A 1 297 ? -6.309 13.547 -10.257 1.00 79.06 297 PRO A O 1
ATOM 2339 N N . PRO A 1 298 ? -6.834 15.720 -10.432 1.00 79.44 298 PRO A N 1
ATOM 2340 C CA . PRO A 1 298 ? -7.837 15.659 -9.383 1.00 79.44 298 PRO A CA 1
ATOM 2341 C C . PRO A 1 298 ? -9.052 14.831 -9.823 1.00 79.44 298 PRO A C 1
ATOM 2343 O O . PRO A 1 298 ? -9.403 14.813 -11.002 1.00 79.44 298 PRO A O 1
ATOM 2346 N N . LYS A 1 299 ? -9.768 14.254 -8.846 1.00 80.25 299 LYS A N 1
ATOM 2347 C CA . LYS A 1 299 ? -11.072 13.578 -9.032 1.00 80.25 299 LYS A CA 1
ATOM 2348 C C . LYS A 1 299 ? -11.037 12.357 -9.968 1.00 80.25 299 LYS A C 1
ATOM 2350 O O . LYS A 1 299 ? -11.990 12.143 -10.713 1.00 80.25 299 LYS A O 1
ATOM 2355 N N . GLN A 1 300 ? -9.950 11.591 -9.931 1.00 87.81 300 GLN A N 1
ATOM 2356 C CA . GLN A 1 300 ? -9.836 10.325 -10.664 1.00 87.81 300 GLN A CA 1
ATOM 2357 C C . GLN A 1 300 ? -10.489 9.154 -9.931 1.00 87.81 300 GLN A C 1
ATOM 2359 O O . GLN A 1 300 ? -11.094 8.328 -10.596 1.00 87.81 300 GLN A O 1
ATOM 2364 N N . TYR A 1 301 ? -10.413 9.160 -8.596 1.00 93.25 301 TYR A N 1
ATOM 2365 C CA . TYR A 1 301 ? -10.939 8.101 -7.743 1.00 93.25 301 TYR A CA 1
ATOM 2366 C C . TYR A 1 301 ? -12.367 7.672 -8.087 1.00 93.25 301 TYR A C 1
ATOM 2368 O O . TYR A 1 301 ? -13.247 8.515 -8.329 1.00 93.25 301 TYR A O 1
ATOM 2376 N N . HIS A 1 302 ? -12.616 6.373 -7.952 1.00 95.56 302 HIS A N 1
ATOM 2377 C CA . HIS A 1 302 ? -13.914 5.720 -8.030 1.00 95.56 302 HIS A CA 1
ATOM 2378 C C . HIS A 1 302 ? -14.343 5.183 -6.648 1.00 95.56 302 HIS A C 1
ATOM 2380 O O . HIS A 1 302 ? -14.344 3.971 -6.433 1.00 95.56 302 HIS A O 1
ATOM 2386 N N . PRO A 1 303 ? -14.814 6.039 -5.708 1.00 95.62 303 PRO A N 1
ATOM 2387 C CA . PRO A 1 303 ? -15.048 5.655 -4.311 1.00 95.62 303 PRO A CA 1
ATOM 2388 C C . PRO A 1 303 ? -15.917 4.418 -4.071 1.00 95.62 303 PRO A C 1
ATOM 2390 O O . PRO A 1 303 ? -15.687 3.692 -3.110 1.00 95.62 303 PRO A O 1
ATOM 2393 N N . GLU A 1 304 ? -16.913 4.185 -4.929 1.00 95.38 304 GLU A N 1
ATOM 2394 C CA . GLU A 1 304 ? -17.822 3.032 -4.838 1.00 95.38 304 GLU A CA 1
ATOM 2395 C C . GLU A 1 304 ? -17.099 1.694 -5.103 1.00 95.38 304 GLU A C 1
ATOM 2397 O O . GLU A 1 304 ? -17.530 0.647 -4.622 1.00 95.38 304 GLU A O 1
ATOM 2402 N N . LEU A 1 305 ? -16.001 1.725 -5.869 1.00 97.38 305 LEU A N 1
ATOM 2403 C CA . LEU A 1 305 ? -15.170 0.569 -6.211 1.00 97.38 305 LEU A CA 1
ATOM 2404 C C . LEU A 1 305 ? -13.912 0.524 -5.338 1.00 97.38 305 LEU A C 1
ATOM 2406 O O . LEU A 1 305 ? -13.631 -0.501 -4.719 1.00 97.38 305 LEU A O 1
ATOM 2410 N N . ASP A 1 306 ? -13.202 1.643 -5.210 1.00 97.50 306 ASP A N 1
ATOM 2411 C CA . ASP A 1 306 ? -11.952 1.748 -4.450 1.00 97.50 306 ASP A CA 1
ATOM 2412 C C . ASP A 1 306 ? -12.142 1.554 -2.951 1.00 97.50 306 ASP A C 1
ATOM 2414 O O . ASP A 1 306 ? -11.302 0.938 -2.285 1.00 97.50 306 ASP A O 1
ATOM 2418 N N . ASN A 1 307 ? -13.249 2.072 -2.413 1.00 98.38 307 ASN A N 1
ATOM 2419 C CA . ASN A 1 307 ? -13.515 2.149 -0.983 1.00 98.38 307 ASN A CA 1
ATOM 2420 C C . ASN A 1 307 ? -12.333 2.804 -0.234 1.00 98.38 307 ASN A C 1
ATOM 2422 O O . ASN A 1 307 ? -12.003 3.960 -0.503 1.00 98.38 307 ASN A O 1
ATOM 2426 N N . LEU A 1 308 ? -11.676 2.095 0.694 1.00 98.69 308 LEU A N 1
ATOM 2427 C CA . LEU A 1 308 ? -10.547 2.614 1.486 1.00 98.69 308 LEU A CA 1
ATOM 2428 C C . LEU A 1 308 ? -9.172 2.243 0.899 1.00 98.69 308 LEU A C 1
ATOM 2430 O O . LEU A 1 308 ? -8.157 2.320 1.597 1.00 98.69 308 LEU A O 1
ATOM 2434 N N . ASN A 1 309 ? -9.115 1.832 -0.370 1.00 98.69 309 ASN A N 1
ATOM 2435 C CA . ASN A 1 309 ? -7.864 1.671 -1.106 1.00 98.69 309 ASN A CA 1
ATOM 2436 C C . ASN A 1 309 ? -7.518 2.969 -1.834 1.00 98.69 309 ASN A C 1
ATOM 2438 O O . ASN A 1 309 ? -8.046 3.247 -2.905 1.00 98.69 309 ASN A O 1
ATOM 2442 N N . ALA A 1 310 ? -6.630 3.762 -1.245 1.00 98.38 310 ALA A N 1
ATOM 2443 C CA . ALA A 1 310 ? -6.235 5.050 -1.796 1.00 98.38 310 ALA A CA 1
ATOM 2444 C C . ALA A 1 310 ? -5.081 4.970 -2.802 1.00 98.38 310 ALA A C 1
ATOM 2446 O O . ALA A 1 310 ? -4.673 6.013 -3.310 1.00 98.38 310 ALA A O 1
ATOM 2447 N N . ALA A 1 311 ? -4.560 3.770 -3.071 1.00 97.94 311 ALA A N 1
ATOM 2448 C CA . ALA A 1 311 ? -3.440 3.578 -3.980 1.00 97.94 311 ALA A CA 1
ATOM 2449 C C . ALA A 1 311 ? -3.743 4.116 -5.385 1.00 97.94 311 ALA A C 1
ATOM 2451 O O . ALA A 1 311 ? -4.899 4.100 -5.819 1.00 97.94 311 ALA A O 1
ATOM 2452 N N . LEU A 1 312 ? -2.706 4.554 -6.097 1.00 94.69 312 LEU A N 1
ATOM 2453 C CA . LEU A 1 312 ? -2.811 5.109 -7.448 1.00 94.69 312 LEU A CA 1
ATOM 2454 C C . LEU A 1 312 ? -1.717 4.567 -8.364 1.00 94.69 312 LEU A C 1
ATOM 2456 O O . LEU A 1 312 ? -0.546 4.488 -7.988 1.00 94.69 312 LEU A O 1
ATOM 2460 N N . THR A 1 313 ? -2.066 4.267 -9.611 1.00 90.00 313 THR A N 1
ATOM 2461 C CA . THR A 1 313 ? -1.082 3.827 -10.601 1.00 90.00 313 THR A CA 1
ATOM 2462 C C . THR A 1 313 ? -0.051 4.920 -10.889 1.00 90.00 313 THR A C 1
ATOM 2464 O O . THR A 1 313 ? -0.384 6.079 -11.144 1.00 90.00 313 THR A O 1
ATOM 2467 N N . GLY A 1 314 ? 1.231 4.540 -10.849 1.00 87.56 314 GLY A N 1
ATOM 2468 C CA . GLY A 1 314 ? 2.376 5.436 -11.041 1.00 87.56 314 GLY A CA 1
ATOM 2469 C C . GLY A 1 314 ? 2.815 6.219 -9.797 1.00 87.56 314 GLY A C 1
ATOM 2470 O O . GLY A 1 314 ? 3.798 6.967 -9.876 1.00 87.56 314 GLY A O 1
ATOM 2471 N N . ALA A 1 315 ? 2.118 6.068 -8.661 1.00 93.50 315 ALA A N 1
ATOM 2472 C CA . ALA A 1 315 ? 2.417 6.828 -7.454 1.00 93.50 315 ALA A CA 1
ATOM 2473 C C . ALA A 1 315 ? 3.839 6.546 -6.949 1.00 93.50 315 ALA A C 1
ATOM 2475 O O . ALA A 1 315 ? 4.307 5.408 -6.910 1.00 93.50 315 ALA A O 1
ATOM 2476 N N . MET A 1 316 ? 4.534 7.608 -6.550 1.00 93.81 316 MET A N 1
ATOM 2477 C CA . MET A 1 316 ? 5.825 7.545 -5.864 1.00 93.81 316 MET A CA 1
ATOM 2478 C C . MET A 1 316 ? 5.645 7.889 -4.387 1.00 93.81 316 MET A C 1
ATOM 2480 O O . MET A 1 316 ? 4.628 8.451 -3.985 1.00 93.81 316 MET A O 1
ATOM 2484 N N . VAL A 1 317 ? 6.672 7.670 -3.565 1.00 94.62 317 VAL A N 1
ATOM 2485 C CA . VAL A 1 317 ? 6.608 7.967 -2.117 1.00 94.62 317 VAL A CA 1
ATOM 2486 C C . VAL A 1 317 ? 6.185 9.414 -1.805 1.00 94.62 317 VAL A C 1
ATOM 2488 O O . VAL A 1 317 ? 5.536 9.688 -0.799 1.00 94.62 317 VAL A O 1
ATOM 2491 N N . LYS A 1 318 ? 6.508 10.368 -2.688 1.00 93.56 318 LYS A N 1
ATOM 2492 C CA . LYS A 1 318 ? 6.109 11.779 -2.551 1.00 93.56 318 LYS A CA 1
ATOM 2493 C C . LYS A 1 318 ? 4.607 12.028 -2.743 1.00 93.56 318 LYS A C 1
ATOM 2495 O O . LYS A 1 318 ? 4.152 13.127 -2.437 1.00 93.56 318 LYS A O 1
ATOM 2500 N N . ASN A 1 319 ? 3.879 11.071 -3.315 1.00 93.19 319 ASN A N 1
ATOM 2501 C CA . ASN A 1 319 ? 2.458 11.170 -3.642 1.00 93.19 319 ASN A CA 1
ATOM 2502 C C . ASN A 1 319 ? 1.552 10.699 -2.501 1.00 93.19 319 ASN A C 1
ATOM 2504 O O . ASN A 1 319 ? 0.366 11.009 -2.533 1.00 93.19 319 ASN A O 1
ATOM 2508 N N . LEU A 1 320 ? 2.105 10.060 -1.462 1.00 96.19 320 LEU A N 1
ATOM 2509 C CA . LEU A 1 320 ? 1.337 9.546 -0.324 1.00 96.19 320 LEU A CA 1
ATOM 2510 C C . LEU A 1 320 ? 0.427 10.596 0.324 1.00 96.19 320 LEU A C 1
ATOM 2512 O O . LEU A 1 320 ? -0.663 10.259 0.768 1.00 96.19 320 LEU A O 1
ATOM 2516 N N . ASP A 1 321 ? 0.826 11.871 0.363 1.00 94.75 321 ASP A N 1
ATOM 2517 C CA . ASP A 1 321 ? -0.029 12.926 0.919 1.00 94.75 321 ASP A CA 1
ATOM 2518 C C . ASP A 1 321 ? -1.358 13.075 0.160 1.00 94.75 321 ASP A C 1
ATOM 2520 O O . ASP A 1 321 ? -2.387 13.290 0.801 1.00 94.75 321 ASP A O 1
ATOM 2524 N N . TYR A 1 322 ? -1.338 12.911 -1.168 1.00 94.81 322 TYR A N 1
ATOM 2525 C CA . TYR A 1 322 ? -2.527 12.959 -2.023 1.00 94.81 322 TYR A CA 1
ATOM 2526 C C . TYR A 1 322 ? -3.440 11.752 -1.775 1.00 94.81 322 TYR A C 1
ATOM 2528 O O . TYR A 1 322 ? -4.652 11.911 -1.630 1.00 94.81 322 TYR A O 1
ATOM 2536 N N . GLU A 1 323 ? -2.857 10.558 -1.648 1.00 97.50 323 GLU A N 1
ATOM 2537 C CA . GLU A 1 323 ? -3.605 9.343 -1.307 1.00 97.50 323 GLU A CA 1
ATOM 2538 C C . GLU A 1 323 ? -4.242 9.447 0.084 1.00 97.50 323 GLU A C 1
ATOM 2540 O O . GLU A 1 323 ? -5.404 9.090 0.279 1.00 97.50 323 GLU A O 1
ATOM 2545 N N . ILE A 1 324 ? -3.518 10.002 1.060 1.00 98.31 324 ILE A N 1
ATOM 2546 C CA . ILE A 1 324 ? -4.036 10.197 2.418 1.00 98.31 324 ILE A CA 1
ATOM 2547 C C . ILE A 1 324 ? -5.219 11.166 2.423 1.00 98.31 324 ILE A C 1
ATOM 2549 O O . ILE A 1 324 ? -6.175 10.936 3.161 1.00 98.31 324 ILE A O 1
ATOM 2553 N N . ASP A 1 325 ? -5.200 12.225 1.612 1.00 96.75 325 ASP A N 1
ATOM 2554 C CA . ASP A 1 325 ? -6.329 13.159 1.533 1.00 96.75 325 ASP A CA 1
ATOM 2555 C C . ASP A 1 325 ? -7.603 12.457 1.034 1.00 96.75 325 ASP A C 1
ATOM 2557 O O . ASP A 1 325 ? -8.683 12.639 1.608 1.00 96.75 325 ASP A O 1
ATOM 2561 N N . TYR A 1 326 ? -7.482 11.588 0.024 1.00 97.56 326 TYR A N 1
ATOM 2562 C CA . TYR A 1 326 ? -8.587 10.729 -0.399 1.00 97.56 326 TYR A CA 1
ATOM 2563 C C . TYR A 1 326 ? -9.010 9.764 0.712 1.00 97.56 326 TYR A C 1
ATOM 2565 O O . TYR A 1 326 ? -10.200 9.702 1.037 1.00 97.56 326 TYR A O 1
ATOM 2573 N N . LEU A 1 327 ? -8.058 9.063 1.333 1.00 98.62 327 LEU A N 1
ATOM 2574 C CA . LEU A 1 327 ? -8.335 8.076 2.373 1.00 98.62 327 LEU A CA 1
ATOM 2575 C C . LEU A 1 327 ? -9.113 8.688 3.538 1.00 98.62 327 LEU A C 1
ATOM 2577 O O . LEU A 1 327 ? -10.126 8.134 3.955 1.00 98.62 327 LEU A O 1
ATOM 2581 N N . LEU A 1 328 ? -8.675 9.850 4.028 1.00 98.56 328 LEU A N 1
ATOM 2582 C CA . LEU A 1 328 ? -9.351 10.581 5.098 1.00 98.56 328 LEU A CA 1
ATOM 2583 C C . LEU A 1 328 ? -10.757 11.012 4.667 1.00 98.56 328 LEU A C 1
ATOM 2585 O O . LEU A 1 328 ? -11.699 10.877 5.443 1.00 98.56 328 LEU A O 1
ATOM 2589 N N . SER A 1 329 ? -10.936 11.452 3.417 1.00 98.00 329 SER A N 1
ATOM 2590 C CA . SER A 1 329 ? -12.257 11.836 2.902 1.00 98.00 329 SER A CA 1
ATOM 2591 C C . SER A 1 329 ? -13.261 10.676 2.856 1.00 98.00 329 SER A C 1
ATOM 2593 O O . SER A 1 329 ? -14.456 10.900 3.058 1.00 98.00 329 SER A O 1
ATOM 2595 N N . GLN A 1 330 ? -12.801 9.447 2.596 1.00 98.19 330 GLN A N 1
ATOM 2596 C CA . GLN A 1 330 ? -13.656 8.257 2.630 1.00 98.19 330 GLN A CA 1
ATOM 2597 C C . GLN A 1 330 ? -13.849 7.753 4.057 1.00 98.19 330 GLN A C 1
ATOM 2599 O O . GLN A 1 330 ? -14.973 7.460 4.453 1.00 98.19 330 GLN A O 1
ATOM 2604 N N . TYR A 1 331 ? -12.778 7.726 4.850 1.00 98.19 331 TYR A N 1
ATOM 2605 C CA . TYR A 1 331 ? -12.809 7.337 6.256 1.00 98.19 331 TYR A CA 1
ATOM 2606 C C . TYR A 1 331 ? -13.805 8.174 7.070 1.00 98.19 331 TYR A C 1
ATOM 2608 O O . TYR A 1 331 ? -14.549 7.631 7.884 1.00 98.19 331 TYR A O 1
ATOM 2616 N N . GLU A 1 332 ? -13.902 9.481 6.812 1.00 97.81 332 GLU A N 1
ATOM 2617 C CA . GLU A 1 332 ? -14.851 10.350 7.518 1.00 97.81 332 GLU A CA 1
ATOM 2618 C C . GLU A 1 332 ? -16.327 10.017 7.263 1.00 97.81 332 GLU A C 1
ATOM 2620 O O . GLU A 1 332 ? -17.187 10.395 8.065 1.00 97.81 332 GLU A O 1
ATOM 2625 N N . LYS A 1 333 ? -16.631 9.285 6.185 1.00 97.81 333 LYS A N 1
ATOM 2626 C CA . LYS A 1 333 ? -17.990 8.820 5.868 1.00 97.81 333 LYS A CA 1
ATOM 2627 C C . LYS A 1 333 ? -18.386 7.569 6.649 1.00 97.81 333 LYS A C 1
ATOM 2629 O O . LYS A 1 333 ? -19.571 7.235 6.677 1.00 97.81 333 LYS A O 1
ATOM 2634 N N . GLU A 1 334 ? -17.431 6.873 7.264 1.00 97.88 334 GLU A N 1
ATOM 2635 C CA . GLU A 1 334 ? -17.729 5.712 8.100 1.00 97.88 334 GLU A CA 1
ATOM 2636 C C . GLU A 1 334 ? -18.487 6.118 9.368 1.00 97.88 334 GLU A C 1
ATOM 2638 O O . GLU A 1 334 ? -18.432 7.261 9.824 1.00 97.88 334 GLU A O 1
ATOM 2643 N N . SER A 1 335 ? -19.220 5.175 9.964 1.00 97.88 335 SER A N 1
ATOM 2644 C CA . SER A 1 335 ? -19.909 5.450 11.228 1.00 97.88 335 SER A CA 1
ATOM 2645 C C . SER A 1 335 ? -18.912 5.573 12.383 1.00 97.88 335 SER A C 1
ATOM 2647 O O . SER A 1 335 ? -17.823 5.002 12.347 1.00 97.88 335 SER A O 1
ATOM 2649 N N . GLU A 1 336 ? -19.307 6.253 13.461 1.00 97.38 336 GLU A N 1
ATOM 2650 C CA . GLU A 1 336 ? -18.476 6.374 14.667 1.00 97.38 336 GLU A CA 1
ATOM 2651 C C . GLU A 1 336 ? -18.065 5.017 15.259 1.00 97.38 336 GLU A C 1
ATOM 2653 O O . GLU A 1 336 ? -16.990 4.888 15.837 1.00 97.38 336 GLU A O 1
ATOM 2658 N N . GLU A 1 337 ? -18.878 3.976 15.080 1.00 95.56 337 GLU A N 1
ATOM 2659 C CA . GLU A 1 337 ? -18.517 2.611 15.469 1.00 95.56 337 GLU A CA 1
ATOM 2660 C C . GLU A 1 337 ? -17.263 2.124 14.721 1.00 95.56 337 GLU A C 1
ATOM 2662 O O . GLU A 1 337 ? -16.285 1.707 15.346 1.00 95.56 337 GLU A O 1
ATOM 2667 N N . PHE A 1 338 ? -17.247 2.255 13.391 1.00 97.12 338 PHE A N 1
ATOM 2668 C CA . PHE A 1 338 ? -16.101 1.890 12.557 1.00 97.12 338 PHE A CA 1
ATOM 2669 C C . PHE A 1 338 ? -14.924 2.852 12.732 1.00 97.12 338 PHE A C 1
ATOM 2671 O O . PHE A 1 338 ? -13.776 2.416 12.679 1.00 97.12 338 PHE A O 1
ATOM 2678 N N . LYS A 1 339 ? -15.156 4.142 13.009 1.00 97.50 339 LYS A N 1
ATOM 2679 C CA . LYS A 1 339 ? -14.074 5.089 13.338 1.00 97.50 339 LYS A CA 1
ATOM 2680 C C . LYS A 1 339 ? -13.407 4.782 14.678 1.00 97.50 339 LYS A C 1
ATOM 2682 O O . LYS A 1 339 ? -12.199 4.959 14.803 1.00 97.50 339 LYS A O 1
ATOM 2687 N N . ASN A 1 340 ? -14.119 4.203 15.641 1.00 95.81 340 ASN A N 1
ATOM 2688 C CA . ASN A 1 340 ? -13.549 3.832 16.941 1.00 95.81 340 ASN A CA 1
ATOM 2689 C C . ASN A 1 340 ? -12.978 2.401 17.003 1.00 95.81 340 ASN A C 1
ATOM 2691 O O . ASN A 1 340 ? -12.232 2.088 17.932 1.00 95.81 340 ASN A O 1
ATOM 2695 N N . SER A 1 341 ? -13.263 1.541 16.020 1.00 96.88 341 SER A N 1
ATOM 2696 C CA . SER A 1 341 ? -12.746 0.162 15.950 1.00 96.88 341 SER A CA 1
ATOM 2697 C C . SER A 1 341 ? -11.224 0.079 15.758 1.00 96.88 341 SER A C 1
ATOM 2699 O O . SER A 1 341 ? -10.579 1.083 15.463 1.00 96.88 341 SER A O 1
ATOM 2701 N N . PHE A 1 342 ? -10.634 -1.119 15.800 1.00 98.38 342 PHE A N 1
ATOM 2702 C CA . PHE A 1 342 ? -9.289 -1.304 15.247 1.00 98.38 342 PHE A CA 1
ATOM 2703 C C . PHE A 1 342 ? -9.314 -1.399 13.720 1.00 98.38 342 PHE A C 1
ATOM 2705 O O . PHE A 1 342 ? -10.286 -1.884 13.123 1.00 98.38 342 PHE A O 1
ATOM 2712 N N . LYS A 1 343 ? -8.237 -0.917 13.096 1.00 98.69 343 LYS A N 1
ATOM 2713 C CA . LYS A 1 343 ? -8.030 -0.955 11.650 1.00 98.69 343 LYS A CA 1
ATOM 2714 C C . LYS A 1 343 ? -6.663 -1.512 11.281 1.00 98.69 343 LYS A C 1
ATOM 2716 O O . LYS A 1 343 ? -5.702 -1.395 12.045 1.00 98.69 343 LYS A O 1
ATOM 2721 N N . PHE A 1 344 ? -6.580 -2.058 10.077 1.00 98.81 344 PHE A N 1
ATOM 2722 C CA . PHE A 1 344 ? -5.340 -2.536 9.483 1.00 98.81 344 PHE A CA 1
ATOM 2723 C C . PHE A 1 344 ? -5.096 -1.806 8.162 1.00 98.81 344 PHE A C 1
ATOM 2725 O O . PHE A 1 344 ? -5.871 -1.959 7.220 1.00 98.81 344 PHE A O 1
ATOM 2732 N N . LEU A 1 345 ? -4.039 -0.998 8.100 1.00 98.88 345 LEU A N 1
ATOM 2733 C CA . LEU A 1 345 ? -3.627 -0.284 6.896 1.00 98.88 345 LEU A CA 1
ATOM 2734 C C . LEU A 1 345 ? -2.431 -0.998 6.277 1.00 98.88 345 LEU A C 1
ATOM 2736 O O . LEU A 1 345 ? -1.416 -1.189 6.943 1.00 98.88 345 LEU A O 1
ATOM 2740 N N . ASN A 1 346 ? -2.533 -1.368 5.006 1.00 98.50 346 ASN A N 1
ATOM 2741 C CA . ASN A 1 346 ? -1.410 -1.901 4.250 1.00 98.50 346 ASN A CA 1
ATOM 2742 C C . ASN A 1 346 ? -0.760 -0.801 3.397 1.00 98.50 346 ASN A C 1
ATOM 2744 O O . ASN A 1 346 ? -1.461 -0.026 2.754 1.00 98.50 346 ASN A O 1
ATOM 2748 N N . LEU A 1 347 ? 0.567 -0.719 3.400 1.00 98.75 347 LEU A N 1
ATOM 2749 C CA . LEU A 1 347 ? 1.318 0.315 2.693 1.00 98.75 347 LEU A CA 1
ATOM 2750 C C . LEU A 1 347 ? 2.430 -0.323 1.863 1.00 98.75 347 LEU A C 1
ATOM 2752 O O . LEU A 1 347 ? 3.309 -0.992 2.412 1.00 98.75 347 LEU A O 1
ATOM 2756 N N . PHE A 1 348 ? 2.406 -0.082 0.553 1.00 98.19 348 PHE A N 1
ATOM 2757 C CA . PHE A 1 348 ? 3.461 -0.519 -0.360 1.00 98.19 348 PHE A CA 1
ATOM 2758 C C . PHE A 1 348 ? 3.709 0.522 -1.455 1.00 98.19 348 PHE A C 1
ATOM 2760 O O . PHE A 1 348 ? 2.826 0.771 -2.273 1.00 98.19 348 PHE A O 1
ATOM 2767 N N . ILE A 1 349 ? 4.878 1.169 -1.424 1.00 97.56 349 ILE A N 1
ATOM 2768 C CA . ILE A 1 349 ? 5.187 2.339 -2.251 1.00 97.56 349 ILE A CA 1
ATOM 2769 C C . ILE A 1 349 ? 6.700 2.506 -2.392 1.00 97.56 349 ILE A C 1
ATOM 2771 O O . ILE A 1 349 ? 7.419 2.508 -1.397 1.00 97.56 349 ILE A O 1
ATOM 2775 N N . GLY A 1 350 ? 7.171 2.767 -3.609 1.00 95.38 350 GLY A N 1
ATOM 2776 C CA . GLY A 1 350 ? 8.594 3.015 -3.874 1.00 95.38 350 GLY A CA 1
ATOM 2777 C C . GLY A 1 350 ? 9.109 2.354 -5.146 1.00 95.38 350 GLY A C 1
ATOM 2778 O O . GLY A 1 350 ? 10.156 2.748 -5.661 1.00 95.38 350 GLY A O 1
ATOM 2779 N N . SER A 1 351 ? 8.352 1.415 -5.713 1.00 93.75 351 SER A N 1
ATOM 2780 C CA . SER A 1 351 ? 8.734 0.718 -6.941 1.00 93.75 351 SER A CA 1
ATOM 2781 C C . SER A 1 351 ? 8.855 1.679 -8.131 1.00 93.75 351 SER A C 1
ATOM 2783 O O . SER A 1 351 ? 9.822 1.591 -8.889 1.00 93.75 351 SER A O 1
ATOM 2785 N N . ASN A 1 352 ? 7.976 2.684 -8.229 1.00 92.69 352 ASN A N 1
ATOM 2786 C CA . ASN A 1 352 ? 8.087 3.753 -9.233 1.00 92.69 352 ASN A CA 1
ATOM 2787 C C . ASN A 1 352 ? 9.334 4.635 -9.038 1.00 92.69 352 ASN A C 1
ATOM 2789 O O . ASN A 1 352 ? 10.005 4.980 -10.010 1.00 92.69 352 ASN A O 1
ATOM 2793 N N . ASP A 1 353 ? 9.699 4.966 -7.793 1.00 93.88 353 ASP A N 1
ATOM 2794 C CA . ASP A 1 353 ? 10.945 5.684 -7.494 1.00 93.88 353 ASP A CA 1
ATOM 2795 C C . ASP A 1 353 ? 12.168 4.851 -7.939 1.00 93.88 353 ASP A C 1
ATOM 2797 O O . ASP A 1 353 ? 13.097 5.365 -8.569 1.00 93.88 353 ASP A O 1
ATOM 2801 N N . ILE A 1 354 ? 12.158 3.542 -7.663 1.00 95.56 354 ILE A N 1
ATOM 2802 C CA . ILE A 1 354 ? 13.216 2.603 -8.063 1.00 95.56 354 ILE A CA 1
ATOM 2803 C C . ILE A 1 354 ? 13.334 2.518 -9.584 1.00 95.56 354 ILE A C 1
ATOM 2805 O O . ILE A 1 354 ? 14.444 2.566 -10.118 1.00 95.56 354 ILE A O 1
ATOM 2809 N N . CYS A 1 355 ? 12.210 2.468 -10.290 1.00 92.12 355 CYS A N 1
ATOM 2810 C CA . CYS A 1 355 ? 12.155 2.410 -11.747 1.00 92.12 355 CYS A CA 1
ATOM 2811 C C . CYS A 1 355 ? 12.689 3.651 -12.467 1.00 92.12 355 CYS A C 1
ATOM 2813 O O . CYS A 1 355 ? 12.905 3.592 -13.678 1.00 92.12 355 CYS A O 1
ATOM 2815 N N . LEU A 1 356 ? 12.970 4.735 -11.735 1.00 90.25 356 LEU A N 1
ATOM 2816 C CA . LEU A 1 356 ? 13.455 6.001 -12.282 1.00 90.25 356 LEU A CA 1
ATOM 2817 C C . LEU A 1 356 ? 14.823 6.436 -11.759 1.00 90.25 356 LEU A C 1
ATOM 2819 O O . LEU A 1 356 ? 15.298 7.507 -12.133 1.00 90.25 356 LEU A O 1
ATOM 2823 N N . ILE A 1 357 ? 15.510 5.626 -10.950 1.00 92.19 357 ILE A N 1
ATOM 2824 C CA . ILE A 1 357 ? 16.806 6.014 -10.365 1.00 92.19 357 ILE A CA 1
ATOM 2825 C C . ILE A 1 357 ? 17.897 6.319 -11.405 1.00 92.19 357 ILE A C 1
ATOM 2827 O O . ILE A 1 357 ? 18.776 7.145 -11.166 1.00 92.19 357 ILE A O 1
ATOM 2831 N N . CYS A 1 358 ? 17.846 5.691 -12.581 1.00 88.38 358 CYS A N 1
ATOM 2832 C CA . CYS A 1 358 ? 18.773 5.974 -13.680 1.00 88.38 358 CYS A CA 1
ATOM 2833 C C . CYS A 1 358 ? 18.538 7.362 -14.312 1.00 88.38 358 CYS A C 1
ATOM 2835 O O . CYS A 1 358 ? 19.430 7.907 -14.974 1.00 88.38 358 CYS A O 1
ATOM 2837 N N . SER A 1 359 ? 17.375 7.975 -14.060 1.00 81.00 359 SER A N 1
ATOM 2838 C CA . SER A 1 359 ? 17.090 9.374 -14.361 1.00 81.00 359 SER A CA 1
ATOM 2839 C C . SER A 1 359 ? 17.644 10.260 -13.243 1.00 81.00 359 SER A C 1
ATOM 2841 O O . SER A 1 359 ? 16.980 10.599 -12.263 1.00 81.00 359 SER A O 1
ATOM 2843 N N . HIS A 1 360 ? 18.900 10.683 -13.402 1.00 70.50 360 HIS A N 1
ATOM 2844 C CA . HIS A 1 360 ? 19.641 11.515 -12.439 1.00 70.50 360 HIS A CA 1
ATOM 2845 C C . HIS A 1 360 ? 19.038 12.924 -12.220 1.00 70.50 360 HIS A C 1
ATOM 2847 O O . HIS A 1 360 ? 19.579 13.740 -11.467 1.00 70.50 360 HIS A O 1
ATOM 2853 N N . SER A 1 361 ? 17.924 13.227 -12.889 1.00 75.00 361 SER A N 1
ATOM 2854 C CA . SER A 1 361 ? 17.215 14.502 -12.848 1.00 75.00 361 SER A CA 1
ATOM 2855 C C . SER A 1 361 ? 16.147 14.577 -11.752 1.00 75.00 361 SER A C 1
ATOM 2857 O O . SER A 1 361 ? 15.565 15.643 -11.576 1.00 75.00 361 SER A O 1
ATOM 2859 N N . ILE A 1 362 ? 15.876 13.504 -10.999 1.00 81.25 362 ILE A N 1
ATOM 2860 C CA . ILE A 1 362 ? 14.787 13.488 -10.010 1.00 81.25 362 ILE A CA 1
ATOM 2861 C C . ILE A 1 362 ? 15.338 13.560 -8.568 1.00 81.25 362 ILE A C 1
ATOM 2863 O O . ILE A 1 362 ? 15.807 12.568 -8.017 1.00 81.25 362 ILE A O 1
ATOM 2867 N N . PRO A 1 363 ? 15.264 14.721 -7.890 1.00 85.62 363 PRO A N 1
ATOM 2868 C CA . PRO A 1 363 ? 16.022 15.003 -6.670 1.00 85.62 363 PRO A CA 1
ATOM 2869 C C . PRO A 1 363 ? 15.373 14.425 -5.407 1.00 85.62 363 PRO A C 1
ATOM 2871 O O . PRO A 1 363 ? 15.957 14.493 -4.324 1.00 85.62 363 PRO A O 1
ATOM 2874 N N . TRP A 1 364 ? 14.145 13.908 -5.502 1.00 84.81 364 TRP A N 1
ATOM 2875 C CA . TRP A 1 364 ? 13.475 13.250 -4.380 1.00 84.81 364 TRP A CA 1
ATOM 2876 C C . TRP A 1 364 ? 13.742 11.746 -4.317 1.00 84.81 364 TRP A C 1
ATOM 2878 O O . TRP A 1 364 ? 13.495 11.162 -3.267 1.00 84.81 364 TRP A O 1
ATOM 2888 N N . ILE A 1 365 ? 14.308 11.132 -5.360 1.00 91.94 365 ILE A N 1
ATOM 2889 C CA . ILE A 1 365 ? 14.625 9.700 -5.364 1.00 91.94 365 ILE A CA 1
ATOM 2890 C C . ILE A 1 365 ? 15.938 9.481 -4.605 1.00 91.94 365 ILE A C 1
ATOM 2892 O O . ILE A 1 365 ? 17.027 9.411 -5.168 1.00 91.94 365 ILE A O 1
ATOM 2896 N N . THR A 1 366 ? 15.841 9.432 -3.276 1.00 94.62 366 THR A N 1
ATOM 2897 C CA . THR A 1 366 ? 16.935 9.057 -2.367 1.00 94.62 366 THR A CA 1
ATOM 2898 C C . THR A 1 366 ? 16.390 8.399 -1.116 1.00 94.62 366 THR A C 1
ATOM 2900 O O . THR A 1 366 ? 15.272 8.694 -0.701 1.00 94.62 366 THR A O 1
ATOM 2903 N N . GLU A 1 367 ? 17.221 7.591 -0.458 1.00 95.88 367 GLU A N 1
ATOM 2904 C CA . GLU A 1 367 ? 16.913 6.962 0.833 1.00 95.88 367 GLU A CA 1
ATOM 2905 C C . GLU A 1 367 ? 16.370 7.965 1.865 1.00 95.88 367 GLU A C 1
ATOM 2907 O O . GLU A 1 367 ? 15.327 7.729 2.462 1.00 95.88 367 GLU A O 1
ATOM 2912 N N . LYS A 1 368 ? 17.008 9.137 2.018 1.00 96.00 368 LYS A N 1
ATOM 2913 C CA . LYS A 1 368 ? 16.565 10.166 2.980 1.00 96.00 368 LYS A CA 1
ATOM 2914 C C . LYS A 1 368 ? 15.156 10.658 2.718 1.00 96.00 368 LYS A C 1
ATOM 2916 O O . LYS A 1 368 ? 14.387 10.913 3.640 1.00 96.00 368 LYS A O 1
ATOM 2921 N N . LYS A 1 369 ? 14.889 10.972 1.452 1.00 95.88 369 LYS A N 1
ATOM 2922 C CA . LYS A 1 369 ? 13.638 11.602 1.049 1.00 95.88 369 LYS A CA 1
ATOM 2923 C C . LYS A 1 369 ? 12.523 10.576 1.147 1.00 95.88 369 LYS A C 1
ATOM 2925 O O . LYS A 1 369 ? 11.497 10.924 1.713 1.00 95.88 369 LYS A O 1
ATOM 2930 N N . PHE A 1 370 ? 12.780 9.345 0.714 1.00 97.06 370 PHE A N 1
ATOM 2931 C CA . PHE A 1 370 ? 11.900 8.205 0.922 1.00 97.06 370 PHE A CA 1
ATOM 2932 C C . PHE A 1 370 ? 11.552 8.017 2.402 1.00 97.06 370 PHE A C 1
ATOM 2934 O O . PHE A 1 370 ? 10.383 8.122 2.756 1.00 97.06 370 PHE A O 1
ATOM 2941 N N . GLU A 1 371 ? 12.559 7.883 3.276 1.00 97.94 371 GLU A N 1
ATOM 2942 C CA . GLU A 1 371 ? 12.352 7.727 4.724 1.00 97.94 371 GLU A CA 1
ATOM 2943 C C . GLU A 1 371 ? 11.493 8.862 5.290 1.00 97.94 371 GLU A C 1
ATOM 2945 O O . GLU A 1 371 ? 10.521 8.631 6.002 1.00 97.94 371 GLU A O 1
ATOM 2950 N N . ARG A 1 372 ? 11.802 10.106 4.914 1.00 97.38 372 ARG A N 1
ATOM 2951 C CA . ARG A 1 372 ? 11.077 11.285 5.389 1.00 97.38 372 ARG A CA 1
ATOM 2952 C C . ARG A 1 372 ? 9.632 11.347 4.891 1.00 97.38 372 ARG A C 1
ATOM 2954 O O . ARG A 1 372 ? 8.753 11.672 5.680 1.00 97.38 372 ARG A O 1
ATOM 2961 N N . TYR A 1 373 ? 9.382 11.102 3.604 1.00 97.69 373 TYR A N 1
ATOM 2962 C CA . TYR A 1 373 ? 8.020 11.113 3.057 1.00 97.69 373 TYR A CA 1
ATOM 2963 C C . TYR A 1 373 ? 7.178 10.000 3.677 1.00 97.69 373 TYR A C 1
ATOM 2965 O O . TYR A 1 373 ? 6.051 10.254 4.095 1.00 97.69 373 TYR A O 1
ATOM 2973 N N . LEU A 1 374 ? 7.758 8.810 3.832 1.00 98.00 374 LEU A N 1
ATOM 2974 C CA . LEU A 1 374 ? 7.090 7.683 4.463 1.00 98.00 374 LEU A CA 1
ATOM 2975 C C . LEU A 1 374 ? 6.788 7.955 5.946 1.00 98.00 374 LEU A C 1
ATOM 2977 O O . LEU A 1 374 ? 5.659 7.751 6.382 1.00 98.00 374 LEU A O 1
ATOM 2981 N N . MET A 1 375 ? 7.738 8.501 6.715 1.00 98.00 375 MET A N 1
ATOM 2982 C CA . MET A 1 375 ? 7.484 8.923 8.102 1.00 98.00 375 MET A CA 1
ATOM 2983 C C . MET A 1 375 ? 6.393 9.995 8.198 1.00 98.00 375 MET A C 1
ATOM 2985 O O . MET A 1 375 ? 5.539 9.909 9.075 1.00 98.00 375 MET A O 1
ATOM 2989 N N . ASN A 1 376 ? 6.386 10.985 7.302 1.00 98.25 376 ASN A N 1
ATOM 2990 C CA . ASN A 1 376 ? 5.350 12.020 7.286 1.00 98.25 376 ASN A CA 1
ATOM 2991 C C . ASN A 1 376 ? 3.959 11.424 7.030 1.00 98.25 376 ASN A C 1
ATOM 2993 O O . ASN A 1 376 ? 3.011 11.760 7.739 1.00 98.25 376 ASN A O 1
ATOM 2997 N N . ALA A 1 377 ? 3.850 10.517 6.056 1.00 98.50 377 ALA A N 1
ATOM 2998 C CA . ALA A 1 377 ? 2.619 9.797 5.754 1.00 98.50 377 ALA A CA 1
ATOM 2999 C C . ALA A 1 377 ? 2.125 8.996 6.970 1.00 98.50 377 ALA A C 1
ATOM 3001 O O . ALA A 1 377 ? 0.966 9.107 7.370 1.00 98.50 377 ALA A O 1
ATOM 3002 N N . ILE A 1 378 ? 3.028 8.252 7.615 1.00 98.50 378 ILE A N 1
ATOM 3003 C CA . ILE A 1 378 ? 2.738 7.474 8.824 1.00 98.50 378 ILE A CA 1
ATOM 3004 C C . ILE A 1 378 ? 2.256 8.373 9.968 1.00 98.50 378 ILE A C 1
ATOM 3006 O O . ILE A 1 378 ? 1.251 8.060 10.604 1.00 98.50 378 ILE A O 1
ATOM 3010 N N . GLU A 1 379 ? 2.925 9.499 10.223 1.00 97.88 379 GLU A N 1
ATOM 3011 C CA . GLU A 1 379 ? 2.507 10.453 11.256 1.00 97.88 379 GLU A CA 1
ATOM 3012 C C . GLU A 1 379 ? 1.143 11.074 10.947 1.00 97.88 379 GLU A C 1
ATOM 3014 O O . GLU A 1 379 ? 0.309 11.198 11.846 1.00 97.88 379 GLU A O 1
ATOM 3019 N N . LYS A 1 380 ? 0.874 11.416 9.683 1.00 98.44 380 LYS A N 1
ATOM 3020 C CA . LYS A 1 380 ? -0.427 11.950 9.259 1.00 98.44 380 LYS A CA 1
ATOM 3021 C C . LYS A 1 380 ? -1.537 10.927 9.503 1.00 98.44 380 LYS A C 1
ATOM 3023 O O . LYS A 1 380 ? -2.568 11.290 10.066 1.00 98.44 380 LYS A O 1
ATOM 3028 N N . ILE A 1 381 ? -1.313 9.651 9.186 1.00 98.50 381 ILE A N 1
ATOM 3029 C CA . ILE A 1 381 ? -2.249 8.571 9.529 1.00 98.50 381 ILE A CA 1
ATOM 3030 C C . ILE A 1 381 ? -2.399 8.436 11.046 1.00 98.50 381 ILE A C 1
ATOM 3032 O O . ILE A 1 381 ? -3.520 8.459 11.541 1.00 98.50 381 ILE A O 1
ATOM 3036 N N . ARG A 1 382 ? -1.299 8.361 11.804 1.00 97.25 382 ARG A N 1
ATOM 3037 C CA . ARG A 1 382 ? -1.315 8.209 13.270 1.00 97.25 382 ARG A CA 1
ATOM 3038 C C . ARG A 1 382 ? -2.119 9.304 13.972 1.00 97.25 382 ARG A C 1
ATOM 3040 O O . ARG A 1 382 ? -2.757 9.040 14.989 1.00 97.25 382 ARG A O 1
ATOM 3047 N N . LEU A 1 383 ? -2.044 10.535 13.470 1.00 97.44 383 LEU A N 1
ATOM 3048 C CA . LEU A 1 383 ? -2.725 11.691 14.053 1.00 97.44 383 LEU A CA 1
ATOM 3049 C C . LEU A 1 383 ? -4.216 11.760 13.698 1.00 97.44 383 LEU A C 1
ATOM 3051 O O . LEU A 1 383 ? -4.976 12.316 14.487 1.00 97.44 383 LEU A O 1
ATOM 3055 N N . ASN A 1 384 ? -4.631 11.212 12.551 1.00 98.25 384 ASN A N 1
ATOM 3056 C CA . ASN A 1 384 ? -6.001 11.359 12.037 1.00 98.25 384 ASN A CA 1
ATOM 3057 C C . ASN A 1 384 ? -6.835 10.066 12.093 1.00 98.25 384 ASN A C 1
ATOM 3059 O O . ASN A 1 384 ? -8.059 10.133 12.142 1.00 98.25 384 ASN A O 1
ATOM 3063 N N . ILE A 1 385 ? -6.202 8.891 12.119 1.00 97.81 385 ILE A N 1
ATOM 3064 C CA . ILE A 1 385 ? -6.866 7.583 12.164 1.00 97.81 385 ILE A CA 1
ATOM 3065 C C . ILE A 1 385 ? -6.442 6.861 13.454 1.00 97.81 385 ILE A C 1
ATOM 3067 O O . ILE A 1 385 ? -5.353 6.286 13.513 1.00 97.81 385 ILE A O 1
ATOM 3071 N N . PRO A 1 386 ? -7.268 6.873 14.515 1.00 95.75 386 PRO A N 1
ATOM 3072 C CA . PRO A 1 386 ? -6.958 6.164 15.753 1.00 95.75 386 PRO A CA 1
ATOM 3073 C C . PRO A 1 386 ? -7.052 4.639 15.578 1.00 95.75 386 PRO A C 1
ATOM 3075 O O . PRO A 1 386 ? -7.720 4.141 14.672 1.00 95.75 386 PRO A O 1
ATOM 3078 N N . ASN A 1 387 ? -6.442 3.891 16.506 1.00 97.81 387 ASN A N 1
ATOM 3079 C CA . ASN A 1 387 ? -6.552 2.428 16.610 1.00 97.81 387 ASN A CA 1
ATOM 3080 C C . ASN A 1 387 ? -6.099 1.686 15.339 1.00 97.81 387 ASN A C 1
ATOM 3082 O O . ASN A 1 387 ? -6.765 0.760 14.879 1.00 97.81 387 ASN A O 1
ATOM 3086 N N . VAL A 1 388 ? -4.965 2.084 14.763 1.00 98.44 388 VAL A N 1
ATOM 3087 C CA . VAL A 1 388 ? -4.481 1.562 13.476 1.00 98.44 388 VAL A CA 1
ATOM 3088 C C . VAL A 1 388 ? -3.144 0.835 13.611 1.00 98.44 388 VAL A C 1
ATOM 3090 O O . VAL A 1 388 ? -2.209 1.317 14.253 1.00 98.44 388 VAL A O 1
ATOM 3093 N N . ILE A 1 389 ? -3.052 -0.333 12.977 1.00 98.50 389 ILE A N 1
ATOM 3094 C CA . ILE A 1 389 ? -1.779 -0.979 12.649 1.00 98.50 389 ILE A CA 1
ATOM 3095 C C . ILE A 1 389 ? -1.460 -0.657 11.193 1.00 98.50 389 ILE A C 1
ATOM 3097 O O . ILE A 1 389 ? -2.275 -0.940 10.318 1.00 98.50 389 ILE A O 1
ATOM 3101 N N . ILE A 1 390 ? -0.278 -0.101 10.933 1.00 98.56 390 ILE A N 1
ATOM 3102 C CA . ILE A 1 390 ? 0.258 0.061 9.580 1.00 98.56 390 ILE A CA 1
ATOM 3103 C C . ILE A 1 390 ? 1.225 -1.090 9.307 1.00 98.56 390 ILE A C 1
ATOM 3105 O O . ILE A 1 390 ? 2.253 -1.201 9.971 1.00 98.56 390 ILE A O 1
ATOM 3109 N N . ASN A 1 391 ? 0.911 -1.934 8.329 1.00 97.44 391 ASN A N 1
ATOM 3110 C CA . ASN A 1 391 ? 1.841 -2.905 7.769 1.00 97.44 391 ASN A CA 1
ATOM 3111 C C . ASN A 1 391 ? 2.523 -2.299 6.544 1.00 97.44 391 ASN A C 1
ATOM 3113 O O . ASN A 1 391 ? 1.863 -2.030 5.546 1.00 97.44 391 ASN A O 1
ATOM 3117 N N . ILE A 1 392 ? 3.836 -2.108 6.625 1.00 97.19 392 ILE A N 1
ATOM 3118 C CA . ILE A 1 392 ? 4.656 -1.648 5.504 1.00 97.19 392 ILE A CA 1
ATOM 3119 C C . ILE A 1 392 ? 5.277 -2.873 4.846 1.00 97.19 392 ILE A C 1
ATOM 3121 O O . ILE A 1 392 ? 5.853 -3.712 5.540 1.00 97.19 392 ILE A O 1
ATOM 3125 N N . MET A 1 393 ? 5.179 -2.983 3.528 1.00 94.19 393 MET A N 1
ATOM 3126 C CA . MET A 1 393 ? 5.885 -4.012 2.766 1.00 94.19 393 MET A CA 1
ATOM 3127 C C . MET A 1 393 ? 7.300 -3.575 2.398 1.00 94.19 393 MET A C 1
ATOM 3129 O O . MET A 1 393 ? 7.537 -2.400 2.147 1.00 94.19 393 MET A O 1
ATOM 3133 N N . ASP A 1 394 ? 8.220 -4.537 2.348 1.00 93.56 394 ASP A N 1
ATOM 3134 C CA . ASP A 1 394 ? 9.532 -4.331 1.736 1.00 93.56 394 ASP A CA 1
ATOM 3135 C C . ASP A 1 394 ? 9.392 -4.164 0.215 1.00 93.56 394 ASP A C 1
ATOM 3137 O O . ASP A 1 394 ? 8.598 -4.853 -0.430 1.00 93.56 394 ASP A O 1
ATOM 3141 N N . GLU A 1 395 ? 10.226 -3.301 -0.356 1.00 94.56 395 GLU A N 1
ATOM 3142 C CA . GLU A 1 395 ? 10.397 -3.129 -1.791 1.00 94.56 395 GLU A CA 1
ATOM 3143 C C . GLU A 1 395 ? 10.904 -4.408 -2.444 1.00 94.56 395 GLU A C 1
ATOM 3145 O O . GLU A 1 395 ? 11.878 -5.033 -1.999 1.00 94.56 395 GLU A O 1
ATOM 3150 N N . PHE A 1 396 ? 10.264 -4.766 -3.556 1.00 90.81 396 PHE A N 1
ATOM 3151 C CA . PHE A 1 396 ? 10.754 -5.816 -4.427 1.00 90.81 396 PHE A CA 1
ATOM 3152 C C . PHE A 1 396 ? 12.068 -5.400 -5.076 1.00 90.81 396 PHE A C 1
ATOM 3154 O O . PHE A 1 396 ? 12.298 -4.232 -5.390 1.00 90.81 396 PHE A O 1
ATOM 3161 N N . ASN A 1 397 ? 12.902 -6.386 -5.397 1.00 94.06 397 ASN A N 1
ATOM 3162 C CA . ASN A 1 397 ? 13.970 -6.143 -6.347 1.00 94.06 397 ASN A CA 1
ATOM 3163 C C . ASN A 1 397 ? 13.408 -6.157 -7.782 1.00 94.06 397 ASN A C 1
ATOM 3165 O O . ASN A 1 397 ? 13.520 -7.148 -8.509 1.00 94.06 397 ASN A O 1
ATOM 3169 N N . VAL A 1 398 ? 12.800 -5.037 -8.179 1.00 93.62 398 VAL A N 1
ATOM 3170 C CA . VAL A 1 398 ? 12.104 -4.858 -9.466 1.00 93.62 398 VAL A CA 1
ATOM 3171 C C . VAL A 1 398 ? 13.020 -5.113 -10.672 1.00 93.62 398 VAL A C 1
ATOM 3173 O O . VAL A 1 398 ? 12.563 -5.553 -11.727 1.00 93.62 398 VAL A O 1
ATOM 3176 N N . SER A 1 399 ? 14.337 -4.929 -10.525 1.00 95.19 399 SER A N 1
ATOM 3177 C CA . SER A 1 399 ? 15.305 -5.161 -11.606 1.00 95.19 399 SER A CA 1
ATOM 3178 C C . SER A 1 399 ? 15.309 -6.619 -12.102 1.00 95.19 399 SER A C 1
ATOM 3180 O O . SER A 1 399 ? 15.642 -6.887 -13.262 1.00 95.19 399 SER A O 1
ATOM 3182 N N . GLN A 1 400 ? 14.894 -7.565 -11.250 1.00 95.56 400 GLN A N 1
ATOM 3183 C CA . GLN A 1 400 ? 14.833 -8.993 -11.563 1.00 95.56 400 GLN A CA 1
ATOM 3184 C C . GLN A 1 400 ? 13.808 -9.329 -12.651 1.00 95.56 400 GLN A C 1
ATOM 3186 O O . GLN A 1 400 ? 13.996 -10.323 -13.361 1.00 95.56 400 GLN A O 1
ATOM 3191 N N . ILE A 1 401 ? 12.783 -8.490 -12.841 1.00 92.12 401 ILE A N 1
ATOM 3192 C CA . ILE A 1 401 ? 11.778 -8.672 -13.898 1.00 92.12 401 ILE A CA 1
ATOM 3193 C C . ILE A 1 401 ? 12.433 -8.700 -15.286 1.00 92.12 401 ILE A C 1
ATOM 3195 O O . ILE A 1 401 ? 12.007 -9.471 -16.148 1.00 92.12 401 ILE A O 1
ATOM 3199 N N . TYR A 1 402 ? 13.530 -7.959 -15.493 1.00 92.06 402 TYR A N 1
ATOM 3200 C CA . TYR A 1 402 ? 14.286 -8.004 -16.750 1.00 92.06 402 TYR A CA 1
ATOM 3201 C C . TYR A 1 402 ? 14.709 -9.432 -17.116 1.00 92.06 402 TYR A C 1
ATOM 3203 O O . TYR A 1 402 ? 14.556 -9.852 -18.258 1.00 92.06 402 TYR A O 1
ATOM 3211 N N . ASN A 1 403 ? 15.236 -10.200 -16.157 1.00 91.00 403 ASN A N 1
ATOM 3212 C CA . ASN A 1 403 ? 15.679 -11.568 -16.429 1.00 91.00 403 ASN A CA 1
ATOM 3213 C C . ASN A 1 403 ? 14.500 -12.530 -16.594 1.00 91.00 403 ASN A C 1
ATOM 3215 O O . ASN A 1 403 ? 14.585 -13.430 -17.424 1.00 91.00 403 ASN A O 1
ATOM 3219 N N . LEU A 1 404 ? 13.424 -12.337 -15.828 1.00 90.81 404 LEU A N 1
ATOM 3220 C CA . LEU A 1 404 ? 12.222 -13.171 -15.898 1.00 90.81 404 LEU A CA 1
ATOM 3221 C C . LEU A 1 404 ? 11.539 -13.080 -17.274 1.00 90.81 404 LEU A C 1
ATOM 3223 O O . LEU A 1 404 ? 11.117 -14.087 -17.837 1.00 90.81 404 LEU A O 1
ATOM 3227 N N . THR A 1 405 ? 11.478 -11.876 -17.837 1.00 88.94 405 THR A N 1
ATOM 3228 C CA . THR A 1 405 ? 10.813 -11.583 -19.120 1.00 88.94 405 THR A CA 1
ATOM 3229 C C . THR A 1 405 ? 11.720 -11.772 -20.337 1.00 88.94 405 THR A C 1
ATOM 3231 O O . THR A 1 405 ? 11.246 -11.865 -21.472 1.00 88.94 405 THR A O 1
ATOM 3234 N N . LYS A 1 406 ? 13.041 -11.857 -20.140 1.00 87.12 406 LYS A N 1
ATOM 3235 C CA . LYS A 1 406 ? 14.001 -12.004 -21.236 1.00 87.12 406 LYS A CA 1
ATOM 3236 C C . LYS A 1 406 ? 13.751 -13.289 -22.025 1.00 87.12 406 LYS A C 1
ATOM 3238 O O . LYS A 1 406 ? 13.901 -14.393 -21.512 1.00 87.12 406 LYS A O 1
ATOM 3243 N N . GLY A 1 407 ? 13.445 -13.136 -23.313 1.00 83.38 407 GLY A N 1
ATOM 3244 C CA . GLY A 1 407 ? 13.169 -14.259 -24.215 1.00 83.38 407 GLY A CA 1
ATOM 3245 C C . GLY A 1 407 ? 11.734 -14.792 -24.149 1.00 83.38 407 GLY A C 1
ATOM 3246 O O . GLY A 1 407 ? 11.425 -15.734 -24.870 1.00 83.38 407 GLY A O 1
ATOM 3247 N N . GLN A 1 408 ? 10.846 -14.178 -23.359 1.00 84.38 408 GLN A N 1
ATOM 3248 C CA . GLN A 1 408 ? 9.425 -14.540 -23.253 1.00 84.38 408 GLN A CA 1
ATOM 3249 C C . GLN A 1 408 ? 8.590 -13.903 -24.372 1.00 84.38 408 GLN A C 1
ATOM 3251 O O . GLN A 1 408 ? 7.565 -13.273 -24.137 1.00 84.38 408 GLN A O 1
ATOM 3256 N N . THR A 1 409 ? 9.042 -14.037 -25.619 1.00 76.00 409 THR A N 1
ATOM 3257 C CA . THR A 1 409 ? 8.472 -13.327 -26.775 1.00 76.00 409 THR A CA 1
ATOM 3258 C C . THR A 1 409 ? 7.126 -13.864 -27.247 1.00 76.00 409 THR A C 1
ATOM 3260 O O . THR A 1 409 ? 6.645 -13.370 -28.253 1.00 76.00 409 THR A O 1
ATOM 3263 N N . GLU A 1 410 ? 6.568 -14.896 -26.607 1.00 78.94 410 GLU A N 1
ATOM 3264 C CA . GLU A 1 410 ? 5.216 -15.425 -26.863 1.00 78.94 410 GLU A CA 1
ATOM 3265 C C . GLU A 1 410 ? 4.212 -14.862 -25.847 1.00 78.94 410 GLU A C 1
ATOM 3267 O O . GLU A 1 410 ? 3.186 -14.301 -26.226 1.00 78.94 410 GLU A O 1
ATOM 3272 N N . TYR A 1 411 ? 4.572 -14.892 -24.561 1.00 81.19 411 TYR A N 1
ATOM 3273 C CA . TYR A 1 411 ? 3.767 -14.294 -23.498 1.00 81.19 411 TYR A CA 1
ATOM 3274 C C . TYR A 1 411 ? 3.764 -12.757 -23.579 1.00 81.19 411 TYR A C 1
ATOM 3276 O O . TYR A 1 411 ? 2.720 -12.119 -23.502 1.00 81.19 411 TYR A O 1
ATOM 3284 N N . CYS A 1 412 ? 4.924 -12.146 -23.835 1.00 78.88 412 CYS A N 1
ATOM 3285 C CA . CYS A 1 412 ? 5.094 -10.693 -23.918 1.00 78.88 412 CYS A CA 1
ATOM 3286 C C . CYS A 1 412 ? 4.952 -10.173 -25.362 1.00 78.88 412 CYS A C 1
ATOM 3288 O O . CYS A 1 412 ? 5.860 -9.526 -25.887 1.00 78.88 412 CYS A O 1
ATOM 3290 N N . THR A 1 413 ? 3.844 -10.516 -26.040 1.00 60.62 413 THR A N 1
ATOM 3291 C CA . THR A 1 413 ? 3.616 -10.272 -27.488 1.00 60.62 413 THR A CA 1
ATOM 3292 C C . THR A 1 413 ? 2.752 -9.067 -27.847 1.00 60.62 413 THR A C 1
ATOM 3294 O O . THR A 1 413 ? 2.805 -8.614 -28.997 1.00 60.62 413 THR A O 1
ATOM 3297 N N . LYS A 1 414 ? 1.912 -8.554 -26.941 1.00 54.94 414 LYS A N 1
ATOM 3298 C CA . LYS A 1 414 ? 0.998 -7.451 -27.274 1.00 54.94 414 LYS A CA 1
ATOM 3299 C C . LYS A 1 414 ? 1.766 -6.125 -27.411 1.00 54.94 414 LYS A C 1
ATOM 3301 O O . LYS A 1 414 ? 2.567 -5.744 -26.567 1.00 54.94 414 LYS A O 1
ATOM 3306 N N . LEU A 1 415 ? 1.524 -5.426 -28.522 1.00 44.38 415 LEU A N 1
ATOM 3307 C CA . LEU A 1 415 ? 1.953 -4.045 -28.761 1.00 44.38 415 LEU A CA 1
ATOM 3308 C C . LEU A 1 415 ? 1.521 -3.131 -27.594 1.00 44.38 415 LEU A C 1
ATOM 3310 O O . LEU A 1 415 ? 0.324 -2.954 -27.414 1.00 44.38 415 LEU A O 1
ATOM 3314 N N . GLY A 1 416 ? 2.448 -2.418 -26.941 1.00 42.81 416 GLY A N 1
ATOM 3315 C CA . GLY A 1 416 ? 2.193 -0.996 -26.653 1.00 42.81 416 GLY A CA 1
ATOM 3316 C C . GLY A 1 416 ? 2.170 -0.465 -25.214 1.00 42.81 416 GLY A C 1
ATOM 3317 O O . GLY A 1 416 ? 2.007 0.743 -25.089 1.00 42.81 416 GLY A O 1
ATOM 3318 N N . ALA A 1 417 ? 2.409 -1.257 -24.170 1.00 43.31 417 ALA A N 1
ATOM 3319 C CA . ALA A 1 417 ? 2.869 -0.748 -22.870 1.00 43.31 417 ALA A CA 1
ATOM 3320 C C . ALA A 1 417 ? 4.187 -1.460 -22.571 1.00 43.31 417 ALA A C 1
ATOM 3322 O O . ALA A 1 417 ? 4.218 -2.585 -22.089 1.00 43.31 417 ALA A O 1
ATOM 3323 N N . LEU A 1 418 ? 5.294 -0.890 -23.056 1.00 55.03 418 LEU A N 1
ATOM 3324 C CA . LEU A 1 418 ? 6.600 -1.523 -22.905 1.00 55.03 418 LEU A CA 1
ATOM 3325 C C . LEU A 1 418 ? 6.855 -1.731 -21.403 1.00 55.03 418 LEU A C 1
ATOM 3327 O O . LEU A 1 418 ? 6.665 -0.778 -20.652 1.00 55.03 418 LEU A O 1
ATOM 3331 N N . PRO A 1 419 ? 7.412 -2.868 -20.963 1.00 56.44 419 PRO A N 1
ATOM 3332 C CA . PRO A 1 419 ? 8.034 -2.927 -19.644 1.00 56.44 419 PRO A CA 1
ATOM 3333 C C . PRO A 1 419 ? 9.047 -1.775 -19.448 1.00 56.44 419 PRO A C 1
ATOM 3335 O O . PRO A 1 419 ? 9.265 -1.294 -18.343 1.00 56.44 419 PRO A O 1
ATOM 3338 N N . ASN A 1 420 ? 9.618 -1.260 -20.548 1.00 60.75 420 ASN A N 1
ATOM 3339 C CA . ASN A 1 420 ? 10.435 -0.043 -20.585 1.00 60.75 420 ASN A CA 1
ATOM 3340 C C . ASN A 1 420 ? 9.666 1.239 -20.215 1.00 60.75 420 ASN A C 1
ATOM 3342 O O . ASN A 1 420 ? 10.290 2.183 -19.756 1.00 60.75 420 ASN A O 1
ATOM 3346 N N . PHE A 1 421 ? 8.365 1.323 -20.493 1.00 68.94 421 PHE A N 1
ATOM 3347 C CA . PHE A 1 421 ? 7.523 2.450 -20.087 1.00 68.94 421 PHE A CA 1
ATOM 3348 C C . PHE A 1 421 ? 7.228 2.383 -18.589 1.00 68.94 421 PHE A C 1
ATOM 3350 O O . PHE A 1 421 ? 7.378 3.392 -17.910 1.00 68.94 421 PHE A O 1
ATOM 3357 N N . GLU A 1 422 ? 6.909 1.191 -18.079 1.00 79.50 422 GLU A N 1
ATOM 3358 C CA . GLU A 1 422 ? 6.686 0.980 -16.643 1.00 79.50 422 GLU A CA 1
ATOM 3359 C C . GLU A 1 422 ? 7.975 1.172 -15.832 1.00 79.50 422 GLU A C 1
ATOM 3361 O O . GLU A 1 422 ? 7.974 1.744 -14.745 1.00 79.50 422 GLU A O 1
ATOM 3366 N N . CYS A 1 423 ? 9.108 0.704 -16.366 1.00 86.25 423 CYS A N 1
ATOM 3367 C CA . CYS A 1 423 ? 10.374 0.687 -15.649 1.00 86.25 423 CYS A CA 1
ATOM 3368 C C . CYS A 1 423 ? 11.593 0.815 -16.571 1.00 86.25 423 CYS A C 1
ATOM 3370 O O . CYS A 1 423 ? 12.381 -0.120 -16.743 1.00 86.25 423 CYS A O 1
ATOM 3372 N N . GLU A 1 424 ? 11.786 1.998 -17.156 1.00 84.25 424 GLU A N 1
ATOM 3373 C CA . GLU A 1 424 ? 12.844 2.271 -18.142 1.00 84.25 424 GLU A CA 1
ATOM 3374 C C . GLU A 1 424 ? 14.228 1.784 -17.689 1.00 84.25 424 GLU A C 1
ATOM 3376 O O . GLU A 1 424 ? 14.948 1.125 -18.447 1.00 84.25 424 GLU A O 1
ATOM 3381 N N . CYS A 1 425 ? 14.585 2.023 -16.423 1.00 89.44 425 CYS A N 1
ATOM 3382 C CA . CYS A 1 425 ? 15.880 1.624 -15.882 1.00 89.44 425 CYS A CA 1
ATOM 3383 C C . CYS A 1 425 ? 16.137 0.112 -15.961 1.00 89.44 425 CYS A C 1
ATOM 3385 O O . CYS A 1 425 ? 17.280 -0.295 -16.196 1.00 89.44 425 CYS A O 1
ATOM 3387 N N . ALA A 1 426 ? 15.106 -0.721 -15.797 1.00 91.00 426 ALA A N 1
ATOM 3388 C CA . ALA A 1 426 ? 15.255 -2.172 -15.790 1.00 91.00 426 ALA A CA 1
ATOM 3389 C C . ALA A 1 426 ? 15.522 -2.732 -17.188 1.00 91.00 426 ALA A C 1
ATOM 3391 O O . ALA A 1 426 ? 16.347 -3.638 -17.338 1.00 91.00 426 ALA A O 1
ATOM 3392 N N . PHE A 1 427 ? 14.845 -2.195 -18.203 1.00 87.88 427 PHE A N 1
ATOM 3393 C CA . PHE A 1 427 ? 14.764 -2.824 -19.522 1.00 87.88 427 PHE A CA 1
ATOM 3394 C C . PHE A 1 427 ? 15.658 -2.208 -20.594 1.00 87.88 427 PHE A C 1
ATOM 3396 O O . PHE A 1 427 ? 15.719 -2.719 -21.713 1.00 87.88 427 PHE A O 1
ATOM 3403 N N . ILE A 1 428 ? 16.437 -1.178 -20.254 1.00 86.94 428 ILE A N 1
ATOM 3404 C CA . ILE A 1 428 ? 17.574 -0.790 -21.091 1.00 86.94 428 ILE A CA 1
ATOM 3405 C C . ILE A 1 428 ? 18.504 -2.008 -21.254 1.00 86.94 428 ILE A C 1
ATOM 3407 O O . ILE A 1 428 ? 18.849 -2.709 -20.295 1.00 86.94 428 ILE A O 1
ATOM 3411 N N . GLU A 1 429 ? 18.901 -2.291 -22.493 1.00 87.06 429 GLU A N 1
ATOM 3412 C CA . GLU A 1 429 ? 19.786 -3.407 -22.816 1.00 87.06 429 GLU A CA 1
ATOM 3413 C C . GLU A 1 429 ? 21.276 -3.035 -22.708 1.00 87.06 429 GLU A C 1
ATOM 3415 O O . GLU A 1 429 ? 21.674 -1.879 -22.537 1.00 87.06 429 GLU A O 1
ATOM 3420 N N . GLY A 1 430 ? 22.136 -4.051 -22.806 1.00 90.81 430 GLY A N 1
ATOM 3421 C CA . GLY A 1 430 ? 23.584 -3.870 -22.856 1.00 90.81 430 GLY A CA 1
ATOM 3422 C C . GLY A 1 430 ? 24.212 -3.374 -21.542 1.00 90.81 430 GLY A C 1
ATOM 3423 O O . GLY A 1 430 ? 23.615 -3.491 -20.466 1.00 90.81 430 GLY A O 1
ATOM 3424 N N . PRO A 1 431 ? 25.452 -2.849 -21.601 1.00 93.94 431 PRO A N 1
ATOM 3425 C CA . PRO A 1 431 ? 26.203 -2.428 -20.415 1.00 93.94 431 PRO A CA 1
ATOM 3426 C C . PRO A 1 431 ? 25.520 -1.329 -19.591 1.00 93.94 431 PRO A C 1
ATOM 3428 O O . PRO A 1 431 ? 25.626 -1.344 -18.366 1.00 93.94 431 PRO A O 1
ATOM 3431 N N . ILE A 1 432 ? 24.796 -0.412 -20.246 1.00 92.00 432 ILE A N 1
ATOM 3432 C CA . ILE A 1 432 ? 24.041 0.661 -19.578 1.00 92.00 432 ILE A CA 1
ATOM 3433 C C . ILE A 1 432 ? 22.918 0.054 -18.735 1.00 92.00 432 ILE A C 1
ATOM 3435 O O . ILE A 1 432 ? 22.812 0.347 -17.551 1.00 92.00 432 ILE A O 1
ATOM 3439 N N . GLY A 1 433 ? 22.152 -0.878 -19.302 1.00 91.56 433 GLY A N 1
ATOM 3440 C CA . GLY A 1 433 ? 21.121 -1.607 -18.572 1.00 91.56 433 GLY A CA 1
ATOM 3441 C C . GLY A 1 433 ? 21.634 -2.334 -17.337 1.00 91.56 433 GLY A C 1
ATOM 3442 O O . GLY A 1 433 ? 21.019 -2.300 -16.277 1.00 91.56 433 GLY A O 1
ATOM 3443 N N . VAL A 1 434 ? 22.797 -2.985 -17.455 1.00 95.25 434 VAL A N 1
ATOM 3444 C CA . VAL A 1 434 ? 23.434 -3.668 -16.316 1.00 95.25 434 VAL A CA 1
ATOM 3445 C C . VAL A 1 434 ? 23.802 -2.675 -15.215 1.00 95.25 434 VAL A C 1
ATOM 3447 O O . VAL A 1 434 ? 23.659 -2.999 -14.038 1.00 95.25 434 VAL A O 1
ATOM 3450 N N . HIS A 1 435 ? 24.271 -1.480 -15.576 1.00 96.00 435 HIS A N 1
ATOM 3451 C CA . HIS A 1 435 ? 24.542 -0.421 -14.609 1.00 96.00 435 HIS A CA 1
ATOM 3452 C C . HIS A 1 435 ? 23.253 0.068 -13.934 1.00 96.00 435 HIS A C 1
ATOM 3454 O O . HIS A 1 435 ? 23.192 0.080 -12.707 1.00 96.00 435 HIS A O 1
ATOM 3460 N N . ASN A 1 436 ? 22.214 0.368 -14.715 1.00 95.56 436 ASN A N 1
ATOM 3461 C CA . ASN A 1 436 ? 20.930 0.850 -14.206 1.00 95.56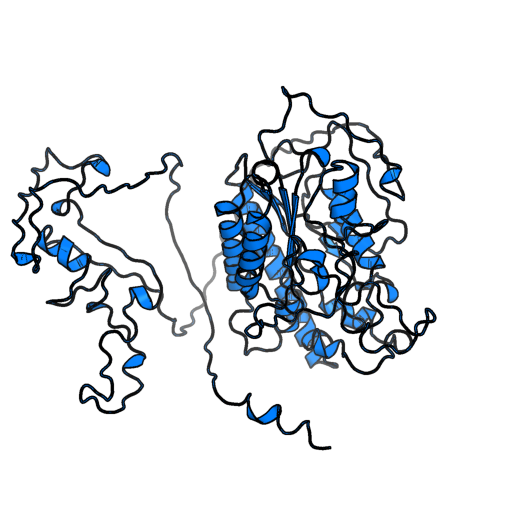 436 ASN A CA 1
ATOM 3462 C C . ASN A 1 436 ? 20.284 -0.153 -13.241 1.00 95.56 436 ASN A C 1
ATOM 3464 O O . ASN A 1 436 ? 19.906 0.221 -12.135 1.00 95.56 436 ASN A O 1
ATOM 3468 N N . ARG A 1 437 ? 20.239 -1.444 -13.600 1.00 96.75 437 ARG A N 1
ATOM 3469 C CA . ARG A 1 437 ? 19.704 -2.498 -12.723 1.00 96.75 437 ARG A CA 1
ATOM 3470 C C . ARG A 1 437 ? 20.458 -2.600 -11.393 1.00 96.75 437 ARG A C 1
ATOM 3472 O O . ARG A 1 437 ? 19.825 -2.753 -10.360 1.00 96.75 437 ARG A O 1
ATOM 3479 N N . ARG A 1 438 ? 21.785 -2.405 -11.376 1.00 97.56 438 ARG A N 1
ATOM 3480 C CA . ARG A 1 438 ? 22.549 -2.336 -10.112 1.00 97.56 438 ARG A CA 1
ATOM 3481 C C . ARG A 1 438 ? 22.172 -1.123 -9.260 1.00 97.56 438 ARG A C 1
ATOM 3483 O O . ARG A 1 438 ? 22.129 -1.243 -8.040 1.00 97.56 438 ARG A O 1
ATOM 3490 N N . GLN A 1 439 ? 21.911 0.032 -9.877 1.00 96.94 439 GLN A N 1
ATOM 3491 C CA . GLN A 1 439 ? 21.431 1.214 -9.149 1.00 96.94 439 GLN A CA 1
ATOM 3492 C C . GLN A 1 439 ? 20.039 0.965 -8.550 1.00 96.94 439 GLN A C 1
ATOM 3494 O O . GLN A 1 439 ? 19.794 1.353 -7.409 1.00 96.94 439 GLN A O 1
ATOM 3499 N N . MET A 1 440 ? 19.159 0.274 -9.284 1.00 97.25 440 MET A N 1
ATOM 3500 C CA . MET A 1 440 ? 17.845 -0.150 -8.787 1.00 97.25 440 MET A CA 1
ATOM 3501 C C . MET A 1 440 ? 17.966 -1.102 -7.592 1.00 97.25 440 MET A C 1
ATOM 3503 O O . MET A 1 440 ? 17.335 -0.864 -6.563 1.00 97.25 440 MET A O 1
ATOM 3507 N N . ASP A 1 441 ? 18.808 -2.137 -7.695 1.00 97.31 441 ASP A N 1
ATOM 3508 C CA . ASP A 1 441 ? 19.072 -3.089 -6.605 1.00 97.31 441 ASP A CA 1
ATOM 3509 C C . ASP A 1 441 ? 19.561 -2.361 -5.344 1.00 97.31 441 ASP A C 1
ATOM 3511 O O . ASP A 1 441 ? 19.101 -2.613 -4.227 1.00 97.31 441 ASP A O 1
ATOM 3515 N N . GLU A 1 442 ? 20.502 -1.427 -5.519 1.00 97.50 442 GLU A N 1
ATOM 3516 C CA . GLU A 1 442 ? 21.068 -0.657 -4.416 1.00 97.50 442 GLU A CA 1
ATOM 3517 C C . GLU A 1 442 ? 20.022 0.245 -3.755 1.00 97.50 442 GLU A C 1
ATOM 3519 O O . GLU A 1 442 ? 19.993 0.338 -2.524 1.00 97.50 442 GLU A O 1
ATOM 3524 N N . LEU A 1 443 ? 19.172 0.905 -4.546 1.00 97.12 443 LEU A N 1
ATOM 3525 C CA . LEU A 1 443 ? 18.121 1.768 -4.016 1.00 97.12 443 LEU A CA 1
ATOM 3526 C C . LEU A 1 443 ? 17.039 0.965 -3.289 1.00 97.12 443 LEU A C 1
ATOM 3528 O O . LEU A 1 443 ? 16.680 1.345 -2.178 1.00 97.12 443 LEU A O 1
ATOM 3532 N N . SER A 1 444 ? 16.608 -0.169 -3.848 1.00 96.81 444 SER A N 1
ATOM 3533 C CA . SER A 1 444 ? 15.643 -1.083 -3.211 1.00 96.81 444 SER A CA 1
ATOM 3534 C C . SER A 1 444 ? 16.142 -1.519 -1.832 1.00 96.81 444 SER A C 1
ATOM 3536 O O . SER A 1 444 ? 15.443 -1.397 -0.828 1.00 96.81 444 SER A O 1
ATOM 3538 N N . ARG A 1 445 ? 17.421 -1.919 -1.741 1.00 96.62 445 ARG A N 1
ATOM 3539 C CA . ARG A 1 445 ? 18.058 -2.257 -0.459 1.00 96.62 445 ARG A CA 1
ATOM 3540 C C . ARG A 1 445 ? 18.052 -1.075 0.514 1.00 96.62 445 ARG A C 1
ATOM 3542 O O . ARG A 1 445 ? 17.784 -1.263 1.695 1.00 96.62 445 ARG A O 1
ATOM 3549 N N . LYS A 1 446 ? 18.370 0.138 0.050 1.00 97.69 446 LYS A N 1
ATOM 3550 C CA . LYS A 1 446 ? 18.354 1.346 0.894 1.00 97.69 446 LYS A CA 1
ATOM 3551 C C . LYS A 1 446 ? 16.947 1.681 1.396 1.00 97.69 446 LYS A C 1
ATOM 3553 O O . LYS A 1 446 ? 16.811 2.073 2.550 1.00 97.69 446 LYS A O 1
ATOM 3558 N N . TYR A 1 447 ? 15.916 1.510 0.571 1.00 97.94 447 TYR A N 1
ATOM 3559 C CA . TYR A 1 447 ? 14.523 1.714 0.979 1.00 97.94 447 TYR A CA 1
ATOM 3560 C C . TYR A 1 447 ? 14.098 0.695 2.036 1.00 97.94 447 TYR A C 1
ATOM 3562 O O . TYR A 1 447 ? 13.573 1.096 3.071 1.00 97.94 447 TYR A O 1
ATOM 3570 N N . ASN A 1 448 ? 14.449 -0.582 1.873 1.00 96.25 448 ASN A N 1
ATOM 3571 C CA . ASN A 1 448 ? 14.156 -1.614 2.878 1.00 96.25 448 ASN A CA 1
ATOM 3572 C C . ASN A 1 448 ? 14.891 -1.368 4.205 1.00 96.25 448 ASN A C 1
ATOM 3574 O O . ASN A 1 448 ? 14.315 -1.527 5.282 1.00 96.25 448 ASN A O 1
ATOM 3578 N N . GLU A 1 449 ? 16.137 -0.884 4.164 1.00 95.88 449 GLU A N 1
ATOM 3579 C CA . GLU A 1 449 ? 16.837 -0.443 5.379 1.00 95.88 449 GLU A CA 1
ATOM 3580 C C . GLU A 1 449 ? 16.181 0.793 6.021 1.00 95.88 449 GLU A C 1
ATOM 3582 O O . GLU A 1 449 ? 16.145 0.897 7.249 1.00 95.88 449 GLU A O 1
ATOM 3587 N N . ALA A 1 450 ? 15.633 1.722 5.232 1.00 97.69 450 ALA A N 1
ATOM 3588 C CA . ALA A 1 450 ? 14.859 2.850 5.751 1.00 97.69 450 ALA A CA 1
ATOM 3589 C C . ALA A 1 450 ? 13.549 2.394 6.410 1.00 97.69 450 ALA A C 1
ATOM 3591 O O . ALA A 1 450 ? 13.260 2.815 7.530 1.00 97.69 450 ALA A O 1
ATOM 3592 N N . ILE A 1 451 ? 12.800 1.482 5.783 1.00 96.62 451 ILE A N 1
ATOM 3593 C CA . ILE A 1 451 ? 11.583 0.877 6.352 1.00 96.62 451 ILE A CA 1
ATOM 3594 C C . ILE A 1 451 ? 11.903 0.216 7.692 1.00 96.62 451 ILE A C 1
ATOM 3596 O O . ILE A 1 451 ? 11.221 0.468 8.686 1.00 96.62 451 ILE A O 1
ATOM 3600 N N . LYS A 1 452 ? 12.993 -0.552 7.764 1.00 94.50 452 LYS A N 1
ATOM 3601 C CA . LYS A 1 452 ? 13.455 -1.172 9.010 1.00 94.50 452 LYS A CA 1
ATOM 3602 C C . LYS A 1 452 ? 13.730 -0.146 10.110 1.00 94.50 452 LYS A C 1
ATOM 3604 O O . LYS A 1 452 ? 13.314 -0.355 11.250 1.00 94.50 452 LYS A O 1
ATOM 3609 N N . ARG A 1 453 ? 14.394 0.973 9.791 1.00 95.88 453 ARG A N 1
ATOM 3610 C CA . ARG A 1 453 ? 14.629 2.064 10.757 1.00 95.88 453 ARG A CA 1
ATOM 3611 C C . ARG A 1 453 ? 13.327 2.709 11.225 1.00 95.88 453 ARG A C 1
ATOM 3613 O O . ARG A 1 453 ? 13.186 2.964 12.417 1.00 95.88 453 ARG A O 1
ATOM 3620 N N . ILE A 1 454 ? 12.374 2.930 10.321 1.00 96.81 454 ILE A N 1
ATOM 3621 C CA . ILE A 1 454 ? 11.052 3.486 10.643 1.00 96.81 454 ILE A CA 1
ATOM 3622 C C . ILE A 1 454 ? 10.291 2.551 11.588 1.00 96.81 454 ILE A C 1
ATOM 3624 O O . ILE A 1 454 ? 9.819 2.977 12.642 1.00 96.81 454 ILE A O 1
ATOM 3628 N N . VAL A 1 455 ? 10.210 1.263 11.255 1.00 94.44 455 VAL A N 1
ATOM 3629 C CA . VAL A 1 455 ? 9.549 0.245 12.087 1.00 94.44 455 VAL A CA 1
ATOM 3630 C C . VAL A 1 455 ? 10.214 0.178 13.461 1.00 94.44 455 VAL A C 1
ATOM 3632 O O . VAL A 1 455 ? 9.526 0.208 14.483 1.00 94.44 455 VAL A O 1
ATOM 3635 N N . GLN A 1 456 ? 11.551 0.184 13.510 1.00 94.06 456 GLN A N 1
ATOM 3636 C CA . GLN A 1 456 ? 12.295 0.235 14.766 1.00 94.06 456 GLN A CA 1
ATOM 3637 C C . GLN A 1 456 ? 11.939 1.489 15.583 1.00 94.06 456 GLN A C 1
ATOM 3639 O O . GLN A 1 456 ? 11.614 1.362 16.765 1.00 94.06 456 GLN A O 1
ATOM 3644 N N . TYR A 1 457 ? 11.930 2.672 14.965 1.00 95.94 457 TYR A N 1
ATOM 3645 C CA . TYR A 1 457 ? 11.604 3.946 15.615 1.00 95.94 457 TYR A CA 1
ATOM 3646 C C . TYR A 1 457 ? 10.229 3.930 16.300 1.00 95.94 457 TYR A C 1
ATOM 3648 O O . TYR A 1 457 ? 10.102 4.372 17.447 1.00 95.94 457 TYR A O 1
ATOM 3656 N N . TYR A 1 458 ? 9.205 3.385 15.637 1.00 95.12 458 TYR A N 1
ATOM 3657 C CA . TYR A 1 458 ? 7.870 3.247 16.228 1.00 95.12 458 TYR A CA 1
ATOM 3658 C C . TYR A 1 458 ? 7.792 2.123 17.259 1.00 95.12 458 TYR A C 1
ATOM 3660 O O . TYR A 1 458 ? 7.111 2.264 18.274 1.00 95.12 458 TYR A O 1
ATOM 3668 N N . SER A 1 459 ? 8.534 1.032 17.066 1.00 91.81 459 SER A N 1
ATOM 3669 C CA . SER A 1 459 ? 8.590 -0.055 18.048 1.00 91.81 459 SER A CA 1
ATOM 3670 C C . SER A 1 459 ? 9.199 0.394 19.384 1.00 91.81 459 SER A C 1
ATOM 3672 O O . SER A 1 459 ? 8.791 -0.101 20.438 1.00 91.81 459 SER A O 1
ATOM 3674 N N . GLU A 1 460 ? 10.135 1.350 19.365 1.00 93.44 460 GLU A N 1
ATOM 3675 C CA . GLU A 1 460 ? 10.770 1.939 20.553 1.00 93.44 460 GLU A CA 1
ATOM 3676 C C . GLU A 1 460 ? 9.859 2.940 21.287 1.00 93.44 460 GLU A C 1
ATOM 3678 O O . GLU A 1 460 ? 10.150 3.326 22.422 1.00 93.44 460 GLU A O 1
ATOM 3683 N N . GLN A 1 461 ? 8.729 3.310 20.679 1.00 91.75 461 GLN A N 1
ATOM 3684 C CA . GLN A 1 461 ? 7.719 4.223 21.215 1.00 91.75 461 GLN A CA 1
ATOM 3685 C C . GLN A 1 461 ? 6.346 3.534 21.250 1.00 91.75 461 GLN A C 1
ATOM 3687 O O . GLN A 1 461 ? 5.445 3.895 20.491 1.00 91.75 461 GLN A O 1
ATOM 3692 N N . PRO A 1 462 ? 6.172 2.513 22.110 1.00 90.00 462 PRO A N 1
ATOM 3693 C CA . PRO A 1 462 ? 4.967 1.696 22.110 1.00 90.00 462 PRO A CA 1
ATOM 3694 C C . PRO A 1 462 ? 3.716 2.531 22.397 1.00 90.00 462 PRO A C 1
ATOM 3696 O O . PRO A 1 462 ? 3.701 3.372 23.298 1.00 90.00 462 PRO A O 1
ATOM 3699 N N . SER A 1 463 ? 2.649 2.241 21.657 1.00 94.56 463 SER A N 1
ATOM 3700 C CA . SER A 1 463 ? 1.322 2.820 21.834 1.00 94.56 463 SER A CA 1
ATOM 3701 C C . SER A 1 463 ? 0.285 1.706 21.872 1.00 94.56 463 SER A C 1
ATOM 3703 O O . SER A 1 463 ? 0.386 0.725 21.143 1.00 94.56 463 SER A O 1
ATOM 3705 N N . ASN A 1 464 ? -0.752 1.880 22.691 1.00 96.06 464 ASN A N 1
ATOM 3706 C CA . ASN A 1 464 ? -1.892 0.965 22.683 1.00 96.06 464 ASN A CA 1
ATOM 3707 C C . ASN A 1 464 ? -2.792 1.168 21.460 1.00 96.06 464 ASN A C 1
ATOM 3709 O O . ASN A 1 464 ? -3.531 0.268 21.094 1.00 96.06 464 ASN A O 1
ATOM 3713 N N . THR A 1 465 ? -2.750 2.324 20.811 1.00 96.31 465 THR A N 1
ATOM 3714 C CA . THR A 1 465 ? -3.684 2.663 19.727 1.00 96.31 465 THR A CA 1
ATOM 3715 C C . THR A 1 465 ? -3.007 2.732 18.364 1.00 96.31 465 THR A C 1
ATOM 3717 O O . THR A 1 465 ? -3.661 3.032 17.370 1.00 96.31 465 THR A O 1
ATOM 3720 N N . PHE A 1 466 ? -1.698 2.490 18.301 1.00 98.12 466 PHE A N 1
ATOM 3721 C CA . PHE A 1 466 ? -0.934 2.659 17.077 1.00 98.12 466 PHE A CA 1
ATOM 3722 C C . PHE A 1 466 ? 0.284 1.743 17.036 1.00 98.12 466 PHE A C 1
ATOM 3724 O O . PHE A 1 466 ? 1.030 1.654 18.011 1.00 98.12 466 PHE A O 1
ATOM 3731 N N . ALA A 1 467 ? 0.516 1.110 15.891 1.00 97.31 467 ALA A N 1
ATOM 3732 C CA . ALA A 1 467 ? 1.741 0.372 15.631 1.00 97.31 467 ALA A CA 1
ATOM 3733 C C . ALA A 1 467 ? 2.119 0.418 14.153 1.00 97.31 467 ALA A C 1
ATOM 3735 O O . ALA A 1 467 ? 1.255 0.472 13.281 1.00 97.31 467 ALA A O 1
ATOM 3736 N N . VAL A 1 468 ? 3.421 0.324 13.890 1.00 97.25 468 VAL A N 1
ATOM 3737 C CA . VAL A 1 468 ? 3.968 0.094 12.554 1.00 97.25 468 VAL A CA 1
ATOM 3738 C C . VAL A 1 468 ? 4.682 -1.245 12.577 1.00 97.25 468 VAL A C 1
ATOM 3740 O O . VAL A 1 468 ? 5.522 -1.482 13.447 1.00 97.25 468 VAL A O 1
ATOM 3743 N N . ILE A 1 469 ? 4.325 -2.118 11.646 1.00 94.81 469 ILE A N 1
ATOM 3744 C CA . ILE A 1 469 ? 4.904 -3.448 11.490 1.00 94.81 469 ILE A CA 1
ATOM 3745 C C . ILE A 1 469 ? 5.431 -3.612 10.071 1.00 94.81 469 ILE A C 1
ATOM 3747 O O . ILE A 1 469 ? 4.985 -2.948 9.137 1.00 94.81 469 ILE A O 1
ATOM 3751 N N . ASN A 1 470 ? 6.375 -4.524 9.916 1.00 92.44 470 ASN A N 1
ATOM 3752 C CA . ASN A 1 470 ? 6.871 -4.961 8.626 1.00 92.44 470 ASN A CA 1
ATOM 3753 C C . ASN A 1 470 ? 7.268 -6.432 8.750 1.00 92.44 470 ASN A C 1
ATOM 3755 O O . ASN A 1 470 ? 7.826 -6.859 9.765 1.00 92.44 470 ASN A O 1
ATOM 3759 N N . HIS A 1 471 ? 6.947 -7.202 7.717 1.00 83.75 471 HIS A N 1
ATOM 3760 C CA . HIS A 1 471 ? 7.440 -8.561 7.569 1.00 83.75 471 HIS A CA 1
ATOM 3761 C C . HIS A 1 471 ? 8.534 -8.528 6.516 1.00 83.75 471 HIS A C 1
ATOM 3763 O O . HIS A 1 471 ? 8.242 -8.313 5.340 1.00 83.75 471 HIS A O 1
ATOM 3769 N N . HIS A 1 472 ? 9.775 -8.740 6.949 1.00 87.50 472 HIS A N 1
ATOM 3770 C CA . HIS A 1 472 ? 10.905 -8.640 6.044 1.00 87.50 472 HIS A CA 1
ATOM 3771 C C . HIS A 1 472 ? 10.892 -9.801 5.042 1.00 87.50 472 HIS A C 1
ATOM 3773 O O . HIS A 1 472 ? 11.135 -10.955 5.419 1.00 87.50 472 HIS A O 1
ATOM 3779 N N . PHE A 1 473 ? 10.617 -9.511 3.771 1.00 88.31 473 PHE A N 1
ATOM 3780 C CA . PHE A 1 473 ? 10.538 -10.508 2.704 1.00 88.31 473 PHE A CA 1
ATOM 3781 C C . PHE A 1 473 ? 11.429 -10.127 1.535 1.00 88.31 473 PHE A C 1
ATOM 3783 O O . PHE A 1 473 ? 11.305 -9.052 0.960 1.00 88.31 473 PHE A O 1
ATOM 3790 N N . GLU A 1 474 ? 12.266 -11.070 1.121 1.00 91.00 474 GLU A N 1
ATOM 3791 C CA . GLU A 1 474 ? 13.050 -10.950 -0.100 1.00 91.00 474 GLU A CA 1
ATOM 3792 C C . GLU A 1 474 ? 12.432 -11.865 -1.158 1.00 91.00 474 GLU A C 1
ATOM 3794 O O . GLU A 1 474 ? 12.610 -13.082 -1.125 1.00 91.00 474 GLU A O 1
ATOM 3799 N N . TYR A 1 475 ? 11.646 -11.297 -2.071 1.00 90.75 475 TYR A N 1
ATOM 3800 C CA . TYR A 1 475 ? 11.020 -12.065 -3.145 1.00 90.75 475 TYR A CA 1
ATOM 3801 C C . TYR A 1 475 ? 12.038 -12.342 -4.251 1.00 90.75 475 TYR A C 1
ATOM 3803 O O . TYR A 1 475 ? 12.573 -11.423 -4.871 1.00 90.75 475 TYR A O 1
ATOM 3811 N N . ASN A 1 476 ? 12.292 -13.621 -4.519 1.00 93.75 476 ASN A N 1
ATOM 3812 C CA . ASN A 1 476 ? 13.142 -14.050 -5.621 1.00 93.75 476 ASN A CA 1
ATOM 3813 C C . ASN A 1 476 ? 12.318 -14.131 -6.909 1.00 93.75 476 ASN A C 1
ATOM 3815 O O . ASN A 1 476 ? 11.928 -15.220 -7.338 1.00 93.75 476 ASN A O 1
ATOM 3819 N N . LEU A 1 477 ? 12.063 -12.979 -7.526 1.00 92.81 477 LEU A N 1
ATOM 3820 C CA . LEU A 1 477 ? 11.244 -12.866 -8.734 1.00 92.81 477 LEU A CA 1
ATOM 3821 C C . LEU A 1 477 ? 11.816 -13.693 -9.893 1.00 92.81 477 LEU A C 1
ATOM 3823 O O . LEU A 1 477 ? 11.064 -14.213 -10.706 1.00 92.81 477 LEU A O 1
ATOM 3827 N N . THR A 1 478 ? 13.136 -13.911 -9.939 1.00 90.06 478 THR A N 1
ATOM 3828 C CA . THR A 1 478 ? 13.747 -14.781 -10.965 1.00 90.06 478 THR A CA 1
ATOM 3829 C C . THR A 1 478 ? 13.333 -16.252 -10.866 1.00 90.06 478 THR A C 1
ATOM 3831 O O . THR A 1 478 ? 13.490 -16.991 -11.835 1.00 90.06 478 THR A O 1
ATOM 3834 N N . SER A 1 479 ? 12.811 -16.689 -9.714 1.00 89.81 479 SER A N 1
ATOM 3835 C CA . SER A 1 479 ? 12.286 -18.049 -9.526 1.00 89.81 479 SER A CA 1
ATOM 3836 C C . SER A 1 479 ? 10.828 -18.208 -9.956 1.00 89.81 479 SER A C 1
ATOM 3838 O O . SER A 1 479 ? 10.299 -19.318 -9.897 1.00 89.81 479 SER A O 1
ATOM 3840 N N . PHE A 1 480 ? 10.155 -17.116 -10.325 1.00 94.88 480 PHE A N 1
ATOM 3841 C CA . PHE A 1 480 ? 8.718 -17.134 -10.569 1.00 94.88 480 PHE A CA 1
ATOM 3842 C C . PHE A 1 480 ? 8.434 -17.536 -12.017 1.00 94.88 480 PHE A C 1
ATOM 3844 O O . PHE A 1 480 ? 9.260 -17.301 -12.898 1.00 94.88 480 PHE A O 1
ATOM 3851 N N . PRO A 1 481 ? 7.290 -18.178 -12.294 1.00 94.62 481 PRO A N 1
ATOM 3852 C CA . PRO A 1 481 ? 6.870 -18.418 -13.664 1.00 94.62 481 PRO A CA 1
ATOM 3853 C C . PRO A 1 481 ? 6.455 -17.094 -14.322 1.00 94.62 481 PRO A C 1
ATOM 3855 O O . PRO A 1 481 ? 6.049 -16.150 -13.643 1.00 94.62 481 PRO A O 1
ATOM 3858 N N . ILE A 1 482 ? 6.543 -17.009 -15.651 1.00 91.31 482 ILE A N 1
ATOM 3859 C CA . ILE A 1 482 ? 6.233 -15.767 -16.379 1.00 91.31 482 ILE A CA 1
ATOM 3860 C C . ILE A 1 482 ? 4.782 -15.299 -16.179 1.00 91.31 482 ILE A C 1
ATOM 3862 O O . ILE A 1 482 ? 4.522 -14.104 -16.106 1.00 91.31 482 ILE A O 1
ATOM 3866 N N . ASP A 1 483 ? 3.855 -16.233 -15.971 1.00 91.12 483 ASP A N 1
ATOM 3867 C CA . ASP A 1 483 ? 2.438 -15.966 -15.708 1.00 91.12 483 ASP A CA 1
ATOM 3868 C C . ASP A 1 483 ? 2.148 -15.469 -14.278 1.00 91.12 483 ASP A C 1
ATOM 3870 O O . ASP A 1 483 ? 0.996 -15.224 -13.909 1.00 91.12 483 ASP A O 1
ATOM 3874 N N . SER A 1 484 ? 3.193 -15.291 -13.464 1.00 93.56 484 SER A N 1
ATOM 3875 C CA . SER A 1 484 ? 3.135 -14.490 -12.238 1.00 93.56 484 SER A CA 1
ATOM 3876 C C . SER A 1 484 ? 3.077 -12.985 -12.522 1.00 93.56 484 SER A C 1
ATOM 3878 O O . SER A 1 484 ? 2.717 -12.219 -11.631 1.00 93.56 484 SER A O 1
ATOM 3880 N N . LEU A 1 485 ? 3.389 -12.560 -13.749 1.00 90.94 485 LEU A N 1
ATOM 3881 C CA . LEU A 1 485 ? 3.250 -11.184 -14.218 1.00 90.94 485 LEU A CA 1
ATOM 3882 C C . LEU A 1 485 ? 2.007 -11.048 -15.088 1.00 90.94 485 LEU A C 1
ATOM 3884 O O . LEU A 1 485 ? 1.606 -12.001 -15.758 1.00 90.94 485 LEU A O 1
ATOM 3888 N N . SER A 1 486 ? 1.402 -9.867 -15.097 1.00 87.62 486 SER A N 1
ATOM 3889 C CA . SER A 1 486 ? 0.303 -9.537 -15.986 1.00 87.62 486 SER A CA 1
ATOM 3890 C C . SER A 1 486 ? 0.728 -9.760 -17.431 1.00 87.62 486 SER A C 1
ATOM 3892 O O . SER A 1 486 ? 1.812 -9.369 -17.864 1.00 87.62 486 SER A O 1
ATOM 3894 N N . CYS A 1 487 ? -0.151 -10.389 -18.196 1.00 82.12 487 CYS A N 1
ATOM 3895 C CA . CYS A 1 487 ? 0.035 -10.586 -19.626 1.00 82.12 487 CYS A CA 1
ATOM 3896 C C . CYS A 1 487 ? -0.183 -9.290 -20.437 1.00 82.12 487 CYS A C 1
ATOM 3898 O O . CYS A 1 487 ? 0.005 -9.286 -21.654 1.00 82.12 487 CYS A O 1
ATOM 3900 N N . VAL A 1 488 ? -0.600 -8.201 -19.779 1.00 80.25 488 VAL A N 1
ATOM 3901 C CA . VAL A 1 488 ? -0.790 -6.877 -20.385 1.00 80.25 488 VAL A CA 1
ATOM 3902 C C . VAL A 1 488 ? 0.549 -6.196 -20.638 1.00 80.25 488 VAL A C 1
ATOM 3904 O O . VAL A 1 488 ? 0.822 -5.778 -21.760 1.00 80.25 488 VAL A O 1
ATOM 3907 N N . ASP A 1 489 ? 1.380 -6.101 -19.601 1.00 80.88 489 ASP A N 1
ATOM 3908 C CA . ASP A 1 489 ? 2.622 -5.321 -19.609 1.00 80.88 489 ASP A CA 1
ATOM 3909 C C . ASP A 1 489 ? 3.873 -6.154 -19.303 1.00 80.88 489 ASP A C 1
ATOM 3911 O O . ASP A 1 489 ? 4.989 -5.650 -19.421 1.00 80.88 489 ASP A O 1
ATOM 3915 N N . CYS A 1 490 ? 3.717 -7.432 -18.935 1.00 86.06 490 CYS A N 1
ATOM 3916 C CA . CYS A 1 490 ? 4.809 -8.293 -18.483 1.00 86.06 490 CYS A CA 1
ATOM 3917 C C . CYS A 1 490 ? 5.652 -7.677 -17.356 1.00 86.06 490 CYS A C 1
ATOM 3919 O O . CYS A 1 490 ? 6.861 -7.907 -17.276 1.00 86.06 490 CYS A O 1
ATOM 3921 N N . PHE A 1 491 ? 5.033 -6.883 -16.490 1.00 88.56 491 PHE A N 1
ATOM 3922 C CA . PHE A 1 491 ? 5.718 -6.145 -15.443 1.00 88.56 491 PHE A CA 1
ATOM 3923 C C . PHE A 1 491 ? 4.962 -6.206 -14.122 1.00 88.56 491 PHE A C 1
ATOM 3925 O O . PHE A 1 491 ? 5.524 -6.668 -13.125 1.00 88.56 491 PHE A O 1
ATOM 3932 N N . HIS A 1 492 ? 3.697 -5.785 -14.105 1.00 92.50 492 HIS A N 1
ATOM 3933 C CA . HIS A 1 492 ? 2.905 -5.791 -12.882 1.00 92.50 492 HIS A CA 1
ATOM 3934 C C . HIS A 1 492 ? 2.552 -7.225 -12.466 1.00 92.50 492 HIS A C 1
ATOM 3936 O O . HIS A 1 492 ? 2.473 -8.114 -13.312 1.00 92.50 492 HIS A O 1
ATOM 3942 N N . PRO A 1 493 ? 2.341 -7.499 -11.170 1.00 95.06 493 PRO A N 1
ATOM 3943 C CA . PRO A 1 493 ? 1.879 -8.805 -10.709 1.00 95.06 493 PRO A CA 1
ATOM 3944 C C . PRO A 1 493 ? 0.550 -9.226 -11.354 1.00 95.06 493 PRO A C 1
ATOM 3946 O O . PRO A 1 493 ? -0.407 -8.459 -11.377 1.00 95.06 493 PRO A O 1
ATOM 3949 N N . SER A 1 494 ? 0.450 -10.474 -11.819 1.00 94.06 494 SER A N 1
ATOM 3950 C CA . SER A 1 494 ? -0.849 -11.069 -12.151 1.00 94.06 494 SER A CA 1
ATOM 3951 C C . SER A 1 494 ? -1.622 -11.411 -10.878 1.00 94.06 494 SER A C 1
ATOM 3953 O O . SER A 1 494 ? -1.063 -11.433 -9.770 1.00 94.06 494 SER A O 1
ATOM 3955 N N . THR A 1 495 ? -2.891 -11.799 -11.027 1.00 95.25 495 THR A N 1
ATOM 3956 C CA . THR A 1 495 ? -3.688 -12.371 -9.938 1.00 95.25 495 THR A CA 1
ATOM 3957 C C . THR A 1 495 ? -2.895 -13.453 -9.196 1.00 95.25 495 THR A C 1
ATOM 3959 O O . THR A 1 495 ? -2.856 -13.444 -7.971 1.00 95.25 495 THR A O 1
ATOM 3962 N N . LYS A 1 496 ? -2.155 -14.337 -9.882 1.00 95.88 496 LYS A N 1
ATOM 3963 C CA . LYS A 1 496 ? -1.399 -15.425 -9.227 1.00 95.88 496 LYS A CA 1
ATOM 3964 C C . LYS A 1 496 ? -0.339 -14.909 -8.246 1.00 95.88 496 LYS A C 1
ATOM 3966 O O . LYS A 1 496 ? -0.204 -15.456 -7.149 1.00 95.88 496 LYS A O 1
ATOM 3971 N N . LEU A 1 497 ? 0.396 -13.858 -8.608 1.00 96.25 497 LEU A N 1
ATOM 3972 C CA . LEU A 1 497 ? 1.386 -13.263 -7.711 1.00 96.25 497 LEU A CA 1
ATOM 3973 C C . LEU A 1 497 ? 0.716 -12.482 -6.574 1.00 96.25 497 LEU A C 1
ATOM 3975 O O . LEU A 1 497 ? 1.144 -12.613 -5.426 1.00 96.25 497 LEU A O 1
ATOM 3979 N N . HIS A 1 498 ? -0.389 -11.779 -6.835 1.00 98.06 498 HIS A N 1
ATOM 3980 C CA . HIS A 1 498 ? -1.199 -11.179 -5.769 1.00 98.06 498 HIS A CA 1
ATOM 3981 C C . HIS A 1 498 ? -1.626 -12.209 -4.714 1.00 98.06 498 HIS A C 1
ATOM 3983 O O . HIS A 1 498 ? -1.454 -11.980 -3.514 1.00 98.06 498 HIS A O 1
ATOM 3989 N N . GLN A 1 499 ? -2.092 -13.383 -5.144 1.00 98.00 499 GLN A N 1
ATOM 3990 C CA . GLN A 1 499 ? -2.477 -14.470 -4.242 1.00 98.00 499 GLN A CA 1
ATOM 3991 C C . GLN A 1 499 ? -1.294 -14.982 -3.406 1.00 98.00 499 GLN A C 1
ATOM 3993 O O . GLN A 1 499 ? -1.448 -15.242 -2.208 1.00 98.00 499 GLN A O 1
ATOM 3998 N N . LEU A 1 500 ? -0.110 -15.131 -4.013 1.00 96.81 500 LEU A N 1
ATOM 3999 C CA . LEU A 1 500 ? 1.104 -15.552 -3.308 1.00 96.81 500 LEU A CA 1
ATOM 4000 C C . LEU A 1 500 ? 1.503 -14.537 -2.229 1.00 96.81 500 LEU A C 1
ATOM 4002 O O . LEU A 1 500 ? 1.788 -14.933 -1.094 1.00 96.81 500 LEU A O 1
ATOM 4006 N N . VAL A 1 501 ? 1.494 -13.244 -2.559 1.00 96.56 501 VAL A N 1
ATOM 4007 C CA . VAL A 1 501 ? 1.821 -12.154 -1.625 1.00 96.56 501 VAL A CA 1
ATOM 4008 C C . VAL A 1 501 ? 0.811 -12.107 -0.476 1.00 96.56 501 VAL A C 1
ATOM 4010 O O . VAL A 1 501 ? 1.218 -12.107 0.687 1.00 96.56 501 VAL A O 1
ATOM 4013 N N . ALA A 1 502 ? -0.494 -12.171 -0.770 1.00 97.94 502 ALA A N 1
ATOM 4014 C CA . ALA A 1 502 ? -1.552 -12.171 0.244 1.00 97.94 502 ALA A CA 1
ATOM 4015 C C . ALA A 1 502 ? -1.380 -13.317 1.251 1.00 97.94 502 ALA A C 1
ATOM 4017 O O . ALA A 1 502 ? -1.379 -13.091 2.462 1.00 97.94 502 ALA A O 1
ATOM 4018 N N . LYS A 1 503 ? -1.168 -14.546 0.763 1.00 97.50 503 LYS A N 1
ATOM 4019 C CA . LYS A 1 503 ? -0.925 -15.728 1.608 1.00 97.50 503 LYS A CA 1
ATOM 4020 C C . LYS A 1 503 ? 0.355 -15.593 2.431 1.00 97.50 503 LYS A C 1
ATOM 4022 O O . LYS A 1 503 ? 0.379 -15.967 3.599 1.00 97.50 503 LYS A O 1
ATOM 4027 N N . THR A 1 504 ? 1.421 -15.065 1.833 1.00 95.00 504 THR A N 1
ATOM 4028 C CA . THR A 1 504 ? 2.721 -14.901 2.500 1.00 95.00 504 THR A CA 1
ATOM 4029 C C . THR A 1 504 ? 2.638 -13.905 3.656 1.00 95.00 504 THR A C 1
ATOM 4031 O O . THR A 1 504 ? 3.100 -14.216 4.758 1.00 95.00 504 THR A O 1
ATOM 4034 N N . LEU A 1 505 ? 1.990 -12.756 3.441 1.00 94.88 505 LEU A N 1
ATOM 4035 C CA . LEU A 1 505 ? 1.737 -11.761 4.486 1.00 94.88 505 LEU A CA 1
ATOM 4036 C C . LEU A 1 505 ? 0.827 -12.328 5.575 1.00 94.88 505 LEU A C 1
ATOM 4038 O O . LEU A 1 505 ? 1.196 -12.328 6.747 1.00 94.88 505 LEU A O 1
ATOM 4042 N N . TRP A 1 506 ? -0.324 -12.881 5.183 1.00 96.50 506 TRP A N 1
ATOM 4043 C CA . TRP A 1 506 ? -1.317 -13.427 6.106 1.00 96.50 506 TRP A CA 1
ATOM 4044 C C . TRP A 1 506 ? -0.740 -14.479 7.051 1.00 96.50 506 TRP A C 1
ATOM 4046 O O . TRP A 1 506 ? -0.920 -14.399 8.266 1.00 96.50 506 TRP A O 1
ATOM 4056 N N . ASN A 1 507 ? -0.001 -15.442 6.496 1.00 95.25 507 ASN A N 1
ATOM 4057 C CA . ASN A 1 507 ? 0.599 -16.526 7.269 1.00 95.25 507 ASN A CA 1
ATOM 4058 C C . ASN A 1 507 ? 1.695 -16.033 8.220 1.00 95.25 507 ASN A C 1
ATOM 4060 O O . ASN A 1 507 ? 2.080 -16.770 9.122 1.00 95.25 507 ASN A O 1
ATOM 4064 N N . SER A 1 508 ? 2.214 -14.822 8.014 1.00 92.62 508 SER A N 1
ATOM 4065 C CA . SER A 1 508 ? 3.325 -14.284 8.796 1.00 92.62 508 SER A CA 1
ATOM 4066 C C . SER A 1 508 ? 2.881 -13.370 9.932 1.00 92.62 508 SER A C 1
ATOM 4068 O O . SER A 1 508 ? 3.598 -13.300 10.924 1.00 92.62 508 SER A O 1
ATOM 4070 N N . LEU A 1 509 ? 1.688 -12.769 9.841 1.00 92.94 509 LEU A N 1
ATOM 4071 C CA . LEU A 1 509 ? 1.122 -11.872 10.860 1.00 92.94 509 LEU A CA 1
ATOM 4072 C C . LEU A 1 509 ? 1.200 -12.410 12.309 1.00 92.94 509 LEU A C 1
ATOM 4074 O O . LEU A 1 509 ? 1.452 -11.604 13.204 1.00 92.94 509 LEU A O 1
ATOM 4078 N N . PRO A 1 510 ? 1.020 -13.718 12.596 1.00 90.88 510 PRO A N 1
ATOM 4079 C CA . PRO A 1 510 ? 1.131 -14.254 13.958 1.00 90.88 510 PRO A CA 1
ATOM 4080 C C . PRO A 1 510 ? 2.555 -14.409 14.508 1.00 90.88 510 PRO A C 1
ATOM 4082 O O . PRO A 1 510 ? 2.725 -14.801 15.671 1.00 90.88 510 PRO A O 1
ATOM 4085 N N . PHE A 1 511 ? 3.585 -14.135 13.705 1.00 85.62 511 PHE A N 1
ATOM 4086 C CA . PHE A 1 511 ? 4.975 -14.459 14.016 1.00 85.62 511 PHE A CA 1
ATOM 4087 C C . PHE A 1 511 ? 5.879 -13.229 13.950 1.00 85.62 511 PHE A C 1
ATOM 4089 O O . PHE A 1 511 ? 5.780 -12.411 13.043 1.00 85.62 511 PHE A O 1
ATOM 4096 N N . SER A 1 512 ? 6.830 -13.137 14.879 1.00 70.12 512 SER A N 1
ATOM 4097 C CA . SER A 1 512 ? 7.898 -12.146 14.780 1.00 70.12 512 SER A CA 1
ATOM 4098 C C . SER A 1 512 ? 8.859 -12.524 13.649 1.00 70.12 512 SER A C 1
ATOM 4100 O O . SER A 1 512 ? 9.263 -13.684 13.503 1.00 70.12 512 SER A O 1
ATOM 4102 N N . SER A 1 513 ? 9.231 -11.552 12.814 1.00 62.34 513 SER A N 1
ATOM 4103 C CA . SER A 1 513 ? 10.294 -11.749 11.828 1.00 62.34 513 SER A CA 1
ATOM 4104 C C . SER A 1 513 ? 11.622 -11.281 12.432 1.00 62.34 513 SER A C 1
ATOM 4106 O O . SER A 1 513 ? 11.797 -10.111 12.751 1.00 62.34 513 SER A O 1
ATOM 4108 N N . LEU A 1 514 ? 12.560 -12.212 12.641 1.00 55.12 514 LEU A N 1
ATOM 4109 C CA . LEU A 1 514 ? 13.910 -11.910 13.149 1.00 55.12 514 LEU A CA 1
ATOM 4110 C C . LEU A 1 514 ? 14.887 -11.491 12.027 1.00 55.12 514 LEU A C 1
ATOM 4112 O O . LEU A 1 514 ? 16.077 -11.309 12.282 1.00 55.12 514 LEU A O 1
ATOM 4116 N N . GLY A 1 515 ? 14.405 -11.368 10.787 1.00 60.22 515 GLY A N 1
ATOM 4117 C CA . GLY A 1 515 ? 15.200 -11.032 9.606 1.00 60.22 515 GLY A CA 1
ATOM 4118 C C . GLY A 1 515 ? 14.482 -11.367 8.292 1.00 60.22 515 GLY A C 1
ATOM 4119 O O . GLY A 1 515 ? 13.413 -11.987 8.332 1.00 60.22 515 GLY A O 1
ATOM 4120 N N . PRO A 1 516 ? 15.066 -10.968 7.143 1.00 64.38 516 PRO A N 1
ATOM 4121 C CA . PRO A 1 516 ? 14.473 -11.188 5.831 1.00 64.38 516 PRO A CA 1
ATOM 4122 C C . PRO A 1 516 ? 14.302 -12.679 5.545 1.00 64.38 516 PRO A C 1
ATOM 4124 O O . PRO A 1 516 ? 15.238 -13.472 5.679 1.00 64.38 516 PRO A O 1
ATOM 4127 N N . LYS A 1 517 ? 13.087 -13.062 5.155 1.00 85.38 517 LYS A N 1
ATOM 4128 C CA . LYS A 1 517 ? 12.762 -14.407 4.680 1.00 85.38 517 LYS A CA 1
ATOM 4129 C C . LYS A 1 517 ? 12.753 -14.398 3.156 1.00 85.38 517 LYS A C 1
ATOM 4131 O O . LYS A 1 517 ? 11.989 -13.651 2.550 1.00 85.38 517 LYS A O 1
ATOM 4136 N N . LEU A 1 518 ? 13.577 -15.250 2.548 1.00 90.00 518 LEU A N 1
ATOM 4137 C CA . LEU A 1 518 ? 13.558 -15.468 1.103 1.00 90.00 518 LEU A CA 1
ATOM 4138 C C . LEU A 1 518 ? 12.230 -16.126 0.701 1.00 90.00 518 LEU A C 1
ATOM 4140 O O . LEU A 1 518 ? 11.881 -17.189 1.219 1.00 90.00 518 LEU A O 1
ATOM 4144 N N . VAL A 1 519 ? 11.514 -15.515 -0.238 1.00 91.69 519 VAL A N 1
ATOM 4145 C CA . VAL A 1 519 ? 10.255 -16.024 -0.788 1.00 91.69 519 VAL A CA 1
ATOM 4146 C C . VAL A 1 519 ? 10.498 -16.465 -2.228 1.00 91.69 519 VAL A C 1
ATOM 4148 O O . VAL A 1 519 ? 10.717 -15.644 -3.117 1.00 91.69 519 VAL A O 1
ATOM 4151 N N . ASN A 1 520 ? 10.464 -17.778 -2.454 1.00 94.44 520 ASN A N 1
ATOM 4152 C CA . ASN A 1 520 ? 10.460 -18.370 -3.793 1.00 94.44 520 ASN A CA 1
ATOM 4153 C C . ASN A 1 520 ? 9.021 -18.665 -4.237 1.00 94.44 520 ASN A C 1
ATOM 4155 O O . ASN A 1 520 ? 8.097 -18.652 -3.418 1.00 94.44 520 ASN A O 1
ATOM 4159 N N . TRP A 1 521 ? 8.840 -18.955 -5.526 1.00 94.81 521 TRP A N 1
ATOM 4160 C CA . TRP A 1 521 ? 7.536 -19.356 -6.045 1.00 94.81 521 TRP A CA 1
ATOM 4161 C C . TRP A 1 521 ? 7.027 -20.632 -5.373 1.00 94.81 521 TRP A C 1
ATOM 4163 O O . TRP A 1 521 ? 7.749 -21.623 -5.259 1.00 94.81 521 TRP A O 1
ATOM 4173 N N . GLU A 1 522 ? 5.759 -20.614 -4.975 1.00 92.75 522 GLU A N 1
ATOM 4174 C CA . GLU A 1 522 ? 5.080 -21.743 -4.347 1.00 92.75 522 GLU A CA 1
ATOM 4175 C C . GLU A 1 522 ? 3.632 -21.777 -4.848 1.00 92.75 522 GLU A C 1
ATOM 4177 O O . GLU A 1 522 ? 2.750 -21.101 -4.313 1.00 92.75 522 GLU A O 1
ATOM 4182 N N . SER A 1 523 ? 3.387 -22.540 -5.916 1.00 88.19 523 SER A N 1
ATOM 4183 C CA . SER A 1 523 ? 2.085 -22.580 -6.598 1.00 88.19 523 SER A CA 1
ATOM 4184 C C . SER A 1 523 ? 0.941 -23.061 -5.706 1.00 88.19 523 SER A C 1
ATOM 4186 O O . SER A 1 523 ? -0.209 -22.675 -5.904 1.00 88.19 523 SER A O 1
ATOM 4188 N N . ASP A 1 524 ? 1.235 -23.914 -4.729 1.00 90.06 524 ASP A N 1
ATOM 4189 C CA . ASP A 1 524 ? 0.257 -24.543 -3.846 1.00 90.06 524 ASP A CA 1
ATOM 4190 C C . ASP A 1 524 ? 0.292 -23.998 -2.414 1.00 90.06 524 ASP A C 1
ATOM 4192 O O . ASP A 1 524 ? -0.321 -24.610 -1.530 1.00 90.06 524 ASP A O 1
ATOM 4196 N N . LYS A 1 525 ? 0.919 -22.824 -2.202 1.00 93.38 525 LYS A N 1
ATOM 4197 C CA . LYS A 1 525 ? 0.992 -22.169 -0.891 1.00 93.38 525 LYS A CA 1
ATOM 4198 C C . LYS A 1 525 ? -0.386 -22.136 -0.245 1.00 93.38 525 LYS A C 1
ATOM 4200 O O . LYS A 1 525 ? -1.362 -21.648 -0.835 1.00 93.38 525 LYS A O 1
ATOM 4205 N N . LYS A 1 526 ? -0.463 -22.680 0.965 1.00 96.12 526 LYS A N 1
ATOM 4206 C CA . LYS A 1 526 ? -1.698 -22.779 1.745 1.00 96.12 526 LYS A CA 1
ATOM 4207 C C . LYS A 1 526 ? -1.907 -21.544 2.611 1.00 96.12 526 LYS A C 1
ATOM 4209 O O . LYS A 1 526 ? -0.971 -20.802 2.907 1.00 96.12 526 LYS A O 1
ATOM 4214 N N . ILE A 1 527 ? -3.149 -21.334 3.014 1.00 96.75 527 ILE A N 1
ATOM 4215 C CA . ILE A 1 527 ? -3.568 -20.289 3.941 1.00 96.75 527 ILE A CA 1
ATOM 4216 C C . ILE A 1 527 ? -3.530 -20.876 5.349 1.00 96.75 527 ILE A C 1
ATOM 4218 O O . ILE A 1 527 ? -4.108 -21.933 5.592 1.00 96.75 527 ILE A O 1
ATOM 4222 N N . ARG A 1 528 ? -2.865 -20.196 6.279 1.00 95.69 528 ARG A N 1
ATOM 4223 C CA . ARG A 1 528 ? -2.871 -20.554 7.696 1.00 95.69 528 ARG A CA 1
ATOM 4224 C C . ARG A 1 528 ? -4.165 -20.086 8.353 1.00 95.69 528 ARG A C 1
ATOM 4226 O O . ARG A 1 528 ? -4.525 -18.910 8.267 1.00 95.69 528 ARG A O 1
ATOM 4233 N N . CYS A 1 529 ? -4.842 -20.983 9.055 1.00 96.69 529 CYS A N 1
ATOM 4234 C CA . CYS A 1 529 ? -5.983 -20.629 9.887 1.00 96.69 529 CYS A CA 1
ATOM 4235 C C . CYS A 1 529 ? -5.533 -20.032 11.218 1.00 96.69 529 CYS A C 1
ATOM 4237 O O . CYS A 1 529 ? -4.513 -20.432 11.777 1.00 96.69 529 CYS A O 1
ATOM 4239 N N . TRP A 1 530 ? -6.306 -19.076 11.726 1.00 94.50 530 TRP A N 1
ATOM 4240 C CA . TRP A 1 530 ? -6.041 -18.455 13.017 1.00 94.50 530 TRP A CA 1
ATOM 4241 C C . TRP A 1 530 ? -6.776 -19.186 14.134 1.00 94.50 530 TRP A C 1
ATOM 4243 O O . TRP A 1 530 ? -7.877 -19.700 13.940 1.00 94.50 530 TRP A O 1
ATOM 4253 N N . ASN A 1 531 ? -6.163 -19.206 15.313 1.00 90.75 531 ASN A N 1
ATOM 4254 C CA . ASN A 1 531 ? -6.756 -19.700 16.550 1.00 90.75 531 ASN A CA 1
ATOM 4255 C C . ASN A 1 531 ? -6.895 -18.572 17.592 1.00 90.75 531 ASN A C 1
ATOM 4257 O O . ASN A 1 531 ? -6.433 -17.448 17.403 1.00 90.75 531 ASN A O 1
ATOM 4261 N N . GLU A 1 532 ? -7.533 -18.882 18.720 1.00 89.50 532 GLU A N 1
ATOM 4262 C CA . GLU A 1 532 ? -7.841 -17.910 19.778 1.00 89.50 532 GLU A CA 1
ATOM 4263 C C . GLU A 1 532 ? -6.601 -17.300 20.449 1.00 89.50 532 GLU A C 1
ATOM 4265 O O . GLU A 1 532 ? -6.701 -16.235 21.067 1.00 89.50 532 GLU A O 1
ATOM 4270 N N . GLN A 1 533 ? -5.455 -17.981 20.382 1.00 88.88 533 GLN A N 1
ATOM 4271 C CA . GLN A 1 533 ? -4.188 -17.580 20.996 1.00 88.88 533 GLN A CA 1
ATOM 4272 C C . GLN A 1 533 ? -3.310 -16.759 20.047 1.00 88.88 533 GLN A C 1
ATOM 4274 O O . GLN A 1 533 ? -2.428 -16.036 20.515 1.00 88.88 533 GLN A O 1
ATOM 4279 N N . ASP A 1 534 ? -3.553 -16.840 18.740 1.00 92.50 534 ASP A N 1
ATOM 4280 C CA . ASP A 1 534 ? -2.816 -16.063 17.752 1.00 92.50 534 ASP A CA 1
ATOM 4281 C C . ASP A 1 534 ? -3.076 -14.567 17.941 1.00 92.50 534 ASP A C 1
ATOM 4283 O O . ASP A 1 534 ? -4.169 -14.144 18.323 1.00 92.50 534 ASP A O 1
ATOM 4287 N N . ARG A 1 535 ? -2.058 -13.751 17.671 1.00 93.31 535 ARG A N 1
ATOM 4288 C CA . ARG A 1 535 ? -2.127 -12.287 17.690 1.00 93.31 535 ARG A CA 1
ATOM 4289 C C . ARG A 1 535 ? -1.319 -11.733 16.547 1.00 93.31 535 ARG A C 1
ATOM 4291 O O . ARG A 1 535 ? -0.252 -12.273 16.276 1.00 93.31 535 ARG A O 1
ATOM 4298 N N . ILE A 1 536 ? -1.770 -10.632 15.953 1.00 93.56 536 ILE A N 1
ATOM 4299 C CA . ILE A 1 536 ? -0.920 -9.843 15.060 1.00 93.56 536 ILE A CA 1
ATOM 4300 C C . ILE A 1 536 ? 0.320 -9.429 15.862 1.00 93.56 536 ILE A C 1
ATOM 4302 O O . ILE A 1 536 ? 0.222 -8.736 16.878 1.00 93.56 536 ILE A O 1
ATOM 4306 N N . ARG A 1 537 ? 1.497 -9.901 15.448 1.00 90.00 537 ARG A N 1
ATOM 4307 C CA . ARG A 1 537 ? 2.758 -9.619 16.133 1.00 90.00 537 ARG A CA 1
ATOM 4308 C C . ARG A 1 537 ? 3.299 -8.275 15.684 1.00 90.00 537 ARG A C 1
ATOM 4310 O O . ARG A 1 537 ? 3.554 -8.044 14.511 1.00 90.00 537 ARG A O 1
ATOM 4317 N N . ILE A 1 538 ? 3.498 -7.401 16.666 1.00 83.12 538 ILE A N 1
ATOM 4318 C CA . ILE A 1 538 ? 4.059 -6.057 16.477 1.00 83.12 538 ILE A CA 1
ATOM 4319 C C . ILE A 1 538 ? 5.567 -6.014 16.808 1.00 83.12 538 ILE A C 1
ATOM 4321 O O . ILE A 1 538 ? 6.223 -4.998 16.595 1.00 83.12 538 ILE A O 1
ATOM 4325 N N . ARG A 1 539 ? 6.133 -7.112 17.329 1.00 63.56 539 ARG A N 1
ATOM 4326 C CA . ARG A 1 539 ? 7.554 -7.272 17.670 1.00 63.56 539 ARG A CA 1
ATOM 4327 C C . ARG A 1 539 ? 8.005 -8.708 17.481 1.00 63.56 539 ARG A C 1
ATOM 4329 O O . ARG A 1 539 ? 7.201 -9.601 17.840 1.00 63.56 539 ARG A O 1
#

Radius of gyration: 28.2 Å; chains: 1; bounding box: 60×80×83 Å

InterPro domains:
  IPR001087 GDSL lipase/esterase [PF00657] (218-503)
  IPR036514 SGNH hydrolase superfamily [G3DSA:3.40.50.1110] (209-510)
  IPR038885 Phospholipase B1, membrane-associated [PTHR21325] (174-532)

Sequence (539 aa):
MNHLSLLLQVLLLIFPLPQIIYTQENNIPKYNNNKQIIFSSTFNNNDDLLVTNINECPKLNSRNNNNLPTSVHDLRPDDIKLILALGDSITTAFGADAKCKDDGGDNNYLEELYEYRGVSYAMGGDDGAISLANFYKHYSPELRVLLLIFPLPQIIYTQENNIPKYNNNKQIIFSSTFNNNDDLLVTNINECPKLNSRNNNNLPTSVHDLRPDDIKLILALGDSITTAFGADAKCKDDGGDNNYLEELYEYRGVSYAMGGDDGAISLANFYKHYSPELRGASVGNHIVEICYGILCPPKQYHPELDNLNAALTGAMVKNLDYEIDYLLSQYEKESEEFKNSFKFLNLFIGSNDICLICSHSIPWITEKKFERYLMNAIEKIRLNIPNVIINIMDEFNVSQIYNLTKGQTEYCTKLGALPNFECECAFIEGPIGVHNRRQMDELSRKYNEAIKRIVQYYSEQPSNTFAVINHHFEYNLTSFPIDSLSCVDCFHPSTKLHQLVAKTLWNSLPFSSLGPKLVNWESDKKIRCWNEQDRIRIR

pLDDT: mean 76.72, std 24.33, range [21.36, 98.88]

Organism: NCBI:txid1348612

Secondary structure (DSSP, 8-state):
--STTTGGGSSSS--------------------------------TT----SSGGGSPPPPPPPTTS--SSGGG--GGG--EEEE--STTTTTBTTT---GGGT----TTGGG-B-GGG-TTT--STT---HHHHHHHH-TT-EEEE--PPPPPP-------PPPPPP----------------EESSGGGSPPPPPPPTTS---SGGG--GGGEEEEEEEESHHHHTBTTT---GGGT----TTGGGEE-GGG-TTTB-STT--SHHHHHHHH-TT-B--B-S-EE--B-BTTB--TT---HHHHTTB---BT--GGGHHHHHHHHHHHHTTS-HHHHHSEEEEEEE--HHHHTTTT-TT-TT-SHHHHHHHHHHHHHHHHHHS-SEEEEEEPPP-GGGHHHHHTT-TTTT-SSS--HHHH-HHHH--HHHHHHHHHHHHHHHHHHHHHHHHHHHHHHTS--SSEEEEEE-EEE-GGGS-GGGB-TTTSSSBPHHHHHHHHHHHHHHTTS--SSPEEE---TTPPEEPP-TT------

Foldseek 3Di:
DPPVVVVVPPPPDDDDDDFDDDDDDDDDDDDDDDDDDDDDDDPDDPPDDDDPDLLPDDEDDDDDPVDQDPDPVPDDLQNAQEAEDDDDLLQQCQQVPPDDVVNVDDPPPCSSGDRQNLQRQDQNVDVPRNHPNVSSCRHHVNHDYDYDDDDDDDDDDDDDDDDDDDDDDDDPDPPPPPDDDPFDWAAALLPFDAADDDDPVGQALFLQFDDLQQAAEEAEEEALLQQQQLFAQDDVVNVDDPPVQSLQKRQQLQFQRARVEVRRQHLQVNSCSRHVNHDQHFYGMDGFQDDADPDHDPPSDDCVGRPRYLYHHNDALLCLVVSVVVNLVNLVPDDPVNLPTAHEYEYEHHVSLLLCLLVVSDRCSALVNSLVSNLVSQVSCPVRRWQYEYEYEQDALLLLLLLQCVPVCPLQPDDDQEVCVSRVLNNDDDPSNVVSSVSSNVSSVSNNVSLVVSQVVQVVVDDRTYHYAYAAEHEPCNQDHQQQARSSHSRHGHSQVSSLVSQVVQVPQQDDHPHYDYDHDDNSRTHGHDYPPGHRDSD